Protein AF-0000000080076083 (afdb_homodimer)

Solvent-accessible surface area (backbone atoms only — not comparable to full-atom values): 33929 Å² total; per-residue (Å²): 134,82,73,73,75,68,67,77,72,79,78,58,63,73,40,68,58,87,77,35,34,32,61,42,79,73,47,74,60,86,69,31,33,32,24,36,26,34,51,97,88,46,73,30,29,36,36,41,33,38,68,72,46,86,72,65,40,65,60,47,35,50,52,54,42,48,56,38,56,75,68,65,51,63,40,59,61,50,79,75,45,72,49,75,58,91,68,25,36,37,40,28,27,58,53,67,42,62,28,49,44,60,57,18,60,73,35,98,65,25,26,37,56,58,32,36,29,48,54,51,43,52,48,55,50,50,31,49,51,51,41,44,72,74,31,33,43,52,58,56,59,44,44,73,33,27,23,28,32,32,66,92,72,76,22,67,89,40,54,30,57,53,78,41,63,59,39,42,70,51,33,48,99,84,66,46,71,56,81,71,53,89,65,28,76,71,62,31,33,72,94,39,43,33,66,47,36,68,66,26,32,50,80,34,62,39,40,52,51,48,15,45,51,51,38,44,35,22,35,34,50,31,48,52,83,53,69,86,51,58,36,50,64,49,38,38,50,44,61,58,52,38,71,78,43,52,68,70,57,39,37,82,75,39,57,44,70,47,52,49,50,47,51,52,53,47,71,69,50,52,65,83,43,76,71,64,58,66,60,51,49,51,38,49,53,48,44,42,63,70,68,72,47,64,59,66,77,43,56,47,37,90,94,33,90,43,22,77,76,70,108,132,80,73,74,73,69,67,77,70,79,79,58,62,73,39,69,60,87,77,34,34,32,61,42,80,71,48,74,60,86,69,30,32,31,24,36,26,34,50,98,88,46,72,28,28,36,37,40,31,39,69,70,46,87,72,65,38,64,60,46,35,50,53,54,41,50,57,37,56,75,67,66,51,65,39,60,62,51,78,75,44,70,50,75,58,92,69,24,34,38,40,29,26,58,55,66,42,61,29,48,42,58,55,17,59,72,33,97,63,27,27,37,56,58,32,36,29,48,54,51,41,52,48,54,48,50,31,50,50,51,40,44,74,74,31,32,43,52,62,57,59,44,45,72,33,28,23,28,33,32,66,92,71,74,22,66,88,38,54,32,58,55,79,40,62,60,39,40,70,52,33,48,97,84,66,46,71,55,81,72,54,91,63,28,77,71,62,29,34,73,93,39,43,33,65,45,36,69,66,26,31,50,81,34,63,39,41,51,50,48,16,45,52,50,39,45,35,22,34,32,51,32,48,53,81,52,69,85,52,60,36,51,62,51,37,39,48,45,61,59,53,39,71,78,43,51,66,71,56,40,38,81,74,38,58,43,69,47,52,50,50,48,50,53,54,47,72,69,51,52,66,84,44,76,74,64,58,68,59,50,50,51,36,50,52,49,41,40,63,69,68,74,46,64,59,66,76,42,57,48,36,89,94,33,88,43,23,77,75,71,109

Secondary structure (DSSP, 8-state):
------PPP---TT-EETTEEEEEEEEE-SS-EEEEEEETTEEEEEEEEETT-SS-HHHHHHHHHHHHHHTT-SS-PPEEEEEEETTEEEEEEE----BHHHHHHTSTTS---HHHHHHHHHHHHHHHHHHHHTTEE-S---GGGEEE--GGGT-TT-EEE---TT-EE-B-TTSPBPPPPS-----SBTTT--HHHHTT----HHHHHHHHHHHHHHHHHSS-TTTT--BHHHHHHHHHHGGG-GGGTS-TTS-HHHHHHHHHHHHH--TT----HHHHHHHHHHHHHHT-S-S-S-TTSTTSTTGGG--/------PPP---TT-EETTEEEEEEEEE-SS-EEEEEEETTEEEEEEEEETT-SS-HHHHHHHHHHHHHHTT-SS-PPEEEEEEETTEEEEEEE----BHHHHHTTSTTS---HHHHHHHHHHHHHHHHHHHHTTEE-S---GGGEEE--GGGT-TT-EEE---TT-EE-B-TTSPBPPPPS-----SBTTT--HHHHTT----HHHHHHHHHHHHHHHHHSS-TTTT--BHHHHHHHHHHGGG-GGGTS-TTS-HHHHHHHHHHHHH--TT----HHHHHHHHHHHHHHT-S-S-S-TTSTTSTTGGGG-

Organism: NCBI:txid1611254

Structure (mmCIF, N/CA/C/O backbone):
data_AF-0000000080076083-model_v1
#
loop_
_entity.id
_entity.type
_entity.pdbx_description
1 polymer 'non-specific serine/threonine protein kinase'
#
loop_
_atom_site.group_PDB
_atom_site.id
_atom_site.type_symbol
_atom_site.label_atom_id
_atom_site.label_alt_id
_atom_site.label_comp_id
_atom_site.label_asym_id
_atom_site.label_entity_id
_atom_site.label_seq_id
_atom_site.pdbx_PDB_ins_code
_atom_site.Cartn_x
_atom_site.Cartn_y
_atom_site.Cartn_z
_atom_site.occupancy
_atom_site.B_iso_or_equiv
_atom_site.auth_seq_id
_atom_site.auth_comp_id
_atom_site.auth_asym_id
_atom_site.auth_atom_id
_atom_site.pdbx_PDB_model_num
ATOM 1 N N . MET A 1 1 ? -33.406 6.836 -9.422 1 23.03 1 MET A N 1
ATOM 2 C CA . MET A 1 1 ? -33.469 5.898 -8.305 1 23.03 1 MET A CA 1
ATOM 3 C C . MET A 1 1 ? -32.219 4.992 -8.289 1 23.03 1 MET A C 1
ATOM 5 O O . MET A 1 1 ? -32.125 4.078 -9.102 1 23.03 1 MET A O 1
ATOM 9 N N . THR A 1 2 ? -30.953 5.527 -7.934 1 28.11 2 THR A N 1
ATOM 10 C CA . THR A 1 2 ? -29.625 4.938 -8.031 1 28.11 2 THR A CA 1
ATOM 11 C C . THR A 1 2 ? -29.531 3.66 -7.203 1 28.11 2 THR A C 1
ATOM 13 O O . THR A 1 2 ? -29.875 3.658 -6.02 1 28.11 2 THR A O 1
ATOM 16 N N . ALA A 1 3 ? -29.609 2.57 -7.828 1 35.62 3 ALA A N 1
ATOM 17 C CA . ALA A 1 3 ? -29.703 1.231 -7.25 1 35.62 3 ALA A CA 1
ATOM 18 C C . ALA A 1 3 ? -28.734 1.07 -6.082 1 35.62 3 ALA A C 1
ATOM 20 O O . ALA A 1 3 ? -27.641 1.646 -6.086 1 35.62 3 ALA A O 1
ATOM 21 N N . PRO A 1 4 ? -29.172 0.741 -4.941 1 40.72 4 PRO A N 1
ATOM 22 C CA . PRO A 1 4 ? -28.328 0.515 -3.758 1 40.72 4 PRO A CA 1
ATOM 23 C C . PRO A 1 4 ? -27.109 -0.35 -4.059 1 40.72 4 PRO A C 1
ATOM 25 O O . PRO A 1 4 ? -27.141 -1.178 -4.973 1 40.72 4 PRO A O 1
ATOM 28 N N . PRO A 1 5 ? -25.938 0.09 -3.824 1 45.97 5 PRO A N 1
ATOM 29 C CA . PRO A 1 5 ? -24.75 -0.718 -4.105 1 45.97 5 PRO A CA 1
ATOM 30 C C . PRO A 1 5 ? -24.906 -2.176 -3.676 1 45.97 5 PRO A C 1
ATOM 32 O O . PRO A 1 5 ? -25.641 -2.465 -2.729 1 45.97 5 PRO A O 1
ATOM 35 N N . PRO A 1 6 ? -24.594 -3.049 -4.539 1 52.31 6 PRO A N 1
ATOM 36 C CA . PRO A 1 6 ? -24.875 -4.465 -4.281 1 52.31 6 PRO A CA 1
ATOM 37 C C . PRO A 1 6 ? -24.312 -4.938 -2.939 1 52.31 6 PRO A C 1
ATOM 39 O O . PRO A 1 6 ? -23.219 -4.547 -2.551 1 52.31 6 PRO A O 1
ATOM 42 N N . GLU A 1 7 ? -25.125 -5.203 -2.004 1 58.19 7 GLU A N 1
ATOM 43 C CA . GLU A 1 7 ? -24.812 -5.797 -0.706 1 58.19 7 GLU A CA 1
ATOM 44 C C . GLU A 1 7 ? -23.922 -7.02 -0.857 1 58.19 7 GLU A C 1
ATOM 46 O O . GLU A 1 7 ? -24.141 -7.855 -1.737 1 58.19 7 GLU A O 1
ATOM 51 N N . LEU A 1 8 ? -22.703 -7.031 -0.15 1 70.44 8 LEU A N 1
ATOM 52 C CA . LEU A 1 8 ? -21.859 -8.219 -0.119 1 70.44 8 LEU A CA 1
ATOM 53 C C . LEU A 1 8 ? -22.656 -9.445 0.31 1 70.44 8 LEU A C 1
ATOM 55 O O . LEU A 1 8 ? -23.453 -9.375 1.246 1 70.44 8 LEU A O 1
ATOM 59 N N . VAL A 1 9 ? -22.594 -10.461 -0.462 1 81.38 9 VAL A N 1
ATOM 60 C CA . VAL A 1 9 ? -23.25 -11.727 -0.167 1 81.38 9 VAL A CA 1
ATOM 61 C C . VAL A 1 9 ? -22.719 -12.297 1.147 1 81.38 9 VAL A C 1
ATOM 63 O O . VAL A 1 9 ? -21.516 -12.43 1.332 1 81.38 9 VAL A O 1
ATOM 66 N N . GLN A 1 10 ? -23.516 -12.43 2.115 1 87.75 10 GLN A N 1
ATOM 67 C CA . GLN A 1 10 ? -23.141 -13.047 3.387 1 87.75 10 GLN A CA 1
ATOM 68 C C . GLN A 1 10 ? -23.891 -14.359 3.6 1 87.75 10 GLN A C 1
ATOM 70 O O . GLN A 1 10 ? -25.125 -14.391 3.533 1 87.75 10 GLN A O 1
ATOM 75 N N . LEU A 1 11 ? -23.141 -15.391 3.82 1 94.31 11 LEU A N 1
ATOM 76 C CA . LEU A 1 11 ? -23.719 -16.703 4.051 1 94.31 11 LEU A CA 1
ATOM 77 C C . LEU A 1 11 ? -23.453 -17.188 5.477 1 94.31 11 LEU A C 1
ATOM 79 O O . LEU A 1 11 ? -22.312 -17.438 5.84 1 94.31 11 LEU A O 1
ATOM 83 N N . PRO A 1 12 ? -24.438 -17.312 6.258 1 94.38 12 PRO A N 1
ATOM 84 C CA . PRO A 1 12 ? -24.219 -17.734 7.637 1 94.38 12 PRO A CA 1
ATOM 85 C C . PRO A 1 12 ? -23.797 -19.203 7.734 1 94.38 12 PRO A C 1
ATOM 87 O O . PRO A 1 12 ? -24.25 -20.031 6.938 1 94.38 12 PRO A O 1
ATOM 90 N N . PRO A 1 13 ? -23.016 -19.516 8.75 1 96.38 13 PRO A N 1
ATOM 91 C CA . PRO A 1 13 ? -22.703 -20.938 8.977 1 96.38 13 PRO A CA 1
ATOM 92 C C . PRO A 1 13 ? -23.953 -21.812 9.109 1 96.38 13 PRO A C 1
ATOM 94 O O . PRO A 1 13 ? -24.922 -21.391 9.742 1 96.38 13 PRO A O 1
ATOM 97 N N . GLY A 1 14 ? -23.906 -22.922 8.5 1 96.69 14 GLY A N 1
ATOM 98 C CA . GLY A 1 14 ? -25.031 -23.828 8.555 1 96.69 14 GLY A CA 1
ATOM 99 C C . GLY A 1 14 ? -25.953 -23.703 7.359 1 96.69 14 GLY A C 1
ATOM 100 O O . GLY A 1 14 ? -26.734 -24.625 7.07 1 96.69 14 GLY A O 1
ATOM 101 N N . SER A 1 15 ? -25.891 -22.562 6.703 1 96.62 15 SER A N 1
ATOM 102 C CA . SER A 1 15 ? -26.719 -22.391 5.512 1 96.62 15 SER A CA 1
ATOM 103 C C . SER A 1 15 ? -26.219 -23.25 4.359 1 96.62 15 SER A C 1
ATOM 105 O O . SER A 1 15 ? -25.109 -23.797 4.426 1 96.62 15 SER A O 1
ATOM 107 N N . MET A 1 16 ? -27.094 -23.359 3.344 1 96.81 16 MET A N 1
ATOM 108 C CA . MET A 1 16 ? -26.734 -24.203 2.213 1 96.81 16 MET A CA 1
ATOM 109 C C . MET A 1 16 ? -26.828 -23.438 0.9 1 96.81 16 MET A C 1
ATOM 111 O O . MET A 1 16 ? -27.734 -22.609 0.726 1 96.81 16 MET A O 1
ATOM 115 N N . VAL A 1 17 ? -25.969 -23.703 0.058 1 97.44 17 VAL A N 1
ATOM 116 C CA . VAL A 1 17 ? -26.031 -23.312 -1.348 1 97.44 17 VAL A CA 1
ATOM 117 C C . VAL A 1 17 ? -26.031 -24.547 -2.229 1 97.44 17 VAL A C 1
ATOM 119 O O . VAL A 1 17 ? -25 -25.203 -2.398 1 97.44 17 VAL A O 1
ATOM 122 N N . GLU A 1 18 ? -27.125 -24.812 -2.791 1 96.56 18 GLU A N 1
ATOM 123 C CA . GLU A 1 18 ? -27.328 -26.094 -3.451 1 96.56 18 GLU A CA 1
ATOM 124 C C . GLU A 1 18 ? -26.969 -27.25 -2.52 1 96.56 18 GLU A C 1
ATOM 126 O O . GLU A 1 18 ? -27.531 -27.359 -1.42 1 96.56 18 GLU A O 1
ATOM 131 N N . ARG A 1 19 ? -26.031 -27.969 -2.822 1 97 19 ARG A N 1
ATOM 132 C CA . ARG A 1 19 ? -25.688 -29.141 -2.01 1 97 19 ARG A CA 1
ATOM 133 C C . ARG A 1 19 ? -24.562 -28.812 -1.027 1 97 19 ARG A C 1
ATOM 135 O O . ARG A 1 19 ? -24.156 -29.672 -0.242 1 97 19 ARG A O 1
ATOM 142 N N . TRP A 1 20 ? -24.078 -27.641 -1.008 1 98.25 20 TRP A N 1
ATOM 143 C CA . TRP A 1 20 ? -22.906 -27.266 -0.218 1 98.25 20 TRP A CA 1
ATOM 144 C C . TRP A 1 20 ? -23.328 -26.609 1.098 1 98.25 20 TRP A C 1
ATOM 146 O O . TRP A 1 20 ? -24.016 -25.594 1.104 1 98.25 20 TRP A O 1
ATOM 156 N N . THR A 1 21 ? -22.875 -27.172 2.182 1 98.44 21 THR A N 1
ATOM 157 C CA . THR A 1 21 ? -23.109 -26.609 3.504 1 98.44 21 THR A CA 1
ATOM 158 C C . THR A 1 21 ? -22.016 -25.625 3.885 1 98.44 21 THR A C 1
ATOM 160 O O . THR A 1 21 ? -20.828 -25.969 3.883 1 98.44 21 THR A O 1
ATOM 163 N N . ILE A 1 22 ? -22.422 -24.422 4.219 1 98.31 22 ILE A N 1
ATOM 164 C CA . ILE A 1 22 ? -21.453 -23.391 4.59 1 98.31 22 ILE A CA 1
ATOM 165 C C . ILE A 1 22 ? -20.984 -23.625 6.02 1 98.31 22 ILE A C 1
ATOM 167 O O . ILE A 1 22 ? -21.797 -23.781 6.938 1 98.31 22 ILE A O 1
ATOM 171 N N . THR A 1 23 ? -19.688 -23.688 6.176 1 97.88 23 THR A N 1
ATOM 172 C CA . THR A 1 23 ? -19.109 -23.922 7.496 1 97.88 23 THR A CA 1
ATOM 173 C C . THR A 1 23 ? -18.656 -22.625 8.141 1 97.88 23 THR A C 1
ATOM 175 O O . THR A 1 23 ? -18.984 -22.344 9.289 1 97.88 23 THR A O 1
ATOM 178 N N . LYS A 1 24 ? -17.875 -21.828 7.438 1 96.75 24 LYS A N 1
ATOM 179 C CA . LYS A 1 24 ? -17.391 -20.547 7.938 1 96.75 24 LYS A CA 1
ATOM 180 C C . LYS A 1 24 ? -16.859 -19.688 6.801 1 96.75 24 LYS A C 1
ATOM 182 O O . LYS A 1 24 ? -16.516 -20.203 5.73 1 96.75 24 LYS A O 1
ATOM 187 N N . LYS A 1 25 ? -16.781 -18.453 7.121 1 93.56 25 LYS A N 1
ATOM 188 C CA . LYS A 1 25 ? -16.156 -17.531 6.184 1 93.56 25 LYS A CA 1
ATOM 189 C C . LYS A 1 25 ? -14.633 -17.594 6.27 1 93.56 25 LYS A C 1
ATOM 191 O O . LYS A 1 25 ? -14.07 -17.641 7.367 1 93.56 25 LYS A O 1
ATOM 196 N N . LEU A 1 26 ? -13.992 -17.703 5.113 1 91.38 26 LEU A N 1
ATOM 197 C CA . LEU A 1 26 ? -12.539 -17.766 5.055 1 91.38 26 LEU A CA 1
ATOM 198 C C . LEU A 1 26 ? -11.953 -16.375 4.789 1 91.38 26 LEU A C 1
ATOM 200 O O . LEU A 1 26 ? -10.844 -16.062 5.227 1 91.38 26 LEU A O 1
ATOM 204 N N . GLY A 1 27 ? -12.586 -15.617 4.043 1 84.31 27 GLY A N 1
ATOM 205 C CA . GLY A 1 27 ? -12.109 -14.281 3.715 1 84.31 27 GLY A CA 1
ATOM 206 C C . GLY A 1 27 ? -13.117 -13.469 2.934 1 84.31 27 GLY A C 1
ATOM 207 O O . GLY A 1 27 ? -14.117 -14 2.447 1 84.31 27 GLY A O 1
ATOM 208 N N . GLU A 1 28 ? -12.828 -12.148 3.004 1 78.56 28 GLU A N 1
ATOM 209 C CA . GLU A 1 28 ? -13.695 -11.219 2.285 1 78.56 28 GLU A CA 1
ATOM 210 C C . GLU A 1 28 ? -12.875 -10.156 1.557 1 78.56 28 GLU A C 1
ATOM 212 O O . GLU A 1 28 ? -11.844 -9.711 2.057 1 78.56 28 GLU A O 1
ATOM 217 N N . GLY A 1 29 ? -13.203 -9.938 0.339 1 68.19 29 GLY A N 1
ATOM 218 C CA . GLY A 1 29 ? -12.578 -8.859 -0.411 1 68.19 29 GLY A CA 1
ATOM 219 C C . GLY A 1 29 ? -13.586 -7.895 -1.012 1 68.19 29 GLY A C 1
ATOM 220 O O . GLY A 1 29 ? -14.75 -7.879 -0.617 1 68.19 29 GLY A O 1
ATOM 221 N N . GLY A 1 30 ? -13.188 -6.988 -1.895 1 62.41 30 GLY A N 1
ATOM 222 C CA . GLY A 1 30 ? -14.031 -5.961 -2.494 1 62.41 30 GLY A CA 1
ATOM 223 C C . GLY A 1 30 ? -15.164 -6.531 -3.33 1 62.41 30 GLY A C 1
ATOM 224 O O . GLY A 1 30 ? -16.203 -5.902 -3.479 1 62.41 30 GLY A O 1
ATOM 225 N N . CYS A 1 31 ? -14.914 -7.727 -3.83 1 63.59 31 CYS A N 1
ATOM 226 C CA . CYS A 1 31 ? -15.875 -8.188 -4.828 1 63.59 31 CYS A CA 1
ATOM 227 C C . CYS A 1 31 ? -16.672 -9.383 -4.316 1 63.59 31 CYS A C 1
ATOM 229 O O . CYS A 1 31 ? -17.578 -9.875 -4.996 1 63.59 31 CYS A O 1
ATOM 231 N N . GLY A 1 32 ? -16.297 -9.875 -3.178 1 77.38 32 GLY A N 1
ATOM 232 C CA . GLY A 1 32 ? -16.984 -11.07 -2.715 1 77.38 32 GLY A CA 1
ATOM 233 C C . GLY A 1 32 ? -16.344 -11.695 -1.489 1 77.38 32 GLY A C 1
ATOM 234 O O . GLY A 1 32 ? -15.711 -11 -0.692 1 77.38 32 GLY A O 1
ATOM 235 N N . ALA A 1 33 ? -16.844 -12.945 -1.237 1 88.19 33 ALA A N 1
ATOM 236 C CA . ALA A 1 33 ? -16.359 -13.656 -0.057 1 88.19 33 ALA A CA 1
ATOM 237 C C . ALA A 1 33 ? -16.062 -15.117 -0.382 1 88.19 33 ALA A C 1
ATOM 239 O O . ALA A 1 33 ? -16.516 -15.633 -1.404 1 88.19 33 ALA A O 1
ATOM 240 N N . VAL A 1 34 ? -15.234 -15.648 0.367 1 93.38 34 VAL A N 1
ATOM 241 C CA . VAL A 1 34 ? -14.891 -17.062 0.252 1 93.38 34 VAL A CA 1
ATOM 242 C C . VAL A 1 34 ? -15.273 -17.797 1.535 1 93.38 34 VAL A C 1
ATOM 244 O O . VAL A 1 34 ? -15.039 -17.297 2.637 1 93.38 34 VAL A O 1
ATOM 247 N N 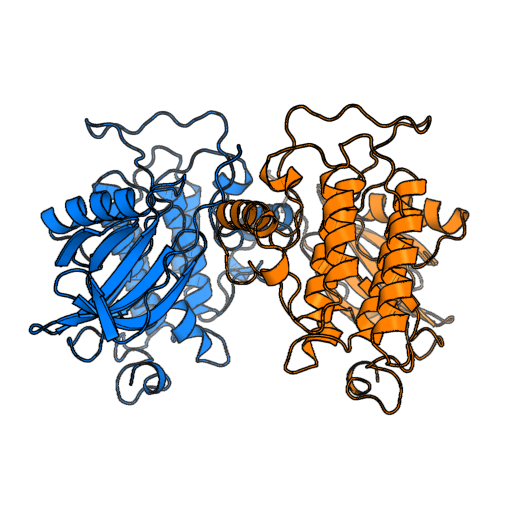. TYR A 1 35 ? -15.867 -18.984 1.369 1 96.75 35 TYR A N 1
ATOM 248 C CA . TYR A 1 35 ? -16.344 -19.781 2.502 1 96.75 35 TYR A CA 1
ATOM 249 C C . TYR A 1 35 ? -15.789 -21.203 2.447 1 96.75 35 TYR A C 1
ATOM 251 O O . TYR A 1 35 ? -15.594 -21.75 1.364 1 96.75 35 TYR A O 1
ATOM 259 N N . LEU A 1 36 ? -15.547 -21.656 3.615 1 97.75 36 LEU A N 1
ATOM 260 C CA . LEU A 1 36 ? -15.406 -23.109 3.736 1 97.75 36 LEU A CA 1
ATOM 261 C C . LEU A 1 36 ? -16.766 -23.797 3.602 1 97.75 36 LEU A C 1
ATOM 263 O O . LEU A 1 36 ? -17.734 -23.391 4.242 1 97.75 36 LEU A O 1
ATOM 267 N N . CYS A 1 37 ? -16.828 -24.781 2.773 1 98.19 37 CYS A N 1
ATOM 268 C CA . CYS A 1 37 ? -18.078 -25.547 2.617 1 98.19 37 CYS A CA 1
ATOM 269 C C . CYS A 1 37 ? -17.797 -27.031 2.525 1 98.19 37 CYS A C 1
ATOM 271 O O . CYS A 1 37 ? -16.656 -27.453 2.295 1 98.19 37 CYS A O 1
ATOM 273 N N . THR A 1 38 ? -18.828 -27.781 2.775 1 97.81 38 THR A N 1
ATOM 274 C CA . THR A 1 38 ? -18.688 -29.234 2.793 1 97.81 38 THR A CA 1
ATOM 275 C C . THR A 1 38 ? -19.891 -29.906 2.129 1 97.81 38 THR A C 1
ATOM 277 O O . THR A 1 38 ? -20.969 -29.312 2.049 1 97.81 38 THR A O 1
ATOM 280 N N . ASP A 1 39 ? -19.625 -31 1.585 1 95.75 39 ASP A N 1
ATOM 281 C CA . ASP A 1 39 ? -20.656 -31.953 1.233 1 95.75 39 ASP A CA 1
ATOM 282 C C . ASP A 1 39 ? -20.234 -33.375 1.584 1 95.75 39 ASP A C 1
ATOM 284 O O . ASP A 1 39 ? -19.344 -33.594 2.416 1 95.75 39 ASP A O 1
ATOM 288 N N . ALA A 1 40 ? -20.906 -34.438 1.049 1 94.25 40 ALA A N 1
ATOM 289 C CA . ALA A 1 40 ? -20.625 -35.812 1.403 1 94.25 40 ALA A CA 1
ATOM 290 C C . ALA A 1 40 ? -19.219 -36.219 0.959 1 94.25 40 ALA A C 1
ATOM 292 O O . ALA A 1 40 ? -18.641 -37.156 1.51 1 94.25 40 ALA A O 1
ATOM 293 N N . THR A 1 41 ? -18.641 -35.5 0.074 1 93.81 41 THR A N 1
ATOM 294 C CA . THR A 1 41 ? -17.391 -35.906 -0.537 1 93.81 41 THR A CA 1
ATOM 295 C C . THR A 1 41 ? -16.203 -35.281 0.18 1 93.81 41 THR A C 1
ATOM 297 O O . THR A 1 41 ? -15.07 -35.75 0.071 1 93.81 41 THR A O 1
ATOM 300 N N . GLY A 1 42 ? -16.391 -34.125 0.787 1 94.88 42 GLY A N 1
ATOM 301 C CA . GLY A 1 42 ? -15.258 -33.5 1.484 1 94.88 42 GLY A CA 1
ATOM 302 C C . GLY A 1 42 ? -15.422 -32.031 1.709 1 94.88 42 GLY A C 1
ATOM 303 O O . GLY A 1 42 ? -16.547 -31.531 1.839 1 94.88 42 GLY A O 1
ATOM 304 N N . LYS A 1 43 ? -14.258 -31.406 1.93 1 97 43 LYS A N 1
ATOM 305 C CA . LYS A 1 43 ? -14.203 -29.969 2.191 1 97 43 LYS A CA 1
ATOM 306 C C . LYS A 1 43 ? -13.727 -29.203 0.96 1 97 43 LYS A C 1
ATOM 308 O O . LYS A 1 43 ? -12.836 -29.656 0.244 1 97 43 LYS A O 1
ATOM 313 N N . TYR A 1 44 ? -14.352 -28.016 0.774 1 97.69 44 TYR A N 1
ATOM 314 C CA . TYR A 1 44 ? -14.055 -27.203 -0.396 1 97.69 44 TYR A CA 1
ATOM 315 C C . TYR A 1 44 ? -14.141 -25.719 -0.061 1 97.69 44 TYR A C 1
ATOM 317 O O . TYR A 1 44 ? -14.57 -25.344 1.033 1 97.69 44 TYR A O 1
ATOM 325 N N . ALA A 1 45 ? -13.609 -24.875 -0.939 1 97.31 45 ALA A N 1
ATOM 326 C CA . ALA A 1 45 ? -13.805 -23.438 -0.869 1 97.31 45 ALA A CA 1
ATOM 327 C C . ALA A 1 45 ? -14.945 -22.984 -1.783 1 97.31 45 ALA A C 1
ATOM 329 O O . ALA A 1 45 ? -15.023 -23.406 -2.939 1 97.31 45 ALA A O 1
ATOM 330 N N . LEU A 1 46 ? -15.812 -22.219 -1.233 1 97.31 46 LEU A N 1
ATOM 331 C CA . LEU A 1 46 ? -16.922 -21.641 -1.99 1 97.31 46 LEU A CA 1
ATOM 332 C C . LEU A 1 46 ? -16.781 -20.141 -2.105 1 97.31 46 LEU A C 1
ATOM 334 O O . LEU A 1 46 ? -16.828 -19.422 -1.1 1 97.31 46 LEU A O 1
ATOM 338 N N . LYS A 1 47 ? -16.531 -19.672 -3.344 1 94.25 47 LYS A N 1
ATOM 339 C CA . LYS A 1 47 ? -16.438 -18.25 -3.629 1 94.25 47 LYS A CA 1
ATOM 340 C C . LYS A 1 47 ? -17.75 -17.703 -4.176 1 94.25 47 LYS A C 1
ATOM 342 O O . LYS A 1 47 ? -18.406 -18.359 -5 1 94.25 47 LYS A O 1
ATOM 347 N N . VAL A 1 48 ? -18.141 -16.5 -3.643 1 93.88 48 VAL A N 1
ATOM 348 C CA . VAL A 1 48 ? -19.422 -15.922 -4.066 1 93.88 48 VAL A CA 1
ATOM 349 C C . VAL A 1 48 ? -19.188 -14.492 -4.566 1 93.88 48 VAL A C 1
ATOM 351 O O . VAL A 1 48 ? -18.266 -13.812 -4.121 1 93.88 48 VAL A O 1
ATOM 354 N N . GLU A 1 49 ? -20 -14.117 -5.473 1 89.38 49 GLU A N 1
ATOM 355 C CA . GLU A 1 49 ? -20.016 -12.766 -6.031 1 89.38 49 GLU A CA 1
ATOM 356 C C . GLU A 1 49 ? -21.422 -12.336 -6.402 1 89.38 49 GLU A C 1
ATOM 358 O O . GLU A 1 49 ? -22.125 -13.055 -7.113 1 89.38 49 GLU A O 1
ATOM 363 N N . GLY A 1 50 ? -21.797 -11.195 -5.953 1 88.12 50 GLY A N 1
ATOM 364 C CA . GLY A 1 50 ? -23.109 -10.688 -6.289 1 88.12 50 GLY A CA 1
ATOM 365 C C . GLY A 1 50 ? -23.312 -10.461 -7.777 1 88.12 50 GLY A C 1
ATOM 366 O O . GLY A 1 50 ? -22.375 -10.023 -8.469 1 88.12 50 GLY A O 1
ATOM 367 N N . ILE A 1 51 ? -24.516 -10.641 -8.227 1 85.94 51 ILE A N 1
ATOM 368 C CA . ILE A 1 51 ? -24.797 -10.531 -9.656 1 85.94 51 ILE A CA 1
ATOM 369 C C . ILE A 1 51 ? -24.797 -9.062 -10.07 1 85.94 51 ILE A C 1
ATOM 371 O O . ILE A 1 51 ? -24.688 -8.75 -11.258 1 85.94 51 ILE A O 1
ATOM 375 N N . SER A 1 52 ? -24.922 -8.172 -9.109 1 78.69 52 SER A N 1
ATOM 376 C CA . SER A 1 52 ? -25 -6.746 -9.406 1 78.69 52 SER A CA 1
ATOM 377 C C . SER A 1 52 ? -23.609 -6.121 -9.438 1 78.69 52 SER A C 1
ATOM 379 O O . SER A 1 52 ? -23.453 -4.938 -9.75 1 78.69 52 SER A O 1
ATOM 381 N N . GLU A 1 53 ? -22.625 -6.98 -9.133 1 76.94 53 GLU A N 1
ATOM 382 C CA . GLU A 1 53 ? -21.266 -6.449 -9.148 1 76.94 53 GLU A CA 1
ATOM 383 C C . GLU A 1 53 ? -20.859 -6.023 -10.555 1 76.94 53 GLU A C 1
ATOM 385 O O . GLU A 1 53 ? -21.188 -6.695 -11.531 1 76.94 53 GLU A O 1
ATOM 390 N N . GLN A 1 54 ? -20.234 -4.895 -10.648 1 69.94 54 GLN A N 1
ATOM 391 C CA . GLN A 1 54 ? -19.812 -4.336 -11.938 1 69.94 54 GLN A CA 1
ATOM 392 C C . GLN A 1 54 ? -18.75 -5.199 -12.594 1 69.94 54 GLN A C 1
ATOM 394 O O . GLN A 1 54 ? -18.812 -5.477 -13.789 1 69.94 54 GLN A O 1
ATOM 399 N N . MET A 1 55 ? -17.797 -5.543 -11.773 1 69.31 55 MET A N 1
ATOM 400 C CA . MET A 1 55 ? -16.734 -6.379 -12.32 1 69.31 55 MET A CA 1
ATOM 401 C C . MET A 1 55 ? -17.016 -7.855 -12.055 1 69.31 55 MET A C 1
ATOM 403 O O . MET A 1 55 ? -17.188 -8.266 -10.906 1 69.31 55 MET A O 1
ATOM 407 N N . GLN A 1 56 ? -17.266 -8.641 -13.055 1 75.69 56 GLN A N 1
ATOM 408 C CA . GLN A 1 56 ? -17.547 -10.07 -12.914 1 75.69 56 GLN A CA 1
ATOM 409 C C . GLN A 1 56 ? -16.25 -10.875 -12.844 1 75.69 56 GLN A C 1
ATOM 411 O O . GLN A 1 56 ? -15.953 -11.664 -13.75 1 75.69 56 GLN A O 1
ATOM 416 N N . VAL A 1 57 ? -15.625 -10.797 -11.703 1 82.31 57 VAL A N 1
ATOM 417 C CA . VAL A 1 57 ? -14.297 -11.367 -11.5 1 82.31 57 VAL A CA 1
ATOM 418 C C . VAL A 1 57 ? -14.391 -12.891 -11.438 1 82.31 57 VAL A C 1
ATOM 420 O O . VAL A 1 57 ? -13.484 -13.594 -11.898 1 82.31 57 VAL A O 1
ATOM 423 N N . LEU A 1 58 ? -15.531 -13.406 -11.016 1 88.44 58 LEU A N 1
ATOM 424 C CA . LEU A 1 58 ? -15.695 -14.852 -10.875 1 88.44 58 LEU A CA 1
ATOM 425 C C . LEU A 1 58 ? -15.789 -15.523 -12.234 1 88.44 58 LEU A C 1
ATOM 427 O O . LEU A 1 58 ? -15.305 -16.641 -12.414 1 88.44 58 LEU A O 1
ATOM 431 N N . LYS A 1 59 ? -16.391 -14.844 -13.141 1 88.06 59 LYS A N 1
ATOM 432 C CA . LYS A 1 59 ? -16.469 -15.375 -14.492 1 88.06 59 LYS A CA 1
ATOM 433 C C . LYS A 1 59 ? -15.086 -15.57 -15.102 1 88.06 59 LYS A C 1
ATOM 435 O O . LYS A 1 59 ? -14.82 -16.594 -15.742 1 88.06 59 LYS A O 1
ATOM 440 N N . MET A 1 60 ? -14.219 -14.641 -14.875 1 87.88 60 MET A N 1
ATOM 441 C CA . MET A 1 60 ? -12.844 -14.734 -15.352 1 87.88 60 MET A CA 1
ATOM 442 C C . MET A 1 60 ? -12.117 -15.906 -14.703 1 87.88 60 MET A C 1
ATOM 444 O O . MET A 1 60 ? -11.406 -16.656 -15.383 1 87.88 60 MET A O 1
ATOM 448 N N . GLU A 1 61 ? -12.328 -16.016 -13.469 1 89.88 61 GLU A N 1
ATOM 449 C CA . GLU A 1 61 ? -11.688 -17.094 -12.719 1 89.88 61 GLU A CA 1
ATOM 450 C C . GLU A 1 61 ? -12.117 -18.453 -13.25 1 89.88 61 GLU A C 1
ATOM 452 O O . GLU A 1 61 ? -11.289 -19.344 -13.422 1 89.88 61 GLU A O 1
ATOM 457 N N . VAL A 1 62 ? -13.398 -18.578 -13.547 1 92.25 62 VAL A N 1
ATOM 458 C CA . VAL A 1 62 ? -13.93 -19.844 -14.07 1 92.25 62 VAL A CA 1
ATOM 459 C C . VAL A 1 62 ? -13.359 -20.109 -15.453 1 92.25 62 VAL A C 1
ATOM 461 O O . VAL A 1 62 ? -12.977 -21.25 -15.766 1 92.25 62 VAL A O 1
ATOM 464 N N . LEU A 1 63 ? -13.289 -19.125 -16.234 1 92.5 63 LEU A N 1
ATOM 465 C CA . LEU A 1 63 ? -12.781 -19.266 -17.594 1 92.5 63 LEU A CA 1
ATOM 466 C C . LEU A 1 63 ? -11.32 -19.688 -17.578 1 92.5 63 LEU A C 1
ATOM 468 O O . LEU A 1 63 ? -10.945 -20.656 -18.25 1 92.5 63 LEU A O 1
ATOM 472 N N . VAL A 1 64 ? -10.516 -19.047 -16.812 1 94.88 64 VAL A N 1
ATOM 473 C CA . VAL A 1 64 ? -9.078 -19.312 -16.766 1 94.88 64 VAL A CA 1
ATOM 474 C C . VAL A 1 64 ? -8.828 -20.703 -16.172 1 94.88 64 VAL A C 1
ATOM 476 O O . VAL A 1 64 ? -8.109 -21.5 -16.766 1 94.88 64 VAL A O 1
ATOM 479 N N . LEU A 1 65 ? -9.469 -21.016 -15.086 1 95.12 65 LEU A N 1
ATOM 480 C CA . LEU A 1 65 ? -9.273 -22.312 -14.43 1 95.12 65 LEU A CA 1
ATOM 481 C C . LEU A 1 65 ? -9.781 -23.438 -15.305 1 95.12 65 LEU A C 1
ATOM 483 O O . LEU A 1 65 ? -9.203 -24.531 -15.312 1 95.12 65 LEU A O 1
ATOM 487 N N . GLY A 1 66 ? -10.852 -23.141 -15.992 1 94.56 66 GLY A N 1
ATOM 488 C CA . GLY A 1 66 ? -11.359 -24.141 -16.906 1 94.56 66 GLY A CA 1
ATOM 489 C C . GLY A 1 66 ? -10.367 -24.531 -17.984 1 94.56 66 GLY A C 1
ATOM 490 O O . GLY A 1 66 ? -10.148 -25.703 -18.25 1 94.56 66 GLY A O 1
ATOM 491 N N . GLU A 1 67 ? -9.797 -23.578 -18.578 1 94.56 67 GLU A N 1
ATOM 492 C CA . GLU A 1 67 ? -8.812 -23.828 -19.641 1 94.56 67 GLU A CA 1
ATOM 493 C C . GLU A 1 67 ? -7.582 -24.531 -19.094 1 94.56 67 GLU A C 1
ATOM 495 O O . GLU A 1 67 ? -7.043 -25.438 -19.734 1 94.56 67 GLU A O 1
ATOM 500 N N . LEU A 1 68 ? -7.152 -24.141 -17.953 1 96.06 68 LEU A N 1
ATOM 501 C CA . LEU A 1 68 ? -5.973 -24.734 -17.312 1 96.06 68 LEU A CA 1
ATOM 502 C C . LEU A 1 68 ? -6.23 -26.172 -16.922 1 96.06 68 LEU A C 1
ATOM 504 O O . LEU A 1 68 ? -5.359 -27.031 -17.078 1 96.06 68 LEU A O 1
ATOM 508 N N . THR A 1 69 ? -7.402 -26.422 -16.438 1 91.88 69 THR A N 1
ATOM 509 C CA . THR A 1 69 ? -7.777 -27.781 -16.047 1 91.88 69 THR A CA 1
ATOM 510 C C . THR A 1 69 ? -7.793 -28.703 -17.25 1 91.88 69 THR A C 1
ATOM 512 O O . THR A 1 69 ? -7.301 -29.828 -17.172 1 91.88 69 THR A O 1
ATOM 515 N N . LYS A 1 70 ? -8.32 -28.281 -18.281 1 92.88 70 LYS A N 1
ATOM 516 C CA . LYS A 1 70 ? -8.375 -29.062 -19.516 1 92.88 70 LYS A CA 1
ATOM 517 C C . LYS A 1 70 ? -6.977 -29.469 -19.969 1 92.88 70 LYS A C 1
ATOM 519 O O . LYS A 1 70 ? -6.789 -30.547 -20.547 1 92.88 70 LYS A O 1
ATOM 524 N N . ARG A 1 71 ? -6.066 -28.719 -19.688 1 93.44 71 ARG A N 1
ATOM 525 C CA . ARG A 1 71 ? -4.707 -28.938 -20.172 1 93.44 71 ARG A CA 1
ATOM 526 C C . ARG A 1 71 ? -3.875 -29.688 -19.125 1 93.44 71 ARG A C 1
ATOM 528 O O . ARG A 1 71 ? -2.709 -30 -19.359 1 93.44 71 ARG A O 1
ATOM 535 N N . GLY A 1 72 ? -4.438 -29.906 -17.984 1 91.69 72 GLY A N 1
ATOM 536 C CA . GLY A 1 72 ? -3.688 -30.562 -16.922 1 91.69 72 GLY A CA 1
ATOM 537 C C . GLY A 1 72 ? -2.553 -29.719 -16.391 1 91.69 72 GLY A C 1
ATOM 538 O O . GLY A 1 72 ? -1.459 -30.219 -16.125 1 91.69 72 GLY A O 1
ATOM 539 N N . SER A 1 73 ? -2.775 -28.484 -16.234 1 90.38 73 SER A N 1
ATOM 540 C CA . SER A 1 73 ? -1.747 -27.531 -15.844 1 90.38 73 SER A CA 1
ATOM 541 C C . SER A 1 73 ? -1.363 -27.688 -14.375 1 90.38 73 SER A C 1
ATOM 543 O O . SER A 1 73 ? -2.133 -28.25 -13.586 1 90.38 73 SER A O 1
ATOM 545 N N . ARG A 1 74 ? -0.197 -27.234 -14.086 1 88.38 74 ARG A N 1
ATOM 546 C CA . ARG A 1 74 ? 0.409 -27.391 -12.766 1 88.38 74 ARG A CA 1
ATOM 547 C C . ARG A 1 74 ? -0.047 -26.281 -11.82 1 88.38 74 ARG A C 1
ATOM 549 O O . ARG A 1 74 ? -0.178 -25.125 -12.227 1 88.38 74 ARG A O 1
ATOM 556 N N . HIS A 1 75 ? -0.37 -26.562 -10.594 1 97.56 75 HIS A N 1
ATOM 557 C CA . HIS A 1 75 ? -0.4 -25.609 -9.5 1 97.56 75 HIS A CA 1
ATOM 558 C C . HIS A 1 75 ? -1.715 -24.828 -9.477 1 97.56 75 HIS A C 1
ATOM 560 O O . HIS A 1 75 ? -1.738 -23.641 -9.141 1 97.56 75 HIS A O 1
ATOM 566 N N . PHE A 1 76 ? -2.82 -25.406 -9.992 1 97.62 76 PHE A N 1
ATOM 567 C CA . PHE A 1 76 ? -4.105 -24.719 -10.047 1 97.62 76 PHE A CA 1
ATOM 568 C C . PHE A 1 76 ? -5.18 -25.516 -9.32 1 97.62 76 PHE A C 1
ATOM 570 O O . PHE A 1 76 ? -5.113 -26.75 -9.266 1 97.62 76 PHE A O 1
ATOM 577 N N . CYS A 1 77 ? -6.129 -24.75 -8.828 1 95.56 77 CYS A N 1
ATOM 578 C CA . CYS A 1 77 ? -7.277 -25.391 -8.188 1 95.56 77 CYS A CA 1
ATOM 579 C C . CYS A 1 77 ? -8.203 -26.016 -9.227 1 95.56 77 CYS A C 1
ATOM 581 O O . CYS A 1 77 ? -8.266 -25.547 -10.367 1 95.56 77 CYS A O 1
ATOM 583 N N . LYS A 1 78 ? -8.812 -26.953 -8.781 1 94.44 78 LYS A N 1
ATOM 584 C CA . LYS A 1 78 ? -9.844 -27.578 -9.609 1 94.44 78 LYS A CA 1
ATOM 585 C C . LYS A 1 78 ? -11.234 -27.078 -9.242 1 94.44 78 LYS A C 1
ATOM 587 O O . LYS A 1 78 ? -11.562 -26.938 -8.055 1 94.44 78 LYS A O 1
ATOM 592 N N . ILE A 1 79 ? -12.008 -26.766 -10.258 1 95.69 79 ILE A N 1
ATOM 593 C CA . ILE A 1 79 ? -13.398 -26.391 -10.031 1 95.69 79 ILE A CA 1
ATOM 594 C C . ILE A 1 79 ? -14.25 -27.625 -9.797 1 95.69 79 ILE A C 1
ATOM 596 O O . ILE A 1 79 ? -14.234 -28.562 -10.594 1 95.69 79 ILE A O 1
ATOM 600 N N . GLU A 1 80 ? -14.961 -27.594 -8.711 1 95.88 80 GLU A N 1
ATOM 601 C CA . GLU A 1 80 ? -15.82 -28.719 -8.352 1 95.88 80 GLU A CA 1
ATOM 602 C C . GLU A 1 80 ? -17.266 -28.469 -8.781 1 95.88 80 GLU A C 1
ATOM 604 O O . GLU A 1 80 ? -17.984 -29.391 -9.133 1 95.88 80 GLU A O 1
ATOM 609 N N . ASP A 1 81 ? -17.672 -27.234 -8.617 1 96.62 81 ASP A N 1
ATOM 610 C CA . ASP A 1 81 ? -19.047 -26.844 -8.914 1 96.62 81 ASP A CA 1
ATOM 611 C C . ASP A 1 81 ? -19.156 -25.344 -9.188 1 96.62 81 ASP A C 1
ATOM 613 O O . ASP A 1 81 ? -18.25 -24.594 -8.828 1 96.62 81 ASP A O 1
ATOM 617 N N . LYS A 1 82 ? -20.156 -24.969 -9.953 1 96.62 82 LYS A N 1
ATOM 618 C CA . LYS A 1 82 ? -20.422 -23.547 -10.195 1 96.62 82 LYS A CA 1
ATOM 619 C C . LYS A 1 82 ? -21.875 -23.312 -10.562 1 96.62 82 LYS A C 1
ATOM 621 O O . LYS A 1 82 ? -22.562 -24.219 -11.047 1 96.62 82 LYS A O 1
ATOM 626 N N . GLY A 1 83 ? -22.328 -22.078 -10.312 1 94.94 83 GLY A N 1
ATOM 627 C CA . GLY A 1 83 ? -23.703 -21.766 -10.672 1 94.94 83 GLY A CA 1
ATOM 628 C C . GLY A 1 83 ? -24.172 -20.438 -10.117 1 94.94 83 GLY A C 1
ATOM 629 O O . GLY A 1 83 ? -23.375 -19.656 -9.594 1 94.94 83 GLY A O 1
ATOM 630 N N . ARG A 1 84 ? -25.391 -20.188 -10.391 1 94.38 84 ARG A N 1
ATOM 631 C CA . ARG A 1 84 ? -26.094 -19.047 -9.836 1 94.38 84 ARG A CA 1
ATOM 632 C C . ARG A 1 84 ? -27.078 -19.484 -8.742 1 94.38 84 ARG A C 1
ATOM 634 O O . ARG A 1 84 ? -27.75 -20.5 -8.883 1 94.38 84 ARG A O 1
ATOM 641 N N . TYR A 1 85 ? -27.031 -18.766 -7.703 1 94.56 85 TYR A N 1
ATOM 642 C CA . TYR A 1 85 ? -27.906 -19.031 -6.574 1 94.56 85 TYR A CA 1
ATOM 643 C C . TYR A 1 85 ? -28.562 -17.75 -6.074 1 94.56 85 TYR A C 1
ATOM 645 O O . TYR A 1 85 ? -27.969 -17.016 -5.273 1 94.56 85 TYR A O 1
ATOM 653 N N . GLY A 1 86 ? -29.812 -17.531 -6.559 1 92.06 86 GLY A N 1
ATOM 654 C CA . GLY A 1 86 ? -30.484 -16.297 -6.195 1 92.06 86 GLY A CA 1
ATOM 655 C C . GLY A 1 86 ? -29.812 -15.055 -6.766 1 92.06 86 GLY A C 1
ATOM 656 O O . GLY A 1 86 ? -29.688 -14.922 -7.984 1 92.06 86 GLY A O 1
ATOM 657 N N . SER A 1 87 ? -29.234 -14.297 -5.816 1 90.81 87 SER A N 1
ATOM 658 C CA . SER A 1 87 ? -28.703 -13 -6.223 1 90.81 87 SER A CA 1
ATOM 659 C C . SER A 1 87 ? -27.188 -13.039 -6.352 1 90.81 87 SER A C 1
ATOM 661 O O . SER A 1 87 ? -26.531 -12 -6.395 1 90.81 87 SER A O 1
ATOM 663 N N . PHE A 1 88 ? -26.641 -14.234 -6.32 1 93.44 88 PHE A N 1
ATOM 664 C CA . PHE A 1 88 ? -25.172 -14.273 -6.422 1 93.44 88 PHE A CA 1
ATOM 665 C C . PHE A 1 88 ? -24.734 -15.484 -7.238 1 93.44 88 PHE A C 1
ATOM 667 O O . PHE A 1 88 ? -25.469 -16.453 -7.387 1 93.44 88 PHE A O 1
ATOM 674 N N . ASN A 1 89 ? -23.562 -15.391 -7.809 1 93.75 89 ASN A N 1
ATOM 675 C CA . ASN A 1 89 ? -22.844 -16.5 -8.438 1 93.75 89 ASN A CA 1
ATOM 676 C C . ASN A 1 89 ? -21.891 -17.172 -7.453 1 93.75 89 ASN A C 1
ATOM 678 O O . ASN A 1 89 ? -21.422 -16.531 -6.508 1 93.75 89 ASN A O 1
ATOM 682 N N . TYR A 1 90 ? -21.734 -18.469 -7.676 1 95.5 90 TYR A N 1
ATOM 683 C CA . TYR A 1 90 ? -20.797 -19.156 -6.805 1 95.5 90 TYR A CA 1
ATOM 684 C C . TYR A 1 90 ? -19.922 -20.125 -7.602 1 95.5 90 TYR A C 1
ATOM 686 O O . TYR A 1 90 ? -20.312 -20.578 -8.68 1 95.5 90 TYR A O 1
ATOM 694 N N . VAL A 1 91 ? -18.75 -20.344 -7.148 1 95.69 91 VAL A N 1
ATOM 695 C CA . VAL A 1 91 ? -17.812 -21.344 -7.637 1 95.69 91 VAL A CA 1
ATOM 696 C C . VAL A 1 91 ? -17.266 -22.156 -6.465 1 95.69 91 VAL A C 1
ATOM 698 O O . VAL A 1 91 ? -16.844 -21.594 -5.457 1 95.69 91 VAL A O 1
ATOM 701 N N . VAL A 1 92 ? -17.391 -23.438 -6.543 1 97 92 VAL A N 1
ATOM 702 C CA . VAL A 1 92 ? -16.781 -24.344 -5.566 1 97 92 VAL A CA 1
ATOM 703 C C . VAL A 1 92 ? -15.492 -24.938 -6.125 1 97 92 VAL A C 1
ATOM 705 O O . VAL A 1 92 ? -15.469 -25.469 -7.238 1 97 92 VAL A O 1
ATOM 708 N N . MET A 1 93 ? -14.43 -24.875 -5.355 1 96.25 93 MET A N 1
ATOM 709 C CA . MET A 1 93 ? -13.133 -25.312 -5.859 1 96.25 93 MET A CA 1
ATOM 710 C C . MET A 1 93 ? -12.289 -25.906 -4.742 1 96.25 93 MET A C 1
ATOM 712 O O . MET A 1 93 ? -12.734 -25.984 -3.594 1 96.25 93 MET A O 1
ATOM 716 N N . THR A 1 94 ? -11.117 -26.344 -5.098 1 95 94 THR A N 1
ATOM 717 C CA . THR A 1 94 ? -10.156 -26.938 -4.176 1 95 94 THR A CA 1
ATOM 718 C C . THR A 1 94 ? -9.93 -26.016 -2.973 1 95 94 THR A C 1
ATOM 720 O O . THR A 1 94 ? -9.711 -24.812 -3.129 1 95 94 THR A O 1
ATOM 723 N N . LEU A 1 95 ? -10.039 -26.594 -1.772 1 96.75 95 LEU A N 1
ATOM 724 C CA . LEU A 1 95 ? -9.617 -25.891 -0.566 1 96.75 95 LEU A CA 1
ATOM 725 C C . LEU A 1 95 ? -8.102 -25.969 -0.393 1 96.75 95 LEU A C 1
ATOM 727 O O . LEU A 1 95 ? -7.535 -27.062 -0.351 1 96.75 95 LEU A O 1
ATOM 731 N N . VAL A 1 96 ? -7.484 -24.844 -0.316 1 96.81 96 VAL A N 1
ATOM 732 C CA . VAL A 1 96 ? -6.027 -24.812 -0.234 1 96.81 96 VAL A CA 1
ATOM 733 C C . VAL A 1 96 ? -5.598 -24.453 1.188 1 96.81 96 VAL A C 1
ATOM 735 O O . VAL A 1 96 ? -6.441 -24.219 2.059 1 96.81 96 VAL A O 1
ATOM 738 N N . GLY A 1 97 ? -4.305 -24.562 1.402 1 96.62 97 GLY A N 1
ATOM 739 C CA . GLY A 1 97 ? -3.752 -24.25 2.713 1 96.62 97 GLY A CA 1
ATOM 740 C C . GLY A 1 97 ? -3.322 -22.812 2.859 1 96.62 97 GLY A C 1
ATOM 741 O O . GLY A 1 97 ? -3.941 -21.906 2.287 1 96.62 97 GLY A O 1
ATOM 742 N N . LYS A 1 98 ? -2.32 -22.547 3.727 1 97.31 98 LYS A N 1
ATOM 743 C CA . LYS A 1 98 ? -1.837 -21.219 4.047 1 97.31 98 LYS A CA 1
ATOM 744 C C . LYS A 1 98 ? -1.125 -20.578 2.854 1 97.31 98 LYS A C 1
ATOM 746 O O . LYS A 1 98 ? -0.501 -21.281 2.055 1 97.31 98 LYS A O 1
ATOM 751 N N . SER A 1 99 ? -1.24 -19.312 2.773 1 97.44 99 SER A N 1
ATOM 752 C CA . SER A 1 99 ? -0.52 -18.594 1.733 1 97.44 99 SER A CA 1
ATOM 753 C C . SER A 1 99 ? 0.966 -18.484 2.059 1 97.44 99 SER A C 1
ATOM 755 O O . SER A 1 99 ? 1.36 -18.578 3.223 1 97.44 99 SER A O 1
ATOM 757 N N . LEU A 1 100 ? 1.733 -18.281 1.005 1 98.69 100 LEU A N 1
ATOM 758 C CA . LEU A 1 100 ? 3.16 -18.062 1.218 1 98.69 100 LEU A CA 1
ATOM 759 C C . LEU A 1 100 ? 3.4 -16.781 2.014 1 98.69 100 LEU A C 1
ATOM 761 O O . LEU A 1 100 ? 4.379 -16.688 2.76 1 98.69 100 LEU A O 1
ATOM 765 N N . GLN A 1 101 ? 2.492 -15.82 1.885 1 97.81 101 GLN A N 1
ATOM 766 C CA . GLN A 1 101 ? 2.564 -14.602 2.686 1 97.81 101 GLN A CA 1
ATOM 767 C C . GLN A 1 101 ? 2.426 -14.914 4.172 1 97.81 101 GLN A C 1
ATOM 769 O O . GLN A 1 101 ? 3.223 -14.445 4.988 1 97.81 101 GLN A O 1
ATOM 774 N N . ASP A 1 102 ? 1.471 -15.695 4.504 1 96.94 102 ASP A N 1
ATOM 775 C CA . ASP A 1 102 ? 1.24 -16.047 5.902 1 96.94 102 ASP A CA 1
ATOM 776 C C . ASP A 1 102 ? 2.393 -16.875 6.457 1 96.94 102 ASP A C 1
ATOM 778 O O . ASP A 1 102 ? 2.842 -16.656 7.582 1 96.94 102 ASP A O 1
ATOM 782 N N . LEU A 1 103 ? 2.855 -17.797 5.688 1 98.38 103 LEU A N 1
ATOM 783 C CA . LEU A 1 103 ? 3.908 -18.703 6.141 1 98.38 103 LEU A CA 1
ATOM 784 C C . LEU A 1 103 ? 5.199 -17.938 6.414 1 98.38 103 LEU A C 1
ATOM 786 O O . LEU A 1 103 ? 5.828 -18.109 7.457 1 98.38 103 LEU A O 1
ATOM 790 N N . ARG A 1 104 ? 5.574 -17.078 5.52 1 98 104 ARG A N 1
ATOM 791 C CA . ARG A 1 104 ? 6.824 -16.344 5.734 1 98 104 ARG A CA 1
ATOM 792 C C . ARG A 1 104 ? 6.73 -15.453 6.965 1 98 104 ARG A C 1
ATOM 794 O O . ARG A 1 104 ? 7.734 -15.211 7.641 1 98 104 ARG A O 1
ATOM 801 N N . LYS A 1 105 ? 5.559 -14.953 7.277 1 96.5 105 LYS A N 1
ATOM 802 C CA . LYS A 1 105 ? 5.355 -14.07 8.43 1 96.5 105 LYS A CA 1
ATOM 803 C C . LYS A 1 105 ? 5.457 -14.852 9.734 1 96.5 105 LYS A C 1
ATOM 805 O O . LYS A 1 105 ? 5.539 -14.25 10.812 1 96.5 105 LYS A O 1
ATOM 810 N N . GLY A 1 106 ? 5.461 -16.125 9.625 1 96.12 106 GLY A N 1
ATOM 811 C CA . GLY A 1 106 ? 5.59 -16.953 10.812 1 96.12 106 GLY A CA 1
ATOM 812 C C . GLY A 1 106 ? 7 -17 11.359 1 96.12 106 GLY A C 1
ATOM 813 O O . GLY A 1 106 ? 7.234 -17.547 12.445 1 96.12 106 GLY A O 1
ATOM 814 N N . THR A 1 107 ? 7.945 -16.469 10.672 1 95.12 107 THR A N 1
ATOM 815 C CA . THR A 1 107 ? 9.328 -16.391 11.133 1 95.12 107 THR A CA 1
ATOM 816 C C . THR A 1 107 ? 9.688 -14.961 11.523 1 95.12 107 THR A C 1
ATOM 818 O O . THR A 1 107 ? 9.133 -14.008 10.977 1 95.12 107 THR A O 1
ATOM 821 N N . PRO A 1 108 ? 10.594 -14.75 12.43 1 93.94 108 PRO A N 1
ATOM 822 C CA . PRO A 1 108 ? 10.984 -13.398 12.836 1 93.94 108 PRO A CA 1
ATOM 823 C C . PRO A 1 108 ? 11.5 -12.555 11.68 1 93.94 108 PRO A C 1
ATOM 825 O O . PRO A 1 108 ? 11.258 -11.352 11.633 1 93.94 108 PRO A O 1
ATOM 828 N N . GLN A 1 109 ? 12.125 -13.195 10.734 1 94.56 109 GLN A N 1
ATOM 829 C CA . GLN A 1 109 ? 12.688 -12.492 9.586 1 94.56 109 GLN A CA 1
ATOM 830 C C . GLN A 1 109 ? 11.633 -12.273 8.5 1 94.56 109 GLN A C 1
ATOM 832 O O . GLN A 1 109 ? 11.883 -11.555 7.527 1 94.56 109 GLN A O 1
ATOM 837 N N . GLN A 1 110 ? 10.508 -12.969 8.68 1 97.06 110 GLN A N 1
ATOM 838 C CA . GLN A 1 110 ? 9.438 -12.922 7.688 1 97.06 110 GLN A CA 1
ATOM 839 C C . GLN A 1 110 ? 9.914 -13.445 6.336 1 97.06 110 GLN A C 1
ATOM 841 O O . GLN A 1 110 ? 9.672 -12.82 5.301 1 97.06 110 GLN A O 1
ATOM 846 N N . SER A 1 111 ? 10.688 -14.477 6.422 1 98.12 111 SER A N 1
ATOM 847 C CA . SER A 1 111 ? 11.203 -15.156 5.238 1 98.12 111 SER A CA 1
ATOM 848 C C . SER A 1 111 ? 11.172 -16.672 5.41 1 98.12 111 SER A C 1
ATOM 850 O O . SER A 1 111 ? 10.977 -17.172 6.52 1 98.12 111 SER A O 1
ATOM 852 N N . LEU A 1 112 ? 11.32 -17.375 4.355 1 98.44 112 LEU A N 1
ATOM 853 C CA . LEU A 1 112 ? 11.484 -18.828 4.359 1 98.44 112 LEU A CA 1
ATOM 854 C C . LEU A 1 112 ? 12.961 -19.203 4.273 1 98.44 112 LEU A C 1
ATOM 856 O O . LEU A 1 112 ? 13.805 -18.359 3.943 1 98.44 112 LEU A O 1
ATOM 860 N N . SER A 1 113 ? 13.234 -20.438 4.691 1 98 113 SER A N 1
ATOM 861 C CA . SER A 1 113 ? 14.602 -20.906 4.445 1 98 113 SER A CA 1
ATOM 862 C C . SER A 1 113 ? 14.938 -20.859 2.959 1 98 113 SER A C 1
ATOM 864 O O . SER A 1 113 ? 14.047 -20.953 2.109 1 98 113 SER A O 1
ATOM 866 N N . VAL A 1 114 ? 16.172 -20.719 2.662 1 98 114 VAL A N 1
ATOM 867 C CA . VAL A 1 114 ? 16.609 -20.438 1.297 1 98 114 VAL A CA 1
ATOM 868 C C . VAL A 1 114 ? 16.156 -21.562 0.366 1 98 114 VAL A C 1
ATOM 870 O O . VAL A 1 114 ? 15.555 -21.297 -0.682 1 98 114 VAL A O 1
ATOM 873 N N . ALA A 1 115 ? 16.391 -22.781 0.72 1 98.44 115 ALA A N 1
ATOM 874 C CA . ALA A 1 115 ? 16.031 -23.906 -0.133 1 98.44 115 ALA A CA 1
ATOM 875 C C . ALA A 1 115 ? 14.523 -23.984 -0.34 1 98.44 115 ALA A C 1
ATOM 877 O O . ALA A 1 115 ? 14.055 -24.188 -1.461 1 98.44 115 ALA A O 1
ATOM 878 N N . CYS A 1 116 ? 13.805 -23.781 0.733 1 98.62 116 CYS A N 1
ATOM 879 C CA . CYS A 1 116 ? 12.352 -23.766 0.677 1 98.62 116 CYS A CA 1
ATOM 880 C C . CYS A 1 116 ? 11.844 -22.656 -0.235 1 98.62 116 CYS A C 1
ATOM 882 O O . CYS A 1 116 ? 10.969 -22.891 -1.077 1 98.62 116 CYS A O 1
ATOM 884 N N . SER A 1 117 ? 12.383 -21.469 -0.058 1 98.69 117 SER A N 1
ATOM 885 C CA . SER A 1 117 ? 11.977 -20.312 -0.856 1 98.69 117 SER A CA 1
ATOM 886 C C . SER A 1 117 ? 12.242 -20.547 -2.34 1 98.69 117 SER A C 1
ATOM 888 O O . SER A 1 117 ? 11.398 -20.234 -3.184 1 98.69 117 SER A O 1
ATOM 890 N N . LEU A 1 118 ? 13.359 -21.094 -2.672 1 98.81 118 LEU A N 1
ATOM 891 C CA . LEU A 1 118 ? 13.734 -21.344 -4.059 1 98.81 118 LEU A CA 1
ATOM 892 C C . LEU A 1 118 ? 12.836 -22.391 -4.688 1 98.81 118 LEU A C 1
ATOM 894 O O . LEU A 1 118 ? 12.398 -22.25 -5.828 1 98.81 118 LEU A O 1
ATOM 898 N N . SER A 1 119 ? 12.609 -23.391 -3.924 1 98.81 119 SER A N 1
ATOM 899 C CA . SER A 1 119 ? 11.734 -24.469 -4.402 1 98.81 119 SER A CA 1
ATOM 900 C C . SER A 1 119 ? 10.328 -23.938 -4.68 1 98.81 119 SER A C 1
ATOM 902 O O . SER A 1 119 ? 9.75 -24.234 -5.727 1 98.81 119 SER A O 1
ATOM 904 N N . CYS A 1 120 ? 9.789 -23.172 -3.775 1 98.81 120 CYS A N 1
ATOM 905 C CA . CYS A 1 120 ? 8.492 -22.531 -3.977 1 98.81 120 CYS A CA 1
ATOM 906 C C . CYS A 1 120 ? 8.516 -21.609 -5.188 1 98.81 120 CYS A C 1
ATOM 908 O O . CYS A 1 120 ? 7.559 -21.562 -5.961 1 98.81 120 CYS A O 1
ATOM 910 N N . GLY A 1 121 ? 9.625 -20.891 -5.316 1 98.81 121 GLY A N 1
ATOM 911 C CA . GLY A 1 121 ? 9.773 -19.984 -6.445 1 98.81 121 GLY A CA 1
ATOM 912 C C . GLY A 1 121 ? 9.703 -20.703 -7.785 1 98.81 121 GLY A C 1
ATOM 913 O O . GLY A 1 121 ? 9.109 -20.172 -8.734 1 98.81 121 GLY A O 1
ATOM 914 N N . ILE A 1 122 ? 10.266 -21.844 -7.836 1 98.88 122 ILE A N 1
ATOM 915 C CA . ILE A 1 122 ? 10.242 -22.641 -9.062 1 98.88 122 ILE A CA 1
ATOM 916 C C . ILE A 1 122 ? 8.805 -23.016 -9.406 1 98.88 122 ILE A C 1
ATOM 918 O O . ILE A 1 122 ? 8.352 -22.812 -10.539 1 98.88 122 ILE A O 1
ATOM 922 N N . GLN A 1 123 ? 8.07 -23.453 -8.477 1 98.88 123 GLN A N 1
ATOM 923 C CA . GLN A 1 123 ? 6.68 -23.828 -8.719 1 98.88 123 GLN A CA 1
ATOM 924 C C . GLN A 1 123 ? 5.836 -22.625 -9.086 1 98.88 123 GLN A C 1
ATOM 926 O O . GLN A 1 123 ? 4.957 -22.703 -9.953 1 98.88 123 GLN A O 1
ATOM 931 N N . ALA A 1 124 ? 6.109 -21.516 -8.422 1 98.94 124 ALA A N 1
ATOM 932 C CA . ALA A 1 124 ? 5.375 -20.297 -8.727 1 98.94 124 ALA A CA 1
ATOM 933 C C . ALA A 1 124 ? 5.598 -19.875 -10.172 1 98.94 124 ALA A C 1
ATOM 935 O O . ALA A 1 124 ? 4.664 -19.422 -10.844 1 98.94 124 ALA A O 1
ATOM 936 N N . LEU A 1 125 ? 6.809 -20.031 -10.609 1 98.94 125 LEU A N 1
ATOM 937 C CA . LEU A 1 125 ? 7.109 -19.672 -11.992 1 98.94 125 LEU A CA 1
ATOM 938 C C . LEU A 1 125 ? 6.473 -20.656 -12.961 1 98.94 125 LEU A C 1
ATOM 940 O O . LEU A 1 125 ? 6.012 -20.281 -14.039 1 98.94 125 LEU A O 1
ATOM 944 N N . GLU A 1 126 ? 6.445 -21.906 -12.602 1 98.88 126 GLU A N 1
ATOM 945 C CA . GLU A 1 126 ? 5.762 -22.922 -13.414 1 98.88 126 GLU A CA 1
ATOM 946 C C . GLU A 1 126 ? 4.289 -22.562 -13.609 1 98.88 126 GLU A C 1
ATOM 948 O O . GLU A 1 126 ? 3.742 -22.734 -14.695 1 98.88 126 GLU A O 1
ATOM 953 N N . ALA A 1 127 ? 3.686 -22.109 -12.57 1 98.75 127 ALA A N 1
ATOM 954 C CA . ALA A 1 127 ? 2.285 -21.703 -12.641 1 98.75 127 ALA A CA 1
ATOM 955 C C . ALA A 1 127 ? 2.096 -20.562 -13.641 1 98.75 127 ALA A C 1
ATOM 957 O O . ALA A 1 127 ? 1.163 -20.578 -14.445 1 98.75 127 ALA A O 1
ATOM 958 N N . LEU A 1 128 ? 2.986 -19.594 -13.586 1 98.75 128 LEU A N 1
ATOM 959 C CA . LEU A 1 128 ? 2.906 -18.469 -14.508 1 98.75 128 LEU A CA 1
ATOM 960 C C . LEU A 1 128 ? 3.115 -18.938 -15.945 1 98.75 128 LEU A C 1
ATOM 962 O O . LEU A 1 128 ? 2.418 -18.484 -16.859 1 98.75 128 LEU A O 1
ATOM 966 N N . GLU A 1 129 ? 4.105 -19.812 -16.094 1 98.75 129 GLU A N 1
ATOM 967 C CA . GLU A 1 129 ? 4.355 -20.359 -17.422 1 98.75 129 GLU A CA 1
ATOM 968 C C . GLU A 1 129 ? 3.102 -21.016 -18 1 98.75 129 GLU A C 1
ATOM 970 O O . GLU A 1 129 ? 2.738 -20.766 -19.156 1 98.75 129 GLU A O 1
ATOM 975 N N . ASP A 1 130 ? 2.451 -21.812 -17.219 1 98.5 130 ASP A N 1
ATOM 976 C CA . ASP A 1 130 ? 1.234 -22.469 -17.672 1 98.5 130 ASP A CA 1
ATOM 977 C C . ASP A 1 130 ? 0.145 -21.453 -18 1 98.5 130 ASP A C 1
ATOM 979 O O . ASP A 1 130 ? -0.564 -21.609 -19 1 98.5 130 ASP A O 1
ATOM 983 N N . LEU A 1 131 ? 0.007 -20.469 -17.203 1 98.44 131 LEU A N 1
ATOM 984 C CA . LEU A 1 131 ? -0.984 -19.422 -17.438 1 98.44 131 LEU A CA 1
ATOM 985 C C . LEU A 1 131 ? -0.686 -18.672 -18.734 1 98.44 131 LEU A C 1
ATOM 987 O O . LEU A 1 131 ? -1.587 -18.438 -19.531 1 98.44 131 LEU A O 1
ATOM 991 N N . HIS A 1 132 ? 0.576 -18.328 -18.922 1 98.38 132 HIS A N 1
ATOM 992 C CA . HIS A 1 132 ? 0.992 -17.609 -20.125 1 98.38 132 HIS A CA 1
ATOM 993 C C . HIS A 1 132 ? 0.752 -18.453 -21.375 1 98.38 132 HIS A C 1
ATOM 995 O O . HIS A 1 132 ? 0.39 -17.922 -22.438 1 98.38 132 HIS A O 1
ATOM 1001 N N . ASN A 1 133 ? 0.909 -19.688 -21.219 1 97.06 133 ASN A N 1
ATOM 1002 C CA . ASN A 1 133 ? 0.783 -20.594 -22.359 1 97.06 133 ASN A CA 1
ATOM 1003 C C . ASN A 1 133 ? -0.649 -20.641 -22.875 1 97.06 133 ASN A C 1
ATOM 1005 O O . ASN A 1 133 ? -0.88 -20.984 -24.047 1 97.06 133 ASN A O 1
ATOM 1009 N N . ILE A 1 134 ? -1.591 -20.281 -22.047 1 96.31 134 ILE A N 1
ATOM 1010 C CA . ILE A 1 134 ? -2.967 -20.266 -22.531 1 96.31 134 ILE A CA 1
ATOM 1011 C C . ILE A 1 134 ? -3.379 -18.844 -22.891 1 96.31 134 ILE A C 1
ATOM 1013 O O . ILE A 1 134 ? -4.562 -18.562 -23.109 1 96.31 134 ILE A O 1
ATOM 1017 N N . GLY A 1 135 ? -2.449 -17.938 -22.75 1 97.25 135 GLY A N 1
ATOM 1018 C CA . GLY A 1 135 ? -2.668 -16.609 -23.297 1 97.25 135 GLY A CA 1
ATOM 1019 C C . GLY A 1 135 ? -3.121 -15.602 -22.266 1 97.25 135 GLY A C 1
ATOM 1020 O O . GLY A 1 135 ? -3.666 -14.547 -22.594 1 97.25 135 GLY A O 1
ATOM 1021 N N . TYR A 1 136 ? -2.869 -15.906 -20.969 1 97.81 136 TYR A N 1
ATOM 1022 C CA . TYR A 1 136 ? -3.318 -14.984 -19.922 1 97.81 136 TYR A CA 1
ATOM 1023 C C . TYR A 1 136 ? -2.146 -14.508 -19.078 1 97.81 136 TYR A C 1
ATOM 1025 O O . TYR A 1 136 ? -1.203 -15.258 -18.828 1 97.81 136 TYR A O 1
ATOM 1033 N N . LEU A 1 137 ? -2.244 -13.258 -18.688 1 98.19 137 LEU A N 1
ATOM 1034 C CA . LEU A 1 137 ? -1.416 -12.695 -17.625 1 98.19 137 LEU A CA 1
ATOM 1035 C C . LEU A 1 137 ? -2.139 -12.766 -16.281 1 98.19 137 LEU A C 1
ATOM 1037 O O . LEU A 1 137 ? -3.363 -12.641 -16.234 1 98.19 137 LEU A O 1
ATOM 1041 N N . HIS A 1 138 ? -1.427 -12.898 -15.203 1 97.56 138 HIS A N 1
ATOM 1042 C CA . HIS A 1 138 ? -2.025 -12.867 -13.875 1 97.56 138 HIS A CA 1
ATOM 1043 C C . HIS A 1 138 ? -2.271 -11.438 -13.414 1 97.56 138 HIS A C 1
ATOM 1045 O O . HIS A 1 138 ? -3.375 -11.102 -12.984 1 97.56 138 HIS A O 1
ATOM 1051 N N . ARG A 1 139 ? -1.183 -10.562 -13.422 1 96.88 139 ARG A N 1
ATOM 1052 C CA . ARG A 1 139 ? -1.18 -9.117 -13.203 1 96.88 139 ARG A CA 1
ATOM 1053 C C . ARG A 1 139 ? -1.319 -8.789 -11.727 1 96.88 139 ARG A C 1
ATOM 1055 O O . ARG A 1 139 ? -1.427 -7.617 -11.352 1 96.88 139 ARG A O 1
ATOM 1062 N N . ASP A 1 140 ? -1.277 -9.758 -10.859 1 95.62 140 ASP A N 1
ATOM 1063 C CA . ASP A 1 140 ? -1.258 -9.531 -9.422 1 95.62 140 ASP A CA 1
ATOM 1064 C C . ASP A 1 140 ? -0.446 -10.609 -8.711 1 95.62 140 ASP A C 1
ATOM 1066 O O . ASP A 1 140 ? -0.917 -11.211 -7.738 1 95.62 140 ASP A O 1
ATOM 1070 N N . VAL A 1 141 ? 0.688 -10.875 -9.172 1 98.12 141 VAL A N 1
ATOM 1071 C CA . VAL A 1 141 ? 1.632 -11.82 -8.586 1 98.12 141 VAL A CA 1
ATOM 1072 C C . VAL A 1 141 ? 2.141 -11.281 -7.254 1 98.12 141 VAL A C 1
ATOM 1074 O O . VAL A 1 141 ? 2.605 -10.141 -7.172 1 98.12 141 VAL A O 1
ATOM 1077 N N . LYS A 1 142 ? 1.943 -12.094 -6.219 1 97.94 142 LYS A N 1
ATOM 1078 C CA . LYS A 1 142 ? 2.41 -11.773 -4.871 1 97.94 142 LYS A CA 1
ATOM 1079 C C . LYS A 1 142 ? 2.303 -12.992 -3.951 1 97.94 142 LYS A C 1
ATOM 1081 O O . LYS A 1 142 ? 1.547 -13.922 -4.23 1 97.94 142 LYS A O 1
ATOM 1086 N N . PRO A 1 143 ? 3.061 -12.984 -2.867 1 98.25 143 PRO A N 1
ATOM 1087 C CA . PRO A 1 143 ? 3.051 -14.148 -1.98 1 98.25 143 PRO A CA 1
ATOM 1088 C C . PRO A 1 143 ? 1.65 -14.5 -1.482 1 98.25 143 PRO A C 1
ATOM 1090 O O . PRO A 1 143 ? 1.344 -15.672 -1.265 1 98.25 143 PRO A O 1
ATOM 1093 N N . GLY A 1 144 ? 0.798 -13.508 -1.44 1 96.69 144 GLY A N 1
ATOM 1094 C CA . GLY A 1 144 ? -0.545 -13.727 -0.928 1 96.69 144 GLY A CA 1
ATOM 1095 C C . GLY A 1 144 ? -1.443 -14.469 -1.902 1 96.69 144 GLY A C 1
ATOM 1096 O O . GLY A 1 144 ? -2.508 -14.961 -1.522 1 96.69 144 GLY A O 1
ATOM 1097 N N . ASN A 1 145 ? -1.012 -14.555 -3.092 1 96.12 145 ASN A N 1
ATOM 1098 C CA . ASN A 1 145 ? -1.809 -15.227 -4.113 1 96.12 145 ASN A CA 1
ATOM 1099 C C . ASN A 1 145 ? -1.235 -16.594 -4.457 1 96.12 145 ASN A C 1
ATOM 1101 O O . ASN A 1 145 ? -1.62 -17.203 -5.461 1 96.12 145 ASN A O 1
ATOM 1105 N N . TYR A 1 146 ? -0.281 -17.047 -3.672 1 98.62 146 TYR A N 1
ATOM 1106 C CA . TYR A 1 146 ? 0.233 -18.406 -3.734 1 98.62 146 TYR A CA 1
ATOM 1107 C C . TYR A 1 146 ? 0.028 -19.125 -2.406 1 98.62 146 TYR A C 1
ATOM 1109 O O . TYR A 1 146 ? 0.275 -18.562 -1.34 1 98.62 146 TYR A O 1
ATOM 1117 N N . THR A 1 147 ? -0.408 -20.297 -2.49 1 98.25 147 THR A N 1
ATOM 1118 C CA . THR A 1 147 ? -0.686 -21.078 -1.292 1 98.25 147 THR A CA 1
ATOM 1119 C C . THR A 1 147 ? -0.103 -22.484 -1.415 1 98.25 147 THR A C 1
ATOM 1121 O O . THR A 1 147 ? 0.144 -22.969 -2.523 1 98.25 147 THR A O 1
ATOM 1124 N N . ILE A 1 148 ? 0.078 -23.062 -0.264 1 98.44 148 ILE A N 1
ATOM 1125 C CA . ILE A 1 148 ? 0.428 -24.484 -0.269 1 98.44 148 ILE A CA 1
ATOM 1126 C C . ILE A 1 148 ? -0.842 -25.328 -0.253 1 98.44 148 ILE A C 1
ATOM 1128 O O . ILE A 1 148 ? -1.931 -24.812 0.026 1 98.44 148 ILE A O 1
ATOM 1132 N N . GLY A 1 149 ? -0.638 -26.594 -0.615 1 97.44 149 GLY A N 1
ATOM 1133 C CA . GLY A 1 149 ? -1.73 -27.547 -0.448 1 97.44 149 GLY A CA 1
ATOM 1134 C C . GLY A 1 149 ? -1.931 -27.969 0.992 1 97.44 149 GLY A C 1
ATOM 1135 O O . GLY A 1 149 ? -1.28 -27.453 1.898 1 97.44 149 GLY A O 1
ATOM 1136 N N . ARG A 1 150 ? -2.814 -28.875 1.167 1 95.75 150 ARG A N 1
ATOM 1137 C CA . ARG A 1 150 ? -3.193 -29.281 2.514 1 95.75 150 ARG A CA 1
ATOM 1138 C C . ARG A 1 150 ? -2.541 -30.609 2.885 1 95.75 150 ARG A C 1
ATOM 1140 O O . ARG A 1 150 ? -2.342 -31.469 2.025 1 95.75 150 ARG A O 1
ATOM 1147 N N . ALA A 1 151 ? -2.297 -30.688 4.152 1 93.69 151 ALA A N 1
ATOM 1148 C CA . ALA A 1 151 ? -1.712 -31.906 4.684 1 93.69 151 ALA A CA 1
ATOM 1149 C C . ALA A 1 151 ? -2.631 -33.094 4.441 1 93.69 151 ALA A C 1
ATOM 1151 O O . ALA A 1 151 ? -2.164 -34.188 4.102 1 93.69 151 ALA A O 1
ATOM 1152 N N . GLU A 1 152 ? -3.934 -32.875 4.562 1 90.81 152 GLU A N 1
ATOM 1153 C CA . GLU A 1 152 ? -4.93 -33.938 4.422 1 90.81 152 GLU A CA 1
ATOM 1154 C C . GLU A 1 152 ? -4.906 -34.531 3.021 1 90.81 152 GLU A C 1
ATOM 1156 O O . GLU A 1 152 ? -5.312 -35.656 2.822 1 90.81 152 GLU A O 1
ATOM 1161 N N . LEU A 1 153 ? -4.438 -33.781 2.098 1 90.81 153 LEU A N 1
ATOM 1162 C CA . LEU A 1 153 ? -4.402 -34.25 0.713 1 90.81 153 LEU A CA 1
ATOM 1163 C C . LEU A 1 153 ? -2.98 -34.594 0.299 1 90.81 153 LEU A C 1
ATOM 1165 O O . LEU A 1 153 ? -2.701 -34.781 -0.889 1 90.81 153 LEU A O 1
ATOM 1169 N N . ASN A 1 154 ? -2.1 -34.656 1.217 1 93.69 154 ASN A N 1
ATOM 1170 C CA . ASN A 1 154 ? -0.69 -34.938 0.975 1 93.69 154 ASN A CA 1
ATOM 1171 C C . ASN A 1 154 ? -0.09 -34 -0.047 1 93.69 154 ASN A C 1
ATOM 1173 O O . ASN A 1 154 ? 0.571 -34.406 -0.995 1 93.69 154 ASN A O 1
ATOM 1177 N N . GLU A 1 155 ? -0.411 -32.688 0.143 1 96.56 155 GLU A N 1
ATOM 1178 C CA . GLU A 1 155 ? 0.002 -31.688 -0.837 1 96.56 155 GLU A CA 1
ATOM 1179 C C . GLU A 1 155 ? 0.811 -30.578 -0.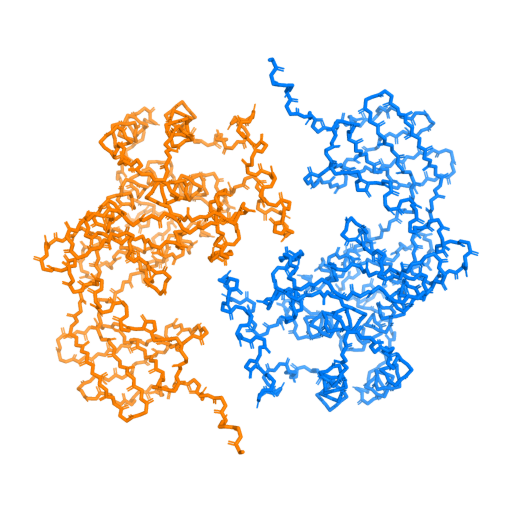181 1 96.56 155 GLU A C 1
ATOM 1181 O O . GLU A 1 155 ? 0.757 -29.422 -0.616 1 96.56 155 GLU A O 1
ATOM 1186 N N . LEU A 1 156 ? 1.541 -30.906 0.843 1 97.19 156 LEU A N 1
ATOM 1187 C CA . LEU A 1 156 ? 2.289 -29.891 1.568 1 97.19 156 LEU A CA 1
ATOM 1188 C C . LEU A 1 156 ? 3.434 -29.344 0.718 1 97.19 156 LEU A C 1
ATOM 1190 O O . LEU A 1 156 ? 3.988 -28.281 1.02 1 97.19 156 LEU A O 1
ATOM 1194 N N . ARG A 1 157 ? 3.805 -30.062 -0.321 1 97.94 157 ARG A N 1
ATOM 1195 C CA . ARG A 1 157 ? 4.922 -29.625 -1.152 1 97.94 157 ARG A CA 1
ATOM 1196 C C . ARG A 1 157 ? 4.43 -29.047 -2.473 1 97.94 157 ARG A C 1
ATOM 1198 O O . ARG A 1 157 ? 5.23 -28.75 -3.359 1 97.94 157 ARG A O 1
ATOM 1205 N N . LYS A 1 158 ? 3.137 -28.922 -2.561 1 98.06 158 LYS A N 1
ATOM 1206 C CA . LYS A 1 158 ? 2.537 -28.344 -3.754 1 98.06 158 LYS A CA 1
ATOM 1207 C C . LYS A 1 158 ? 2.168 -26.875 -3.52 1 98.06 158 LYS A C 1
ATOM 1209 O O . LYS A 1 158 ? 1.588 -26.531 -2.486 1 98.06 158 LYS A O 1
ATOM 1214 N N . VAL A 1 159 ? 2.48 -25.984 -4.465 1 98.69 159 VAL A N 1
ATOM 1215 C CA . VAL A 1 159 ? 2.109 -24.578 -4.43 1 98.69 159 VAL A CA 1
ATOM 1216 C C . VAL A 1 159 ? 1.006 -24.312 -5.445 1 98.69 159 VAL A C 1
ATOM 1218 O O . VAL A 1 159 ? 1.071 -24.781 -6.582 1 98.69 159 VAL A O 1
ATOM 1221 N N . TYR A 1 160 ? -0.02 -23.641 -5.008 1 98.25 160 TYR A N 1
ATOM 1222 C CA . TYR A 1 160 ? -1.131 -23.219 -5.855 1 98.25 160 TYR A CA 1
ATOM 1223 C C . TYR A 1 160 ? -1.083 -21.719 -6.109 1 98.25 160 TYR A C 1
ATOM 1225 O O . TYR A 1 160 ? -0.713 -20.938 -5.227 1 98.25 160 TYR A O 1
ATOM 1233 N N . ILE A 1 161 ? -1.418 -21.312 -7.27 1 98.25 161 ILE A N 1
ATOM 1234 C CA . ILE A 1 161 ? -1.656 -19.891 -7.555 1 98.25 161 ILE A CA 1
ATOM 1235 C C . ILE A 1 161 ? -3.158 -19.625 -7.562 1 98.25 161 ILE A C 1
ATOM 1237 O O . ILE A 1 161 ? -3.941 -20.422 -8.078 1 98.25 161 ILE A O 1
ATOM 1241 N N . LEU A 1 162 ? -3.518 -18.484 -6.902 1 93.62 162 LEU A N 1
ATOM 1242 C CA . LEU A 1 162 ? -4.922 -18.125 -6.723 1 93.62 162 LEU A CA 1
ATOM 1243 C C . LEU A 1 162 ? -5.215 -16.75 -7.312 1 93.62 162 LEU A C 1
ATOM 1245 O O . LEU A 1 162 ? -4.301 -16.062 -7.758 1 93.62 162 LEU A O 1
ATOM 1249 N N . ASP A 1 163 ? -6.438 -16.359 -7.375 1 89.25 163 ASP A N 1
ATOM 1250 C CA . ASP A 1 163 ? -6.969 -15.023 -7.617 1 89.25 163 ASP A CA 1
ATOM 1251 C C . ASP A 1 163 ? -6.664 -14.555 -9.039 1 89.25 163 ASP A C 1
ATOM 1253 O O . ASP A 1 163 ? -5.723 -13.797 -9.258 1 89.25 163 ASP A O 1
ATOM 1257 N N . PHE A 1 164 ? -7.48 -14.836 -9.898 1 92.75 164 PHE A N 1
ATOM 1258 C CA . PHE A 1 164 ? -7.336 -14.43 -11.297 1 92.75 164 PHE A CA 1
ATOM 1259 C C . PHE A 1 164 ? -8.234 -13.242 -11.609 1 92.75 164 PHE A C 1
ATOM 1261 O O . PHE A 1 164 ? -8.648 -13.055 -12.758 1 92.75 164 PHE A O 1
ATOM 1268 N N . GLY A 1 165 ? -8.586 -12.547 -10.633 1 85.56 165 GLY A N 1
ATOM 1269 C CA . GLY A 1 165 ? -9.469 -11.398 -10.797 1 85.56 165 GLY A CA 1
ATOM 1270 C C . GLY A 1 165 ? -8.875 -10.32 -11.688 1 85.56 165 GLY A C 1
ATOM 1271 O O . GLY A 1 165 ? -9.617 -9.586 -12.344 1 85.56 165 GLY A O 1
ATOM 1272 N N . MET A 1 166 ? -7.566 -10.242 -11.805 1 89.38 166 MET A N 1
ATOM 1273 C CA . MET A 1 166 ? -6.895 -9.227 -12.602 1 89.38 166 MET A CA 1
ATOM 1274 C C . MET A 1 166 ? -6.32 -9.828 -13.883 1 89.38 166 MET A C 1
ATOM 1276 O O . MET A 1 166 ? -5.605 -9.148 -14.625 1 89.38 166 MET A O 1
ATOM 1280 N N . ALA A 1 167 ? -6.586 -11.094 -14.016 1 94.44 167 ALA A N 1
ATOM 1281 C CA . ALA A 1 167 ? -6.031 -11.758 -15.195 1 94.44 167 ALA A CA 1
ATOM 1282 C C . ALA A 1 167 ? -6.551 -11.117 -16.469 1 94.44 167 ALA A C 1
ATOM 1284 O O . ALA A 1 167 ? -7.68 -10.625 -16.516 1 94.44 167 ALA A O 1
ATOM 1285 N N . ARG A 1 168 ? -5.73 -11.18 -17.438 1 94.5 168 ARG A N 1
ATOM 1286 C CA . ARG A 1 168 ? -6.086 -10.594 -18.734 1 94.5 168 ARG A CA 1
ATOM 1287 C C . ARG A 1 168 ? -5.492 -11.406 -19.875 1 94.5 168 ARG A C 1
ATOM 1289 O O . ARG A 1 168 ? -4.332 -11.812 -19.828 1 94.5 168 ARG A O 1
ATOM 1296 N N . LYS A 1 169 ? -6.32 -11.578 -20.844 1 96.06 169 LYS A N 1
ATOM 1297 C CA . LYS A 1 169 ? -5.832 -12.234 -22.047 1 96.06 169 LYS A CA 1
ATOM 1298 C C . LYS A 1 169 ? -4.953 -11.297 -22.875 1 96.06 169 LYS A C 1
ATOM 1300 O O . LYS A 1 169 ? -5.379 -10.195 -23.234 1 96.06 169 LYS A O 1
ATOM 1305 N N . PHE A 1 170 ? -3.73 -11.703 -23.172 1 97.69 170 PHE A N 1
ATOM 1306 C CA . PHE A 1 170 ? -2.818 -10.828 -23.906 1 97.69 170 PHE A CA 1
ATOM 1307 C C . PHE A 1 170 ? -2.693 -11.281 -25.359 1 97.69 170 PHE A C 1
ATOM 1309 O O . PHE A 1 170 ? -2.006 -10.633 -26.156 1 97.69 170 PHE A O 1
ATOM 1316 N N . THR A 1 171 ? -3.387 -12.391 -25.719 1 97.44 171 THR A N 1
ATOM 1317 C CA . THR A 1 171 ? -3.443 -12.875 -27.094 1 97.44 171 THR A CA 1
ATOM 1318 C C . THR A 1 171 ? -4.863 -12.789 -27.641 1 97.44 171 THR A C 1
ATOM 1320 O O . THR A 1 171 ? -5.824 -12.688 -26.875 1 97.44 171 THR A O 1
ATOM 1323 N N . ASP A 1 172 ? -4.945 -12.828 -28.938 1 95.62 172 ASP A N 1
ATOM 1324 C CA . ASP A 1 172 ? -6.266 -12.977 -29.547 1 95.62 172 ASP A CA 1
ATOM 1325 C C . ASP A 1 172 ? -6.664 -14.445 -29.641 1 95.62 172 ASP A C 1
ATOM 1327 O O . ASP A 1 172 ? -6 -15.312 -29.078 1 95.62 172 ASP A O 1
ATOM 1331 N N . ASN A 1 173 ? -7.766 -14.695 -30.328 1 90.94 173 ASN A N 1
ATOM 1332 C CA . ASN A 1 173 ? -8.312 -16.047 -30.375 1 90.94 173 ASN A CA 1
ATOM 1333 C C . ASN A 1 173 ? -7.43 -16.984 -31.203 1 90.94 173 ASN A C 1
ATOM 1335 O O . ASN A 1 173 ? -7.543 -18.203 -31.094 1 90.94 173 ASN A O 1
ATOM 1339 N N . ASN A 1 174 ? -6.512 -16.391 -31.953 1 93.62 174 ASN A N 1
ATOM 1340 C CA . ASN A 1 174 ? -5.598 -17.188 -32.781 1 93.62 174 ASN A CA 1
ATOM 1341 C C . ASN A 1 174 ? -4.234 -17.328 -32.094 1 93.62 174 ASN A C 1
ATOM 1343 O O . ASN A 1 174 ? -3.295 -17.859 -32.688 1 93.62 174 ASN A O 1
ATOM 1347 N N . GLY A 1 175 ? -4.125 -16.781 -30.922 1 93.69 175 GLY A N 1
ATOM 1348 C CA . GLY A 1 175 ? -2.883 -16.922 -30.172 1 93.69 175 GLY A CA 1
ATOM 1349 C C . GLY A 1 175 ? -1.878 -15.828 -30.484 1 93.69 175 GLY A C 1
ATOM 1350 O O . GLY A 1 175 ? -0.726 -15.898 -30.062 1 93.69 175 GLY A O 1
ATOM 1351 N N . ILE A 1 176 ? -2.314 -14.891 -31.234 1 96.5 176 ILE A N 1
ATOM 1352 C CA . ILE A 1 176 ? -1.43 -13.797 -31.609 1 96.5 176 ILE A CA 1
ATOM 1353 C C . ILE A 1 176 ? -1.443 -12.727 -30.516 1 96.5 176 ILE A C 1
ATOM 1355 O O . ILE A 1 176 ? -2.51 -12.32 -30.047 1 96.5 176 ILE A O 1
ATOM 1359 N N . ILE A 1 177 ? -0.305 -12.258 -30.156 1 97.81 177 ILE A N 1
ATOM 1360 C CA . ILE A 1 177 ? -0.179 -11.258 -29.094 1 97.81 177 ILE A CA 1
ATOM 1361 C C . ILE A 1 177 ? -0.825 -9.953 -29.547 1 97.81 177 ILE A C 1
ATOM 1363 O O . ILE A 1 177 ? -0.573 -9.477 -30.656 1 97.81 177 ILE A O 1
ATOM 1367 N N . ARG A 1 178 ? -1.579 -9.422 -28.703 1 97.38 178 ARG A N 1
ATOM 1368 C CA . ARG A 1 178 ? -2.271 -8.172 -29 1 97.38 178 ARG A CA 1
ATOM 1369 C C . ARG A 1 178 ? -1.301 -6.996 -29.016 1 97.38 178 ARG A C 1
ATOM 1371 O O . ARG A 1 178 ? -0.329 -6.98 -28.25 1 97.38 178 ARG A O 1
ATOM 1378 N N . LYS A 1 179 ? -1.609 -6.027 -29.844 1 96.56 179 LYS A N 1
ATOM 1379 C CA . LYS A 1 179 ? -0.838 -4.785 -29.812 1 96.56 179 LYS A CA 1
ATOM 1380 C C . LYS A 1 179 ? -1.021 -4.047 -28.5 1 96.56 179 LYS A C 1
ATOM 1382 O O . LYS A 1 179 ? -2.146 -3.9 -28.016 1 96.56 179 LYS A O 1
ATOM 1387 N N . PRO A 1 180 ? 0.105 -3.662 -27.922 1 96.31 180 PRO A N 1
ATOM 1388 C CA . PRO A 1 180 ? -0.039 -2.936 -26.656 1 96.31 180 PRO A CA 1
ATOM 1389 C C . PRO A 1 180 ? -0.764 -1.603 -26.828 1 96.31 180 PRO A C 1
ATOM 1391 O O . PRO A 1 180 ? -0.561 -0.904 -27.828 1 96.31 180 PRO A O 1
ATOM 1394 N N . ARG A 1 181 ? -1.596 -1.253 -25.844 1 93.12 181 ARG A N 1
ATOM 1395 C CA . ARG A 1 181 ? -2.209 0.071 -25.797 1 93.12 181 ARG A CA 1
ATOM 1396 C C . ARG A 1 181 ? -1.159 1.153 -25.578 1 93.12 181 ARG A C 1
ATOM 1398 O O . ARG A 1 181 ? -0.124 0.901 -24.953 1 93.12 181 ARG A O 1
ATOM 1405 N N . ALA A 1 182 ? -1.417 2.311 -26.031 1 92.06 182 ALA A N 1
ATOM 1406 C CA . ALA A 1 182 ? -0.489 3.428 -25.891 1 92.06 182 ALA A CA 1
ATOM 1407 C C . ALA A 1 182 ? -0.313 3.805 -24.422 1 92.06 182 ALA A C 1
ATOM 1409 O O . ALA A 1 182 ? 0.784 4.172 -24 1 92.06 182 ALA A O 1
ATOM 1410 N N . ALA A 1 183 ? -1.345 3.709 -23.672 1 91.25 183 ALA A N 1
ATOM 1411 C CA . ALA A 1 183 ? -1.327 3.971 -22.234 1 91.25 183 ALA A CA 1
ATOM 1412 C C . ALA A 1 183 ? -2.242 3.002 -21.5 1 91.25 183 ALA A C 1
ATOM 1414 O O . ALA A 1 183 ? -3.336 2.686 -21.969 1 91.25 183 ALA A O 1
ATOM 1415 N N . ALA A 1 184 ? -1.719 2.439 -20.453 1 91.62 184 ALA A N 1
ATOM 1416 C CA . ALA A 1 184 ? -2.486 1.533 -19.594 1 91.62 184 ALA A CA 1
ATOM 1417 C C . ALA A 1 184 ? -2.508 2.025 -18.156 1 91.62 184 ALA A C 1
ATOM 1419 O O . ALA A 1 184 ? -1.497 2.512 -17.641 1 91.62 184 ALA A O 1
ATOM 1420 N N . GLY A 1 185 ? -3.6 1.946 -17.578 1 87.81 185 GLY A N 1
ATOM 1421 C CA . GLY A 1 185 ? -3.73 2.357 -16.188 1 87.81 185 GLY A CA 1
ATOM 1422 C C . GLY A 1 185 ? -3.018 1.431 -15.219 1 87.81 185 GLY A C 1
ATOM 1423 O O . GLY A 1 185 ? -2.787 0.26 -15.523 1 87.81 185 GLY A O 1
ATOM 1424 N N . PHE A 1 186 ? -2.682 1.978 -14.109 1 90.69 186 PHE A N 1
ATOM 1425 C CA . PHE A 1 186 ? -2.035 1.185 -13.07 1 90.69 186 PHE A CA 1
ATOM 1426 C C . PHE A 1 186 ? -2.973 0.097 -12.562 1 90.69 186 PHE A C 1
ATOM 1428 O O . PHE A 1 186 ? -4.16 0.346 -12.344 1 90.69 186 PHE A O 1
ATOM 1435 N N . ARG A 1 187 ? -2.416 -1.114 -12.32 1 88.69 187 ARG A N 1
ATOM 1436 C CA . ARG A 1 187 ? -3.156 -2.258 -11.797 1 88.69 187 ARG A CA 1
ATOM 1437 C C . ARG A 1 187 ? -2.316 -3.039 -10.789 1 88.69 187 ARG A C 1
ATOM 1439 O O . ARG A 1 187 ? -1.087 -3.057 -10.875 1 88.69 187 ARG A O 1
ATOM 1446 N N . GLY A 1 188 ? -3.102 -3.588 -9.789 1 91.12 188 GLY A N 1
ATOM 1447 C CA . GLY A 1 188 ? -2.426 -4.504 -8.891 1 91.12 188 GLY A CA 1
ATOM 1448 C C . GLY A 1 188 ? -1.988 -3.852 -7.59 1 91.12 188 GLY A C 1
ATOM 1449 O O . GLY A 1 188 ? -2.494 -2.789 -7.223 1 91.12 188 GLY A O 1
ATOM 1450 N N . THR A 1 189 ? -1.097 -4.531 -6.887 1 94.69 189 THR A N 1
ATOM 1451 C CA . THR A 1 189 ? -0.531 -4.094 -5.617 1 94.69 189 THR A CA 1
ATOM 1452 C C . THR A 1 189 ? 0.766 -3.32 -5.84 1 94.69 189 THR A C 1
ATOM 1454 O O . THR A 1 189 ? 1.725 -3.854 -6.402 1 94.69 189 THR A O 1
ATOM 1457 N N . VAL A 1 190 ? 0.831 -2.18 -5.332 1 95.5 190 VAL A N 1
ATOM 1458 C CA . VAL A 1 190 ? 1.904 -1.236 -5.625 1 95.5 190 VAL A CA 1
ATOM 1459 C C . VAL A 1 190 ? 3.252 -1.864 -5.281 1 95.5 190 VAL A C 1
ATOM 1461 O O . VAL A 1 190 ? 4.207 -1.764 -6.055 1 95.5 190 VAL A O 1
ATOM 1464 N N . ARG A 1 191 ? 3.34 -2.543 -4.211 1 95.62 191 ARG A N 1
ATOM 1465 C CA . ARG A 1 191 ? 4.586 -3.139 -3.744 1 95.62 191 ARG A CA 1
ATOM 1466 C C . ARG A 1 191 ? 5.152 -4.109 -4.777 1 95.62 191 ARG A C 1
ATOM 1468 O O . ARG A 1 191 ? 6.371 -4.219 -4.93 1 95.62 191 ARG A O 1
ATOM 1475 N N . TYR A 1 192 ? 4.289 -4.676 -5.566 1 97.81 192 TYR A N 1
ATOM 1476 C CA . TYR A 1 192 ? 4.75 -5.758 -6.426 1 97.81 192 TYR A CA 1
ATOM 1477 C C . TYR A 1 192 ? 4.629 -5.379 -7.898 1 97.81 192 TYR A C 1
ATOM 1479 O O . TYR A 1 192 ? 5.227 -6.023 -8.766 1 97.81 192 TYR A O 1
ATOM 1487 N N . ALA A 1 193 ? 3.863 -4.348 -8.141 1 97.38 193 ALA A N 1
ATOM 1488 C CA . ALA A 1 193 ? 3.6 -4.004 -9.531 1 97.38 193 ALA A CA 1
ATOM 1489 C C . ALA A 1 193 ? 4.902 -3.838 -10.312 1 97.38 193 ALA A C 1
ATOM 1491 O O . ALA A 1 193 ? 5.875 -3.289 -9.789 1 97.38 193 ALA A O 1
ATOM 1492 N N . PRO A 1 194 ? 4.914 -4.297 -11.547 1 98.19 194 PRO A N 1
ATOM 1493 C CA . PRO A 1 194 ? 6.133 -4.16 -12.352 1 98.19 194 PRO A CA 1
ATOM 1494 C C . PRO A 1 194 ? 6.406 -2.715 -12.758 1 98.19 194 PRO A C 1
ATOM 1496 O O . PRO A 1 194 ? 5.523 -1.859 -12.656 1 98.19 194 PRO A O 1
ATOM 1499 N N . ILE A 1 195 ? 7.586 -2.469 -13.188 1 97.81 195 ILE A N 1
ATOM 1500 C CA . ILE A 1 195 ? 8.016 -1.137 -13.602 1 97.81 195 ILE A CA 1
ATOM 1501 C C . ILE A 1 195 ? 7.102 -0.625 -14.711 1 97.81 195 ILE A C 1
ATOM 1503 O O . ILE A 1 195 ? 6.75 0.556 -14.742 1 97.81 195 ILE A O 1
ATOM 1507 N N . ALA A 1 196 ? 6.672 -1.479 -15.633 1 97.44 196 ALA A N 1
ATOM 1508 C CA . ALA A 1 196 ? 5.793 -1.087 -16.734 1 97.44 196 ALA A CA 1
ATOM 1509 C C . ALA A 1 196 ? 4.508 -0.46 -16.203 1 97.44 196 ALA A C 1
ATOM 1511 O O . ALA A 1 196 ? 3.98 0.486 -16.797 1 97.44 196 ALA A O 1
ATOM 1512 N N . CYS A 1 197 ? 4.023 -0.984 -15.133 1 95.56 197 CYS A N 1
ATOM 1513 C CA . CYS A 1 197 ? 2.812 -0.445 -14.523 1 95.56 197 CYS A CA 1
ATOM 1514 C C . CYS A 1 197 ? 3.025 0.991 -14.062 1 95.56 197 CYS A C 1
ATOM 1516 O O . CYS A 1 197 ? 2.152 1.841 -14.234 1 95.56 197 CYS A O 1
ATOM 1518 N N . HIS A 1 198 ? 4.148 1.271 -13.492 1 94.56 198 HIS A N 1
ATOM 1519 C CA . HIS A 1 198 ? 4.48 2.6 -12.992 1 94.56 198 HIS A CA 1
ATOM 1520 C C . HIS A 1 198 ? 4.688 3.584 -14.141 1 94.56 198 HIS A C 1
ATOM 1522 O O . HIS A 1 198 ? 4.629 4.797 -13.938 1 94.56 198 HIS A O 1
ATOM 1528 N N . LYS A 1 199 ? 4.895 3.061 -15.312 1 94.69 199 LYS A N 1
ATOM 1529 C CA . LYS A 1 199 ? 5.117 3.881 -16.5 1 94.69 199 LYS A CA 1
ATOM 1530 C C . LYS A 1 199 ? 3.861 3.941 -17.375 1 94.69 199 LYS A C 1
ATOM 1532 O O . LYS A 1 199 ? 3.906 4.422 -18.5 1 94.69 199 LYS A O 1
ATOM 1537 N N . ASN A 1 200 ? 2.82 3.35 -16.891 1 93.12 200 ASN A N 1
ATOM 1538 C CA . ASN A 1 200 ? 1.547 3.318 -17.609 1 93.12 200 ASN A CA 1
ATOM 1539 C C . ASN A 1 200 ? 1.672 2.605 -18.953 1 93.12 200 ASN A C 1
ATOM 1541 O O . ASN A 1 200 ? 1.147 3.078 -19.953 1 93.12 200 ASN A O 1
ATOM 1545 N N . GLN A 1 201 ? 2.391 1.588 -18.922 1 96.62 201 GLN A N 1
ATOM 1546 C CA . GLN A 1 201 ? 2.568 0.766 -20.109 1 96.62 201 GLN A CA 1
ATOM 1547 C C . GLN A 1 201 ? 1.759 -0.524 -20.016 1 96.62 201 GLN A C 1
ATOM 1549 O O . GLN A 1 201 ? 1.451 -0.991 -18.922 1 96.62 201 GLN A O 1
ATOM 1554 N N . GLU A 1 202 ? 1.475 -1.008 -21.219 1 97.25 202 GLU A N 1
ATOM 1555 C CA . GLU A 1 202 ? 0.787 -2.293 -21.281 1 97.25 202 GLU A CA 1
ATOM 1556 C C . GLU A 1 202 ? 1.673 -3.418 -20.75 1 97.25 202 GLU A C 1
ATOM 1558 O O . GLU A 1 202 ? 2.873 -3.451 -21.031 1 97.25 202 GLU A O 1
ATOM 1563 N N . LEU A 1 203 ? 1.073 -4.316 -20.016 1 97.88 203 LEU A N 1
ATOM 1564 C CA . LEU A 1 203 ? 1.825 -5.41 -19.406 1 97.88 203 LEU A CA 1
ATOM 1565 C C . LEU A 1 203 ? 1.911 -6.598 -20.359 1 97.88 203 LEU A C 1
ATOM 1567 O O . LEU A 1 203 ? 0.945 -6.906 -21.062 1 97.88 203 LEU A O 1
ATOM 1571 N N . GLY A 1 204 ? 3.006 -7.188 -20.422 1 98.19 204 GLY A N 1
ATOM 1572 C CA . GLY A 1 204 ? 3.23 -8.461 -21.094 1 98.19 204 GLY A CA 1
ATOM 1573 C C . GLY A 1 204 ? 3.697 -9.555 -20.156 1 98.19 204 GLY A C 1
ATOM 1574 O O . GLY A 1 204 ? 3.691 -9.375 -18.922 1 98.19 204 GLY A O 1
ATOM 1575 N N . ARG A 1 205 ? 4.074 -10.688 -20.719 1 98.69 205 ARG A N 1
ATOM 1576 C CA . ARG A 1 205 ? 4.48 -11.844 -19.938 1 98.69 205 ARG A CA 1
ATOM 1577 C C . ARG A 1 205 ? 5.684 -11.523 -19.062 1 98.69 205 ARG A C 1
ATOM 1579 O O . ARG A 1 205 ? 5.766 -11.977 -17.922 1 98.69 205 ARG A O 1
ATOM 1586 N N . LYS A 1 206 ? 6.594 -10.758 -19.594 1 98.69 206 LYS A N 1
ATOM 1587 C CA . LYS A 1 206 ? 7.812 -10.43 -18.859 1 98.69 206 LYS A CA 1
ATOM 1588 C C . LYS A 1 206 ? 7.484 -9.719 -17.547 1 98.69 206 LYS A C 1
ATOM 1590 O O . LYS A 1 206 ? 8.227 -9.844 -16.578 1 98.69 206 LYS A O 1
ATOM 1595 N N . ASP A 1 207 ? 6.383 -8.992 -17.5 1 98.69 207 ASP A N 1
ATOM 1596 C CA . ASP A 1 207 ? 6.023 -8.203 -16.328 1 98.69 207 ASP A CA 1
ATOM 1597 C C . ASP A 1 207 ? 5.566 -9.109 -15.188 1 98.69 207 ASP A C 1
ATOM 1599 O O . ASP A 1 207 ? 5.875 -8.844 -14.023 1 98.69 207 ASP A O 1
ATOM 1603 N N . ASP A 1 208 ? 4.863 -10.188 -15.484 1 98.81 208 ASP A N 1
ATOM 1604 C CA . ASP A 1 208 ? 4.566 -11.203 -14.477 1 98.81 208 ASP A CA 1
ATOM 1605 C C . ASP A 1 208 ? 5.852 -11.805 -13.922 1 98.81 208 ASP A C 1
ATOM 1607 O O . ASP A 1 208 ? 5.961 -12.047 -12.719 1 98.81 208 ASP A O 1
ATOM 1611 N N . VAL A 1 209 ? 6.812 -12 -14.789 1 98.94 209 VAL A N 1
ATOM 1612 C CA . VAL A 1 209 ? 8.062 -12.625 -14.367 1 98.94 209 VAL A CA 1
ATOM 1613 C C . VAL A 1 209 ? 8.875 -11.648 -13.523 1 98.94 209 VAL A C 1
ATOM 1615 O O . VAL A 1 209 ? 9.523 -12.055 -12.555 1 98.94 209 VAL A O 1
ATOM 1618 N N . GLU A 1 210 ? 8.828 -10.414 -13.875 1 98.88 210 GLU A N 1
ATOM 1619 C CA . GLU A 1 210 ? 9.477 -9.391 -13.055 1 98.88 210 GLU A CA 1
ATOM 1620 C C . GLU A 1 210 ? 8.938 -9.422 -11.625 1 98.88 210 GLU A C 1
ATOM 1622 O O . GLU A 1 210 ? 9.719 -9.398 -10.664 1 98.88 210 GLU A O 1
ATOM 1627 N N . VAL A 1 211 ? 7.648 -9.453 -11.508 1 98.81 211 VAL A N 1
ATOM 1628 C CA . VAL A 1 211 ? 7.012 -9.414 -10.195 1 98.81 211 VAL A CA 1
ATOM 1629 C C . VAL A 1 211 ? 7.305 -10.711 -9.445 1 98.81 211 VAL A C 1
ATOM 1631 O O . VAL A 1 211 ? 7.469 -10.711 -8.227 1 98.81 211 VAL A O 1
ATOM 1634 N N . TRP A 1 212 ? 7.344 -11.789 -10.211 1 98.88 212 TRP A N 1
ATOM 1635 C CA . TRP A 1 212 ? 7.762 -13.055 -9.625 1 98.88 212 TRP A CA 1
ATOM 1636 C C . TRP A 1 212 ? 9.133 -12.922 -8.977 1 98.88 212 TRP A C 1
ATOM 1638 O O . TRP A 1 212 ? 9.367 -13.445 -7.883 1 98.88 212 TRP A O 1
ATOM 1648 N N . LEU A 1 213 ? 10.039 -12.25 -9.602 1 98.88 213 LEU A N 1
ATOM 1649 C CA . LEU A 1 213 ? 11.367 -12.031 -9.039 1 98.88 213 LEU A CA 1
ATOM 1650 C C . LEU A 1 213 ? 11.289 -11.242 -7.742 1 98.88 213 LEU A C 1
ATOM 1652 O O . LEU A 1 213 ? 11.977 -11.562 -6.77 1 98.88 213 LEU A O 1
ATOM 1656 N N . TYR A 1 214 ? 10.422 -10.203 -7.703 1 98.69 214 TYR A N 1
ATOM 1657 C CA . TYR A 1 214 ? 10.227 -9.445 -6.465 1 98.69 214 TYR A CA 1
ATOM 1658 C C . TYR A 1 214 ? 9.727 -10.359 -5.352 1 98.69 214 TYR A C 1
ATOM 1660 O O . TYR A 1 214 ? 10.195 -10.273 -4.215 1 98.69 214 TYR A O 1
ATOM 1668 N N . MET A 1 215 ? 8.789 -11.156 -5.707 1 98.75 215 MET A N 1
ATOM 1669 C CA . MET A 1 215 ? 8.234 -12.102 -4.742 1 98.75 215 MET A CA 1
ATOM 1670 C C . MET A 1 215 ? 9.312 -13.055 -4.23 1 98.75 215 MET A C 1
ATOM 1672 O O . MET A 1 215 ? 9.375 -13.336 -3.031 1 98.75 215 MET A O 1
ATOM 1676 N N . GLN A 1 216 ? 10.148 -13.516 -5.145 1 98.81 216 GLN A N 1
ATOM 1677 C CA . GLN A 1 216 ? 11.227 -14.414 -4.762 1 98.81 216 GLN A CA 1
ATOM 1678 C C . GLN A 1 216 ? 12.156 -13.758 -3.746 1 98.81 216 GLN A C 1
ATOM 1680 O O . GLN A 1 216 ? 12.562 -14.391 -2.77 1 98.81 216 GLN A O 1
ATOM 1685 N N . VAL A 1 217 ? 12.453 -12.555 -3.938 1 98.69 217 VAL A N 1
ATOM 1686 C CA . VAL A 1 217 ? 13.297 -11.797 -3.02 1 98.69 217 VAL A CA 1
ATOM 1687 C C . VAL A 1 217 ? 12.617 -11.688 -1.656 1 98.69 217 VAL A C 1
ATOM 1689 O O . VAL A 1 217 ? 13.242 -11.938 -0.623 1 98.69 217 VAL A O 1
ATOM 1692 N N . GLU A 1 218 ? 11.391 -11.367 -1.674 1 98.44 218 GLU A N 1
ATOM 1693 C CA . GLU A 1 218 ? 10.672 -11.203 -0.413 1 98.44 218 GLU A CA 1
ATOM 1694 C C . GLU A 1 218 ? 10.578 -12.523 0.345 1 98.44 218 GLU A C 1
ATOM 1696 O O . GLU A 1 218 ? 10.688 -12.555 1.572 1 98.44 218 GLU A O 1
ATOM 1701 N N . LEU A 1 219 ? 10.391 -13.586 -0.364 1 98.62 219 LEU A N 1
ATOM 1702 C CA . LEU A 1 219 ? 10.312 -14.898 0.269 1 98.62 219 LEU A CA 1
ATOM 1703 C C . LEU A 1 219 ? 11.656 -15.297 0.873 1 98.62 219 LEU A C 1
ATOM 1705 O O . LEU A 1 219 ? 11.703 -16.016 1.874 1 98.62 219 LEU A O 1
ATOM 1709 N N . THR A 1 220 ? 12.734 -14.797 0.305 1 98.06 220 THR A N 1
ATOM 1710 C CA . THR A 1 220 ? 14.07 -15.234 0.69 1 98.06 220 THR A CA 1
ATOM 1711 C C . THR A 1 220 ? 14.672 -14.289 1.723 1 98.06 220 THR A C 1
ATOM 1713 O O . THR A 1 220 ? 15.297 -14.727 2.688 1 98.06 220 THR A O 1
ATOM 1716 N N . VAL A 1 221 ? 14.453 -13.008 1.525 1 97.31 221 VAL A N 1
ATOM 1717 C CA . VAL A 1 221 ? 15.102 -11.977 2.33 1 97.31 221 VAL A CA 1
ATOM 1718 C C . VAL A 1 221 ? 14.141 -11.492 3.418 1 97.31 221 VAL A C 1
ATOM 1720 O O . VAL A 1 221 ? 14.578 -11.016 4.469 1 97.31 221 VAL A O 1
ATOM 1723 N N . GLY A 1 222 ? 12.906 -11.57 3.104 1 97.62 222 GLY A N 1
ATOM 1724 C CA . GLY A 1 222 ? 11.906 -11.102 4.047 1 97.62 222 GLY A CA 1
ATOM 1725 C C . GLY A 1 222 ? 11.328 -9.75 3.684 1 97.62 222 GLY A C 1
ATOM 1726 O O . GLY A 1 222 ? 10.312 -9.336 4.242 1 97.62 222 GLY A O 1
ATOM 1727 N N . ARG A 1 223 ? 11.953 -9.125 2.715 1 96 223 ARG A N 1
ATOM 1728 C CA . ARG A 1 223 ? 11.484 -7.809 2.293 1 96 223 ARG A CA 1
ATOM 1729 C C . ARG A 1 223 ? 12.023 -7.449 0.915 1 96 223 ARG A C 1
ATOM 1731 O O . ARG A 1 223 ? 13.07 -7.957 0.501 1 96 223 ARG A O 1
ATOM 1738 N N . VAL A 1 224 ? 11.336 -6.559 0.294 1 96.5 224 VAL A N 1
ATOM 1739 C CA . VAL A 1 224 ? 11.875 -5.883 -0.88 1 96.5 224 VAL A CA 1
ATOM 1740 C C . VAL A 1 224 ? 12.477 -4.539 -0.472 1 96.5 224 VAL A C 1
ATOM 1742 O O . VAL A 1 224 ? 12.133 -3.988 0.574 1 96.5 224 VAL A O 1
ATOM 1745 N N . PRO A 1 225 ? 13.344 -3.979 -1.27 1 93.75 225 PRO A N 1
ATOM 1746 C CA . PRO A 1 225 ? 14.055 -2.756 -0.882 1 93.75 225 PRO A CA 1
ATOM 1747 C C . PRO A 1 225 ? 13.109 -1.575 -0.661 1 93.75 225 PRO A C 1
ATOM 1749 O O . PRO A 1 225 ? 13.422 -0.666 0.111 1 93.75 225 PRO A O 1
ATOM 1752 N N . TRP A 1 226 ? 11.953 -1.571 -1.278 1 94.12 226 TRP A N 1
ATOM 1753 C CA . TRP A 1 226 ? 11.062 -0.42 -1.229 1 94.12 226 TRP A CA 1
ATOM 1754 C C . TRP A 1 226 ? 9.891 -0.68 -0.289 1 94.12 226 TRP A C 1
ATOM 1756 O O . TRP A 1 226 ? 8.859 -0.002 -0.364 1 94.12 226 TRP A O 1
ATOM 1766 N N . LYS A 1 227 ? 9.984 -1.599 0.531 1 92.5 227 LYS A N 1
ATOM 1767 C CA . LYS A 1 227 ? 8.906 -2.033 1.418 1 92.5 227 LYS A CA 1
ATOM 1768 C C . LYS A 1 227 ? 8.367 -0.868 2.242 1 92.5 227 LYS A C 1
ATOM 1770 O O . LYS A 1 227 ? 7.164 -0.784 2.496 1 92.5 227 LYS A O 1
ATOM 1775 N N . GLU A 1 228 ? 9.258 0.08 2.604 1 85.38 228 GLU A N 1
ATOM 1776 C CA . GLU A 1 228 ? 8.859 1.148 3.516 1 85.38 228 GLU A CA 1
ATOM 1777 C C . GLU A 1 228 ? 8.383 2.381 2.752 1 85.38 228 GLU A C 1
ATOM 1779 O O . GLU A 1 228 ? 7.977 3.373 3.357 1 85.38 228 GLU A O 1
ATOM 1784 N N . ILE A 1 229 ? 8.516 2.314 1.477 1 87.88 229 ILE A N 1
ATOM 1785 C CA . ILE A 1 229 ? 8.062 3.426 0.649 1 87.88 229 ILE A CA 1
ATOM 1786 C C . ILE A 1 229 ? 6.57 3.289 0.376 1 87.88 229 ILE A C 1
ATOM 1788 O O . ILE A 1 229 ? 6.117 2.268 -0.149 1 87.88 229 ILE A O 1
ATOM 1792 N N . THR A 1 230 ? 5.801 4.277 0.665 1 83.94 230 THR A N 1
ATOM 1793 C CA . THR A 1 230 ? 4.352 4.156 0.55 1 83.94 230 THR A CA 1
ATOM 1794 C C . THR A 1 230 ? 3.84 4.922 -0.667 1 83.94 230 THR A C 1
ATOM 1796 O O . THR A 1 230 ? 2.801 4.578 -1.231 1 83.94 230 THR A O 1
ATOM 1799 N N . ASP A 1 231 ? 4.594 5.992 -1.092 1 88.25 231 ASP A N 1
ATOM 1800 C CA . ASP A 1 231 ? 4.207 6.738 -2.283 1 88.25 231 ASP A CA 1
ATOM 1801 C C . ASP A 1 231 ? 4.402 5.898 -3.545 1 88.25 231 ASP A C 1
ATOM 1803 O O . ASP A 1 231 ? 5.484 5.359 -3.775 1 88.25 231 ASP A O 1
ATOM 1807 N N . MET A 1 232 ? 3.398 5.793 -4.324 1 91.31 232 MET A N 1
ATOM 1808 C CA . MET A 1 232 ? 3.396 4.938 -5.508 1 91.31 232 MET A CA 1
ATOM 1809 C C . MET A 1 232 ? 4.508 5.336 -6.473 1 91.31 232 MET A C 1
ATOM 1811 O O . MET A 1 232 ? 5.203 4.477 -7.016 1 91.31 232 MET A O 1
ATOM 1815 N N . ASN A 1 233 ? 4.641 6.641 -6.77 1 88.12 233 ASN A N 1
ATOM 1816 C CA . ASN A 1 233 ? 5.656 7.098 -7.711 1 88.12 233 ASN A CA 1
ATOM 1817 C C . ASN A 1 233 ? 7.066 6.82 -7.191 1 88.12 233 ASN A C 1
ATOM 1819 O O . ASN A 1 233 ? 7.945 6.422 -7.957 1 88.12 233 ASN A O 1
ATOM 1823 N N . ALA A 1 234 ? 7.238 7.02 -5.902 1 89.06 234 ALA A N 1
ATOM 1824 C CA . ALA A 1 234 ? 8.539 6.754 -5.293 1 89.06 234 ALA A CA 1
ATOM 1825 C C . ALA A 1 234 ? 8.883 5.266 -5.355 1 89.06 234 ALA A C 1
ATOM 1827 O O . ALA A 1 234 ? 10.047 4.898 -5.5 1 89.06 234 ALA A O 1
ATOM 1828 N N . VAL A 1 235 ? 7.871 4.418 -5.293 1 93.56 235 VAL A N 1
ATOM 1829 C CA . VAL A 1 235 ? 8.086 2.98 -5.422 1 93.56 235 VAL A CA 1
ATOM 1830 C C . VAL A 1 235 ? 8.617 2.66 -6.816 1 93.56 235 VAL A C 1
ATOM 1832 O O . VAL A 1 235 ? 9.578 1.903 -6.961 1 93.56 235 VAL A O 1
ATOM 1835 N N . GLY A 1 236 ? 7.965 3.277 -7.82 1 93.94 236 GLY A N 1
ATOM 1836 C CA . GLY A 1 236 ? 8.438 3.084 -9.188 1 93.94 236 GLY A CA 1
ATOM 1837 C C . GLY A 1 236 ? 9.875 3.525 -9.383 1 93.94 236 GLY A C 1
ATOM 1838 O O . GLY A 1 236 ? 10.664 2.82 -10.016 1 93.94 236 GLY A O 1
ATOM 1839 N N . GLN A 1 237 ? 10.203 4.613 -8.781 1 90.81 237 GLN A N 1
ATOM 1840 C CA . GLN A 1 237 ? 11.562 5.137 -8.883 1 90.81 237 GLN A CA 1
ATOM 1841 C C . GLN A 1 237 ? 12.562 4.227 -8.18 1 90.81 237 GLN A C 1
ATOM 1843 O O . GLN A 1 237 ? 13.664 3.994 -8.688 1 90.81 237 GLN A O 1
ATOM 1848 N N . ALA A 1 238 ? 12.148 3.752 -7.062 1 91.88 238 ALA A N 1
ATOM 1849 C CA . ALA A 1 238 ? 13.023 2.857 -6.309 1 91.88 238 ALA A CA 1
ATOM 1850 C C . ALA A 1 238 ? 13.305 1.579 -7.09 1 91.88 238 ALA A C 1
ATOM 1852 O O . ALA A 1 238 ? 14.438 1.087 -7.098 1 91.88 238 ALA A O 1
ATOM 1853 N N . LYS A 1 239 ? 12.305 1.101 -7.758 1 96.19 239 LYS A N 1
ATOM 1854 C CA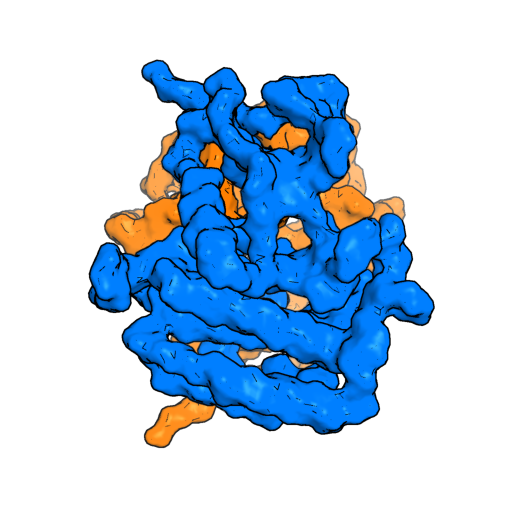 . LYS A 1 239 ? 12.461 -0.113 -8.555 1 96.19 239 LYS A CA 1
ATOM 1855 C C . LYS A 1 239 ? 13.43 0.11 -9.703 1 96.19 239 LYS A C 1
ATOM 1857 O O . LYS A 1 239 ? 14.234 -0.771 -10.031 1 96.19 239 LYS A O 1
ATOM 1862 N N . GLN A 1 240 ? 13.344 1.248 -10.266 1 94.25 240 GLN A N 1
ATOM 1863 C CA . GLN A 1 240 ? 14.258 1.572 -11.352 1 94.25 240 GLN A CA 1
ATOM 1864 C C . GLN A 1 240 ? 15.672 1.795 -10.828 1 94.25 240 GLN A C 1
ATOM 1866 O O . GLN A 1 240 ? 16.641 1.299 -11.414 1 94.25 240 GLN A O 1
ATOM 1871 N N . ALA A 1 241 ? 15.789 2.42 -9.727 1 89.81 241 ALA A N 1
ATOM 1872 C CA . ALA A 1 241 ? 17.094 2.775 -9.172 1 89.81 241 ALA A CA 1
ATOM 1873 C C . ALA A 1 241 ? 17.844 1.534 -8.711 1 89.81 241 ALA A C 1
ATOM 1875 O O . ALA A 1 241 ? 19.078 1.479 -8.812 1 89.81 241 ALA A O 1
ATOM 1876 N N . ILE A 1 242 ? 17.141 0.583 -8.25 1 94.31 242 ILE A N 1
ATOM 1877 C CA . ILE A 1 242 ? 17.766 -0.601 -7.672 1 94.31 242 ILE A CA 1
ATOM 1878 C C . ILE A 1 242 ? 18.516 -1.377 -8.758 1 94.31 242 ILE A C 1
ATOM 1880 O O . ILE A 1 242 ? 19.375 -2.197 -8.453 1 94.31 242 ILE A O 1
ATOM 1884 N N . ARG A 1 243 ? 18.172 -1.188 -10.047 1 95.19 243 ARG A N 1
ATOM 1885 C CA . ARG A 1 243 ? 18.859 -1.84 -11.164 1 95.19 243 ARG A CA 1
ATOM 1886 C C . ARG A 1 243 ? 20.312 -1.412 -11.242 1 95.19 243 ARG A C 1
ATOM 1888 O O . ARG A 1 243 ? 21.156 -2.141 -11.773 1 95.19 243 ARG A O 1
ATOM 1895 N N . ASN A 1 244 ? 20.625 -0.311 -10.625 1 90.56 244 ASN A N 1
ATOM 1896 C CA . ASN A 1 244 ? 21.984 0.18 -10.602 1 90.56 244 ASN A CA 1
ATOM 1897 C C . ASN A 1 244 ? 22.781 -0.395 -9.422 1 90.56 244 ASN A C 1
ATOM 1899 O O . ASN A 1 244 ? 24 -0.333 -9.406 1 90.56 244 ASN A O 1
ATOM 1903 N N . THR A 1 245 ? 22.078 -0.876 -8.477 1 91.44 245 THR A N 1
ATOM 1904 C CA . THR A 1 245 ? 22.688 -1.477 -7.289 1 91.44 245 THR A CA 1
ATOM 1905 C C . THR A 1 245 ? 21.984 -2.783 -6.93 1 91.44 245 THR A C 1
ATOM 1907 O O . THR A 1 245 ? 21.484 -2.936 -5.812 1 91.44 245 THR A O 1
ATOM 1910 N N . PRO A 1 246 ? 22.016 -3.734 -7.797 1 93.62 246 PRO A N 1
ATOM 1911 C CA . PRO A 1 246 ? 21.25 -4.969 -7.586 1 93.62 246 PRO A CA 1
ATOM 1912 C C . PRO A 1 246 ? 21.656 -5.695 -6.305 1 93.62 246 PRO A C 1
ATOM 1914 O O . PRO A 1 246 ? 20.844 -6.426 -5.727 1 93.62 246 PRO A O 1
ATOM 1917 N N . GLU A 1 247 ? 22.844 -5.453 -5.781 1 92.06 247 GLU A N 1
ATOM 1918 C CA . GLU A 1 247 ? 23.312 -6.086 -4.551 1 92.06 247 GLU A CA 1
ATOM 1919 C C . GLU A 1 247 ? 22.453 -5.684 -3.361 1 92.06 247 GLU A C 1
ATOM 1921 O O . GLU A 1 247 ? 22.359 -6.422 -2.377 1 92.06 247 GLU A O 1
ATOM 1926 N N . LYS A 1 248 ? 21.781 -4.551 -3.488 1 92.06 248 LYS A N 1
ATOM 1927 C CA . LYS A 1 248 ? 20.922 -4.086 -2.414 1 92.06 248 LYS A CA 1
ATOM 1928 C C . LYS A 1 248 ? 19.562 -4.805 -2.445 1 92.06 248 LYS A C 1
ATOM 1930 O O . LYS A 1 248 ? 18.828 -4.781 -1.464 1 92.06 248 LYS A O 1
ATOM 1935 N N . MET A 1 249 ? 19.281 -5.398 -3.514 1 96.06 249 MET A N 1
ATOM 1936 C CA . MET A 1 249 ? 18.031 -6.16 -3.645 1 96.06 249 MET A CA 1
ATOM 1937 C C . MET A 1 249 ? 18.234 -7.613 -3.227 1 96.06 249 MET A C 1
ATOM 1939 O O . MET A 1 249 ? 17.391 -8.195 -2.566 1 96.06 249 MET A O 1
ATOM 1943 N N . PHE A 1 250 ? 19.328 -8.07 -3.67 1 97.25 250 PHE A N 1
ATOM 1944 C CA . PHE A 1 250 ? 19.594 -9.484 -3.434 1 97.25 250 PHE A CA 1
ATOM 1945 C C . PHE A 1 250 ? 20.516 -9.664 -2.23 1 97.25 250 PHE A C 1
ATOM 1947 O O . PHE A 1 250 ? 21.625 -10.188 -2.365 1 97.25 250 PHE A O 1
ATOM 1954 N N . LEU A 1 251 ? 20.016 -9.344 -1.074 1 95.75 251 LEU A N 1
ATOM 1955 C CA . LEU A 1 251 ? 20.766 -9.461 0.168 1 95.75 251 LEU A CA 1
ATOM 1956 C C . LEU A 1 251 ? 20.875 -10.922 0.601 1 95.75 251 LEU A C 1
ATOM 1958 O O . LEU A 1 251 ? 20.016 -11.734 0.276 1 95.75 251 LEU A O 1
ATOM 1962 N N . PRO A 1 252 ? 21.969 -11.195 1.365 1 93.12 252 PRO A N 1
ATOM 1963 C CA . PRO A 1 252 ? 22 -12.547 1.926 1 93.12 252 PRO A CA 1
ATOM 1964 C C . PRO A 1 252 ? 20.734 -12.875 2.727 1 93.12 252 PRO A C 1
ATOM 1966 O O . PRO A 1 252 ? 20.188 -12.008 3.414 1 93.12 252 PRO A O 1
ATOM 1969 N N . PRO A 1 253 ? 20.266 -14.117 2.484 1 93.75 253 PRO A N 1
ATOM 1970 C CA . PRO A 1 253 ? 20.891 -15.305 1.893 1 93.75 253 PRO A CA 1
ATOM 1971 C C . PRO A 1 253 ? 20.484 -15.523 0.438 1 93.75 253 PRO A C 1
ATOM 1973 O O . PRO A 1 253 ? 20.578 -16.641 -0.072 1 93.75 253 PRO A O 1
ATOM 1976 N N . CYS A 1 254 ? 20.016 -14.516 -0.221 1 94.25 254 CYS A N 1
ATOM 1977 C CA . CYS A 1 254 ? 19.594 -14.641 -1.616 1 94.25 254 CYS A CA 1
ATOM 1978 C C . CYS A 1 254 ? 20.766 -15.109 -2.484 1 94.25 254 CYS A C 1
ATOM 1980 O O . CYS A 1 254 ? 21.891 -14.672 -2.303 1 94.25 254 CYS A O 1
ATOM 1982 N N . PRO A 1 255 ? 20.516 -16.047 -3.322 1 96.44 255 PRO A N 1
ATOM 1983 C CA . PRO A 1 255 ? 21.531 -16.375 -4.328 1 96.44 255 PRO A CA 1
ATOM 1984 C C . PRO A 1 255 ? 21.75 -15.234 -5.332 1 96.44 255 PRO A C 1
ATOM 1986 O O . PRO A 1 255 ? 21.156 -15.25 -6.414 1 96.44 255 PRO A O 1
ATOM 1989 N N . VAL A 1 256 ? 22.641 -14.422 -5.082 1 96.12 256 VAL A N 1
ATOM 1990 C CA . VAL A 1 256 ? 22.797 -13.125 -5.73 1 96.12 256 VAL A CA 1
ATOM 1991 C C . VAL A 1 256 ? 23.172 -13.32 -7.199 1 96.12 256 VAL A C 1
ATOM 1993 O O . VAL A 1 256 ? 22.625 -12.648 -8.078 1 96.12 256 VAL A O 1
ATOM 1996 N N . ASN A 1 257 ? 24 -14.211 -7.516 1 96.25 257 ASN A N 1
ATOM 1997 C CA . ASN A 1 257 ? 24.484 -14.375 -8.883 1 96.25 257 ASN A CA 1
ATOM 1998 C C . ASN A 1 257 ? 23.359 -14.836 -9.812 1 96.25 257 ASN A C 1
ATOM 2000 O O . ASN A 1 257 ? 23.141 -14.242 -10.867 1 96.25 257 ASN A O 1
ATOM 2004 N N . GLU A 1 258 ? 22.641 -15.852 -9.422 1 98.19 258 GLU A N 1
ATOM 2005 C CA . GLU A 1 258 ? 21.562 -16.406 -10.242 1 98.19 258 GLU A CA 1
ATOM 2006 C C . GLU A 1 258 ? 20.422 -15.406 -10.391 1 98.19 258 GLU A C 1
ATOM 2008 O O . GLU A 1 258 ? 19.891 -15.211 -11.484 1 98.19 258 GLU A O 1
ATOM 2013 N N . LEU A 1 259 ? 20.078 -14.734 -9.305 1 98.25 259 LEU A N 1
ATOM 2014 C CA . LEU A 1 259 ? 18.938 -13.836 -9.344 1 98.25 259 LEU A CA 1
ATOM 2015 C C . LEU A 1 259 ? 19.266 -12.562 -10.102 1 98.25 259 LEU A C 1
ATOM 2017 O O . LEU A 1 259 ? 18.406 -11.984 -10.773 1 98.25 259 LEU A O 1
ATOM 2021 N N . LYS A 1 260 ? 20.469 -12.125 -10 1 98.06 260 LYS A N 1
ATOM 2022 C CA . LYS A 1 260 ? 20.922 -10.992 -10.812 1 98.06 260 LYS A CA 1
ATOM 2023 C C . LYS A 1 260 ? 20.828 -11.312 -12.297 1 98.06 260 LYS A C 1
ATOM 2025 O O . LYS A 1 260 ? 20.438 -10.453 -13.102 1 98.06 260 LYS A O 1
ATOM 2030 N N . GLU A 1 261 ? 21.234 -12.484 -12.625 1 98.31 261 GLU A N 1
ATOM 2031 C CA . GLU A 1 261 ? 21.156 -12.906 -14.016 1 98.31 261 GLU A CA 1
ATOM 2032 C C . GLU A 1 261 ? 19.719 -12.945 -14.508 1 98.31 261 GLU A C 1
ATOM 2034 O O . GLU A 1 261 ? 19.422 -12.516 -15.617 1 98.31 261 GLU A O 1
ATOM 2039 N N . ILE A 1 262 ? 18.859 -13.43 -13.711 1 98.75 262 ILE A N 1
ATOM 2040 C CA . ILE A 1 262 ? 17.453 -13.469 -14.07 1 98.75 262 ILE A CA 1
ATOM 2041 C C . ILE A 1 262 ? 16.922 -12.039 -14.242 1 98.75 262 ILE A C 1
ATOM 2043 O O . ILE A 1 262 ? 16.203 -11.75 -15.195 1 98.75 262 ILE A O 1
ATOM 2047 N N . MET A 1 263 ? 17.297 -11.164 -13.32 1 98.69 263 MET A N 1
ATOM 2048 C CA . MET A 1 263 ? 16.875 -9.773 -13.422 1 98.69 263 MET A CA 1
ATOM 2049 C C . MET A 1 263 ? 17.328 -9.156 -14.734 1 98.69 263 MET A C 1
ATOM 2051 O O . MET A 1 263 ? 16.562 -8.469 -15.406 1 98.69 263 MET A O 1
ATOM 2055 N N . ARG A 1 264 ? 18.531 -9.398 -15.094 1 98.12 264 ARG A N 1
ATOM 2056 C CA . ARG A 1 264 ? 19.062 -8.883 -16.344 1 98.12 264 ARG A CA 1
ATOM 2057 C C . ARG A 1 264 ? 18.281 -9.414 -17.547 1 98.12 264 ARG A C 1
ATOM 2059 O O . ARG A 1 264 ? 18 -8.672 -18.484 1 98.12 264 ARG A O 1
ATOM 2066 N N . MET A 1 265 ? 18 -10.656 -17.531 1 98.5 265 MET A N 1
ATOM 2067 C CA . MET A 1 265 ? 17.219 -11.266 -18.609 1 98.5 265 MET A CA 1
ATOM 2068 C C . MET A 1 265 ? 15.844 -10.617 -18.734 1 98.5 265 MET A C 1
ATOM 2070 O O . MET A 1 265 ? 15.43 -10.219 -19.812 1 98.5 265 MET A O 1
ATOM 2074 N N . VAL A 1 266 ? 15.219 -10.477 -17.625 1 98.56 266 VAL A N 1
ATOM 2075 C CA . VAL A 1 266 ? 13.875 -9.906 -17.594 1 98.56 266 VAL A CA 1
ATOM 2076 C C . VAL A 1 266 ? 13.898 -8.484 -18.156 1 98.56 266 VAL A C 1
ATOM 2078 O O . VAL A 1 266 ? 13.039 -8.109 -18.953 1 98.56 266 VAL A O 1
ATOM 2081 N N . ASP A 1 267 ? 14.906 -7.738 -17.734 1 98.12 267 ASP A N 1
ATOM 2082 C CA . ASP A 1 267 ? 14.992 -6.336 -18.125 1 98.12 267 ASP A CA 1
ATOM 2083 C C . ASP A 1 267 ? 15.328 -6.203 -19.609 1 98.12 267 ASP A C 1
ATOM 2085 O O . ASP A 1 267 ? 15.133 -5.137 -20.203 1 98.12 267 ASP A O 1
ATOM 2089 N N . SER A 1 268 ? 15.82 -7.266 -20.203 1 98.25 268 SER A N 1
ATOM 2090 C CA . SER A 1 268 ? 16.156 -7.242 -21.625 1 98.25 268 SER A CA 1
ATOM 2091 C C . SER A 1 268 ? 14.938 -7.59 -22.484 1 98.25 268 SER A C 1
ATOM 2093 O O . SER A 1 268 ? 14.938 -7.363 -23.688 1 98.25 268 SER A O 1
ATOM 2095 N N . TRP A 1 269 ? 13.898 -8.117 -21.938 1 98.38 269 TRP A N 1
ATOM 2096 C CA . TRP A 1 269 ? 12.711 -8.523 -22.672 1 98.38 269 TRP A CA 1
ATOM 2097 C C . TRP A 1 269 ? 11.797 -7.328 -22.938 1 98.38 269 TRP A C 1
ATOM 2099 O O . TRP A 1 269 ? 11.758 -6.383 -22.141 1 98.38 269 TRP A O 1
ATOM 2109 N N . ASP A 1 270 ? 11.125 -7.359 -24.031 1 97.31 270 ASP A N 1
ATOM 2110 C CA . ASP A 1 270 ? 10.117 -6.344 -24.328 1 97.31 270 ASP A CA 1
ATOM 2111 C C . ASP A 1 270 ? 8.711 -6.926 -24.234 1 97.31 270 ASP A C 1
ATOM 2113 O O . ASP A 1 270 ? 8.523 -8.055 -23.781 1 97.31 270 ASP A O 1
ATOM 2117 N N . TYR A 1 271 ? 7.723 -6.211 -24.672 1 97.56 271 TYR A N 1
ATOM 2118 C CA . TYR A 1 271 ? 6.312 -6.566 -24.562 1 97.56 271 TYR A CA 1
ATOM 2119 C C . TYR A 1 271 ? 6.023 -7.863 -25.297 1 97.56 271 TYR A C 1
ATOM 2121 O O . TYR A 1 271 ? 5.238 -8.695 -24.844 1 97.56 271 TYR A O 1
ATOM 2129 N N . PHE A 1 272 ? 6.66 -8.109 -26.344 1 97.62 272 PHE A N 1
ATOM 2130 C CA . PHE A 1 272 ? 6.344 -9.219 -27.234 1 97.62 272 PHE A CA 1
ATOM 2131 C C . PHE A 1 272 ? 7.191 -10.445 -26.891 1 97.62 272 PHE A C 1
ATOM 2133 O O . PHE A 1 272 ? 6.973 -11.523 -27.438 1 97.62 272 PHE A O 1
ATOM 2140 N N . ALA A 1 273 ? 8.109 -10.289 -26 1 97.5 273 ALA A N 1
ATOM 2141 C CA . ALA A 1 273 ? 9.078 -11.344 -25.719 1 97.5 273 ALA A CA 1
ATOM 2142 C C . ALA A 1 273 ? 8.398 -12.586 -25.156 1 97.5 273 ALA A C 1
ATOM 2144 O O . ALA A 1 273 ? 7.434 -12.484 -24.391 1 97.5 273 ALA A O 1
ATOM 2145 N N . ASP A 1 274 ? 8.859 -13.719 -25.578 1 97.5 274 ASP A N 1
ATOM 2146 C CA . ASP A 1 274 ? 8.586 -14.984 -24.906 1 97.5 274 ASP A CA 1
ATOM 2147 C C . ASP A 1 274 ? 9.609 -15.25 -23.797 1 97.5 274 ASP A C 1
ATOM 2149 O O . ASP A 1 274 ? 10.773 -15.539 -24.078 1 97.5 274 ASP A O 1
ATOM 2153 N N . PRO A 1 275 ? 9.164 -15.156 -22.562 1 98.5 275 PRO A N 1
ATOM 2154 C CA . PRO A 1 275 ? 10.133 -15.344 -21.484 1 98.5 275 PRO A CA 1
ATOM 2155 C C . PRO A 1 275 ? 10.883 -16.672 -21.578 1 98.5 275 PRO A C 1
ATOM 2157 O O . PRO A 1 275 ? 10.297 -17.688 -21.922 1 98.5 275 PRO A O 1
ATOM 2160 N N . ASN A 1 276 ? 12.164 -16.641 -21.359 1 98.56 276 ASN A N 1
ATOM 2161 C CA . ASN A 1 276 ? 12.969 -17.859 -21.312 1 98.56 276 ASN A CA 1
ATOM 2162 C C . ASN A 1 276 ? 12.828 -18.578 -19.969 1 98.56 276 ASN A C 1
ATOM 2164 O O . ASN A 1 276 ? 13.758 -18.609 -19.172 1 98.56 276 ASN A O 1
ATOM 2168 N N . TYR A 1 277 ? 11.672 -19.219 -19.797 1 98.75 277 TYR A N 1
ATOM 2169 C CA . TYR A 1 277 ? 11.375 -19.906 -18.547 1 98.75 277 TYR A CA 1
ATOM 2170 C C . TYR A 1 277 ? 12.414 -20.984 -18.25 1 98.75 277 TYR A C 1
ATOM 2172 O O . TYR A 1 277 ? 12.836 -21.141 -17.094 1 98.75 277 TYR A O 1
ATOM 2180 N N . SER A 1 278 ? 12.836 -21.641 -19.281 1 98.75 278 SER A N 1
ATOM 2181 C CA . SER A 1 278 ? 13.789 -22.734 -19.125 1 98.75 278 SER A CA 1
ATOM 2182 C C . SER A 1 278 ? 15.094 -22.25 -18.5 1 98.75 278 SER A C 1
ATOM 2184 O O . SER A 1 278 ? 15.656 -22.922 -17.641 1 98.75 278 SER A O 1
ATOM 2186 N N . GLU A 1 279 ? 15.547 -21.109 -18.984 1 98.81 279 GLU A N 1
ATOM 2187 C CA . GLU A 1 279 ? 16.766 -20.562 -18.422 1 98.81 279 GLU A CA 1
ATOM 2188 C C . GLU A 1 279 ? 16.547 -20.109 -16.969 1 98.81 279 GLU A C 1
ATOM 2190 O O . GLU A 1 279 ? 17.438 -20.25 -16.141 1 98.81 279 GLU A O 1
ATOM 2195 N N . CYS A 1 280 ? 15.422 -19.547 -16.656 1 98.88 280 CYS A N 1
ATOM 2196 C CA . CYS A 1 280 ? 15.094 -19.188 -15.273 1 98.88 280 CYS A CA 1
ATOM 2197 C C . CYS A 1 280 ? 15.117 -20.422 -14.375 1 98.88 280 CYS A C 1
ATOM 2199 O O . CYS A 1 280 ? 15.68 -20.391 -13.281 1 98.88 280 CYS A O 1
ATOM 2201 N N . TYR A 1 281 ? 14.539 -21.547 -14.875 1 98.88 281 TYR A N 1
ATOM 2202 C CA . TYR A 1 281 ? 14.531 -22.797 -14.117 1 98.88 281 TYR A CA 1
ATOM 2203 C C . TYR A 1 281 ? 15.953 -23.281 -13.867 1 98.88 281 TYR A C 1
ATOM 2205 O O . TYR A 1 281 ? 16.281 -23.719 -12.758 1 98.88 281 TYR A O 1
ATOM 2213 N N . ARG A 1 282 ? 16.703 -23.234 -14.898 1 98.81 282 ARG A N 1
ATOM 2214 C CA . ARG A 1 282 ? 18.094 -23.672 -14.766 1 98.81 282 ARG A CA 1
ATOM 2215 C C . ARG A 1 282 ? 18.828 -22.906 -13.68 1 98.81 282 ARG A C 1
ATOM 2217 O O . ARG A 1 282 ? 19.484 -23.484 -12.82 1 98.81 282 ARG A O 1
ATOM 2224 N N . LEU A 1 283 ? 18.688 -21.609 -13.695 1 98.81 283 LEU A N 1
ATOM 2225 C CA . LEU A 1 283 ? 19.359 -20.75 -12.727 1 98.81 283 LEU A CA 1
ATOM 2226 C C . LEU A 1 283 ? 18.812 -21 -11.32 1 98.81 283 LEU A C 1
ATOM 2228 O O . LEU A 1 283 ? 19.594 -21.031 -10.359 1 98.81 283 LEU A O 1
ATOM 2232 N N . MET A 1 284 ? 17.531 -21.203 -11.188 1 98.81 284 MET A N 1
ATOM 2233 C CA . MET A 1 284 ? 16.938 -21.469 -9.883 1 98.81 284 MET A CA 1
ATOM 2234 C C . MET A 1 284 ? 17.391 -22.812 -9.344 1 98.81 284 MET A C 1
ATOM 2236 O O . MET A 1 284 ? 17.688 -22.953 -8.148 1 98.81 284 MET A O 1
ATOM 2240 N N . LYS A 1 285 ? 17.453 -23.797 -10.164 1 98.5 285 LYS A N 1
ATOM 2241 C CA . LYS A 1 285 ? 17.938 -25.109 -9.75 1 98.5 285 LYS A CA 1
ATOM 2242 C C . LYS A 1 285 ? 19.422 -25.062 -9.383 1 98.5 285 LYS A C 1
ATOM 2244 O O . LYS A 1 285 ? 19.859 -25.75 -8.469 1 98.5 285 LYS A O 1
ATOM 2249 N N . GLN A 1 286 ? 20.141 -24.281 -10.133 1 98.5 286 GLN A N 1
ATOM 2250 C CA . GLN A 1 286 ? 21.547 -24.062 -9.781 1 98.5 286 GLN A CA 1
ATOM 2251 C C . GLN A 1 286 ? 21.672 -23.422 -8.406 1 98.5 286 GLN A C 1
ATOM 2253 O O . GLN A 1 286 ? 22.531 -23.812 -7.609 1 98.5 286 GLN A O 1
ATOM 2258 N N . ALA A 1 287 ? 20.859 -22.422 -8.148 1 98.44 287 ALA A N 1
ATOM 2259 C CA . ALA A 1 287 ? 20.844 -21.781 -6.84 1 98.44 287 ALA A CA 1
ATOM 2260 C C . ALA A 1 287 ? 20.516 -22.766 -5.73 1 98.44 287 ALA A C 1
ATOM 2262 O O . ALA A 1 287 ? 21.109 -22.734 -4.656 1 98.44 287 ALA A O 1
ATOM 2263 N N . LEU A 1 288 ? 19.562 -23.625 -5.98 1 97.75 288 LEU A N 1
ATOM 2264 C CA . LEU A 1 288 ? 19.188 -24.656 -5.02 1 97.75 288 LEU A CA 1
ATOM 2265 C C . LEU A 1 288 ? 20.359 -25.594 -4.727 1 97.75 288 LEU A C 1
ATOM 2267 O O . LEU A 1 288 ? 20.609 -25.922 -3.566 1 97.75 288 LEU A O 1
ATOM 2271 N N . SER A 1 289 ? 21.047 -25.938 -5.727 1 97.12 289 SER A N 1
ATOM 2272 C CA . SER A 1 289 ? 22.203 -26.812 -5.574 1 97.12 289 SER A CA 1
ATOM 2273 C C . SER A 1 289 ? 23.328 -26.109 -4.812 1 97.12 289 SER A C 1
ATOM 2275 O O . SER A 1 289 ? 23.953 -26.703 -3.93 1 97.12 289 SER A O 1
ATOM 2277 N N . ASN A 1 290 ? 23.516 -24.859 -5.074 1 96.38 290 ASN A N 1
ATOM 2278 C CA . ASN A 1 290 ? 24.625 -24.094 -4.539 1 96.38 290 ASN A CA 1
ATOM 2279 C C . ASN A 1 290 ? 24.406 -23.703 -3.08 1 96.38 290 ASN A C 1
ATOM 2281 O O . ASN A 1 290 ? 25.344 -23.422 -2.352 1 96.38 290 ASN A O 1
ATOM 2285 N N . CYS A 1 291 ? 23.125 -23.641 -2.668 1 94.25 291 CYS A N 1
ATOM 2286 C CA . CYS A 1 291 ? 22.859 -23.141 -1.326 1 94.25 291 CYS A CA 1
ATOM 2287 C C . CYS A 1 291 ? 23.25 -24.156 -0.268 1 94.25 291 CYS A C 1
ATOM 2289 O O . CYS A 1 291 ? 23.359 -23.828 0.914 1 94.25 291 CYS A O 1
ATOM 2291 N N . GLY A 1 292 ? 23.469 -25.438 -0.66 1 92.19 292 GLY A N 1
ATOM 2292 C CA . GLY A 1 292 ? 24.031 -26.453 0.219 1 92.19 292 GLY A CA 1
ATOM 2293 C C . GLY A 1 292 ? 23.031 -27.016 1.195 1 92.19 292 GLY A C 1
ATOM 2294 O O . GLY A 1 292 ? 23.406 -27.719 2.146 1 92.19 292 GLY A O 1
ATOM 2295 N N . LYS A 1 293 ? 21.859 -26.672 1.093 1 94.56 293 LYS A N 1
ATOM 2296 C CA . LYS A 1 293 ? 20.797 -27.188 1.945 1 94.56 293 LYS A CA 1
ATOM 2297 C C . LYS A 1 293 ? 19.844 -28.062 1.147 1 94.56 293 LYS A C 1
ATOM 2299 O O . LYS A 1 293 ? 19.641 -27.844 -0.047 1 94.56 293 LYS A O 1
ATOM 2304 N N . PRO A 1 294 ? 19.328 -29.047 1.843 1 95.94 294 PRO A N 1
ATOM 2305 C CA . PRO A 1 294 ? 18.359 -29.891 1.141 1 95.94 294 PRO A CA 1
ATOM 2306 C C . PRO A 1 294 ? 17.062 -29.141 0.8 1 95.94 294 PRO A C 1
ATOM 2308 O O . PRO A 1 294 ? 16.609 -28.297 1.581 1 95.94 294 PRO A O 1
ATOM 2311 N N . GLU A 1 295 ? 16.531 -29.516 -0.264 1 97.19 295 GLU A N 1
ATOM 2312 C CA . GLU A 1 295 ? 15.273 -28.922 -0.718 1 97.19 295 GLU A CA 1
ATOM 2313 C C . GLU A 1 295 ? 14.141 -29.203 0.271 1 97.19 295 GLU A C 1
ATOM 2315 O O . GLU A 1 295 ? 13.289 -28.344 0.5 1 97.19 295 GLU A O 1
ATOM 2320 N N . PHE A 1 296 ? 14.148 -30.422 0.796 1 97.12 296 PHE A N 1
ATOM 2321 C CA . PHE A 1 296 ? 13.148 -30.859 1.763 1 97.12 296 PHE A CA 1
ATOM 2322 C C . PHE A 1 296 ? 13.797 -31.266 3.076 1 97.12 296 PHE A C 1
ATOM 2324 O O . PHE A 1 296 ? 14.961 -31.688 3.094 1 97.12 296 PHE A O 1
ATOM 2331 N N . PRO A 1 297 ? 13.008 -31.219 4.137 1 98 297 PRO A N 1
ATOM 2332 C CA . PRO A 1 297 ? 11.602 -30.828 4.27 1 98 297 PRO A CA 1
ATOM 2333 C C . PRO A 1 297 ? 11.398 -29.312 4.113 1 98 297 PRO A C 1
ATOM 2335 O O . PRO A 1 297 ? 12.312 -28.531 4.387 1 98 297 PRO A O 1
ATOM 2338 N N . TYR A 1 298 ? 10.219 -28.969 3.645 1 98.56 298 TYR A N 1
ATOM 2339 C CA . TYR A 1 298 ? 9.836 -27.562 3.672 1 98.56 298 TYR A CA 1
ATOM 2340 C C . TYR A 1 298 ? 9.695 -27.062 5.102 1 98.56 298 TYR A C 1
ATOM 2342 O O . TYR A 1 298 ? 9.539 -27.859 6.031 1 98.56 298 TYR A O 1
ATOM 2350 N N . ASP A 1 299 ? 9.695 -25.75 5.254 1 98.5 299 ASP A N 1
ATOM 2351 C CA . ASP A 1 299 ? 9.719 -25.109 6.562 1 98.5 299 ASP A CA 1
ATOM 2352 C C . ASP A 1 299 ? 8.469 -25.453 7.371 1 98.5 299 ASP A C 1
ATOM 2354 O O . ASP A 1 299 ? 8.445 -25.297 8.594 1 98.5 299 ASP A O 1
ATOM 2358 N N . TRP A 1 300 ? 7.395 -25.906 6.754 1 98.5 300 TRP A N 1
ATOM 2359 C CA . TRP A 1 300 ? 6.121 -26.141 7.426 1 98.5 300 TRP A CA 1
ATOM 2360 C C . TRP A 1 300 ? 5.84 -27.625 7.555 1 98.5 300 TRP A C 1
ATOM 2362 O O . TRP A 1 300 ? 4.793 -28.031 8.062 1 98.5 300 TRP A O 1
ATOM 2372 N N . GLU A 1 301 ? 6.645 -28.5 7.07 1 97.75 301 GLU A N 1
ATOM 2373 C CA . GLU A 1 301 ? 6.449 -29.938 7.188 1 97.75 301 GLU A CA 1
ATOM 2374 C C . GLU A 1 301 ? 6.676 -30.406 8.617 1 97.75 301 GLU A C 1
ATOM 2376 O O . GLU A 1 301 ? 7.234 -29.672 9.438 1 97.75 301 GLU A O 1
ATOM 2381 N N . PRO A 1 302 ? 6.188 -31.594 8.969 1 95.69 302 PRO A N 1
ATOM 2382 C CA . PRO A 1 302 ? 6.371 -32.094 10.328 1 95.69 302 PRO A CA 1
ATOM 2383 C C . PRO A 1 302 ? 7.828 -32.031 10.789 1 95.69 302 PRO A C 1
ATOM 2385 O O . PRO A 1 302 ? 8.734 -32.406 10.047 1 95.69 302 PRO A O 1
ATOM 2388 N N . GLY A 1 303 ? 8.023 -31.531 11.984 1 95.19 303 GLY A N 1
ATOM 2389 C CA . GLY A 1 303 ? 9.359 -31.422 12.547 1 95.19 303 GLY A CA 1
ATOM 2390 C C . GLY A 1 303 ? 10.031 -30.109 12.234 1 95.19 303 GLY A C 1
ATOM 2391 O O . GLY A 1 303 ? 11.117 -29.812 12.758 1 95.19 303 GLY A O 1
ATOM 2392 N N . MET A 1 304 ? 9.453 -29.266 11.406 1 96.81 304 MET A N 1
ATOM 2393 C CA . MET A 1 304 ? 10.023 -27.984 11.016 1 96.81 304 MET A CA 1
ATOM 2394 C C . MET A 1 304 ? 9.383 -26.844 11.781 1 96.81 304 MET A C 1
ATOM 2396 O O . MET A 1 304 ? 8.305 -27 12.352 1 96.81 304 MET A O 1
ATOM 2400 N N . PRO A 1 305 ? 9.906 -25.688 11.805 1 95.38 305 PRO A N 1
ATOM 2401 C CA . PRO A 1 305 ? 9.516 -24.594 12.695 1 95.38 305 PRO A CA 1
ATOM 2402 C C . PRO A 1 305 ? 8.125 -24.047 12.383 1 95.38 305 PRO A C 1
ATOM 2404 O O . PRO A 1 305 ? 7.441 -23.531 13.273 1 95.38 305 PRO A O 1
ATOM 2407 N N . LEU A 1 306 ? 7.695 -24.156 11.148 1 97.38 306 LEU A N 1
ATOM 2408 C CA . LEU A 1 306 ? 6.422 -23.547 10.773 1 97.38 306 LEU A CA 1
ATOM 2409 C C . LEU A 1 306 ? 5.309 -24.578 10.742 1 97.38 306 LEU A C 1
ATOM 2411 O O . LEU A 1 306 ? 4.199 -24.297 10.289 1 97.38 306 LEU A O 1
ATOM 2415 N N . ASN A 1 307 ? 5.59 -25.75 11.18 1 96.44 307 ASN A N 1
ATOM 2416 C CA . ASN A 1 307 ? 4.602 -26.828 11.125 1 96.44 307 ASN A CA 1
ATOM 2417 C C . ASN A 1 307 ? 3.344 -26.469 11.914 1 96.44 307 ASN A C 1
ATOM 2419 O O . ASN A 1 307 ? 2.242 -26.875 11.555 1 96.44 307 ASN A O 1
ATOM 2423 N N . TYR A 1 308 ? 3.43 -25.672 12.898 1 94.38 308 TYR A N 1
ATOM 2424 C CA . TYR A 1 308 ? 2.301 -25.281 13.742 1 94.38 308 TYR A CA 1
ATOM 2425 C C . TYR A 1 308 ? 1.272 -24.484 12.945 1 94.38 308 TYR A C 1
ATOM 2427 O O . TYR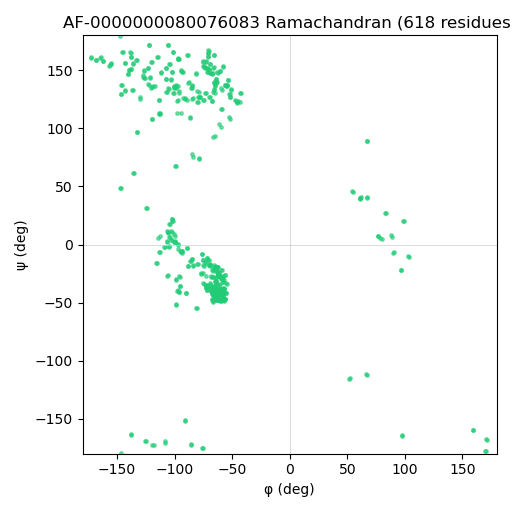 A 1 308 ? 0.106 -24.406 13.336 1 94.38 308 TYR A O 1
ATOM 2435 N N . MET A 1 309 ? 1.638 -23.953 11.859 1 94.62 309 MET A N 1
ATOM 2436 C CA . MET A 1 309 ? 0.759 -23.094 11.07 1 94.62 309 MET A CA 1
ATOM 2437 C C . MET A 1 309 ? -0.138 -23.922 10.156 1 94.62 309 MET A C 1
ATOM 2439 O O . MET A 1 309 ? -1.105 -23.406 9.594 1 94.62 309 MET A O 1
ATOM 2443 N N . VAL A 1 310 ? 0.202 -25.109 9.938 1 92.5 310 VAL A N 1
ATOM 2444 C CA . VAL A 1 310 ? -0.521 -25.875 8.93 1 92.5 310 VAL A CA 1
ATOM 2445 C C . VAL A 1 310 ? -1.278 -27.016 9.594 1 92.5 310 VAL A C 1
ATOM 2447 O O . VAL A 1 310 ? -1.803 -27.906 8.914 1 92.5 310 VAL A O 1
ATOM 2450 N N . LYS A 1 311 ? -1.292 -27.094 10.969 1 80.12 311 LYS A N 1
ATOM 2451 C CA . LYS A 1 311 ? -2.053 -28.094 11.703 1 80.12 311 LYS A CA 1
ATOM 2452 C C . LYS A 1 311 ? -3.521 -27.703 11.812 1 80.12 311 LYS A C 1
ATOM 2454 O O . LYS A 1 311 ? -3.852 -26.516 11.82 1 80.12 311 LYS A O 1
ATOM 2459 N N . MET B 1 1 ? 27.219 7.102 -21.969 1 22.89 1 MET B N 1
ATOM 2460 C CA . MET B 1 1 ? 27.797 6.926 -20.656 1 22.89 1 MET B CA 1
ATOM 2461 C C . MET B 1 1 ? 26.812 7.336 -19.562 1 22.89 1 MET B C 1
ATOM 2463 O O . MET B 1 1 ? 26.594 8.523 -19.328 1 22.89 1 MET B O 1
ATOM 2467 N N . THR B 1 2 ? 25.656 6.566 -19.312 1 27.81 2 THR B N 1
ATOM 2468 C CA . THR B 1 2 ? 24.484 6.848 -18.5 1 27.81 2 THR B CA 1
ATOM 2469 C C . THR B 1 2 ? 24.875 7.039 -17.047 1 27.81 2 THR B C 1
ATOM 2471 O O . THR B 1 2 ? 25.562 6.199 -16.469 1 27.81 2 THR B O 1
ATOM 2474 N N . ALA B 1 3 ? 24.906 8.219 -16.609 1 35.47 3 ALA B N 1
ATOM 2475 C CA . ALA B 1 3 ? 25.406 8.672 -15.312 1 35.47 3 ALA B CA 1
ATOM 2476 C C . ALA B 1 3 ? 24.906 7.762 -14.195 1 35.47 3 ALA B C 1
ATOM 2478 O O . ALA B 1 3 ? 23.781 7.246 -14.266 1 35.47 3 ALA B O 1
ATOM 2479 N N . PRO B 1 4 ? 25.719 7.188 -13.43 1 40.41 4 PRO B N 1
ATOM 2480 C CA . PRO B 1 4 ? 25.359 6.332 -12.297 1 40.41 4 PRO B CA 1
ATOM 2481 C C . PRO B 1 4 ? 24.25 6.938 -11.43 1 40.41 4 PRO B C 1
ATOM 2483 O O . PRO B 1 4 ? 24.125 8.156 -11.359 1 40.41 4 PRO B O 1
ATOM 2486 N N . PRO B 1 5 ? 23.172 6.305 -11.25 1 45.69 5 PRO B N 1
ATOM 2487 C CA . PRO B 1 5 ? 22.094 6.867 -10.422 1 45.69 5 PRO B CA 1
ATOM 2488 C C . PRO B 1 5 ? 22.625 7.523 -9.141 1 45.69 5 PRO B C 1
ATOM 2490 O O . PRO B 1 5 ? 23.656 7.117 -8.617 1 45.69 5 PRO B O 1
ATOM 2493 N N . PRO B 1 6 ? 22.203 8.695 -8.898 1 52.06 6 PRO B N 1
ATOM 2494 C CA . PRO B 1 6 ? 22.766 9.477 -7.797 1 52.06 6 PRO B CA 1
ATOM 2495 C C . PRO B 1 6 ? 22.75 8.711 -6.473 1 52.06 6 PRO B C 1
ATOM 2497 O O . PRO B 1 6 ? 21.781 8.016 -6.164 1 52.06 6 PRO B O 1
ATOM 2500 N N . GLU B 1 7 ? 23.859 8.297 -6.008 1 58.16 7 GLU B N 1
ATOM 2501 C CA . GLU B 1 7 ? 24.094 7.68 -4.703 1 58.16 7 GLU B CA 1
ATOM 2502 C C . GLU B 1 7 ? 23.406 8.469 -3.594 1 58.16 7 GLU B C 1
ATOM 2504 O O . GLU B 1 7 ? 23.453 9.703 -3.58 1 58.16 7 GLU B O 1
ATOM 2509 N N . LEU B 1 8 ? 22.5 7.77 -2.773 1 70.38 8 LEU B N 1
ATOM 2510 C CA . LEU B 1 8 ? 21.906 8.406 -1.602 1 70.38 8 LEU B CA 1
ATOM 2511 C C . LEU B 1 8 ? 22.984 9.016 -0.714 1 70.38 8 LEU B C 1
ATOM 2513 O O . LEU B 1 8 ? 24.031 8.398 -0.49 1 70.38 8 LEU B O 1
ATOM 2517 N N . VAL B 1 9 ? 22.844 10.258 -0.398 1 81.56 9 VAL B N 1
ATOM 2518 C CA . VAL B 1 9 ? 23.75 10.969 0.491 1 81.56 9 VAL B CA 1
ATOM 2519 C C . VAL B 1 9 ? 23.781 10.281 1.856 1 81.56 9 VAL B C 1
ATOM 2521 O O . VAL B 1 9 ? 22.734 10.062 2.467 1 81.56 9 VAL B O 1
ATOM 2524 N N . GLN B 1 10 ? 24.859 9.773 2.266 1 87.81 10 GLN B N 1
ATOM 2525 C CA . GLN B 1 10 ? 25.031 9.18 3.588 1 87.81 10 GLN B CA 1
ATOM 2526 C C . GLN B 1 10 ? 26.016 10 4.43 1 87.81 10 GLN B C 1
ATOM 2528 O O . GLN B 1 10 ? 27.141 10.258 4.004 1 87.81 10 GLN B O 1
ATOM 2533 N N . LEU B 1 11 ? 25.547 10.398 5.57 1 94.31 11 LEU B N 1
ATOM 2534 C CA . LEU B 1 11 ? 26.359 11.188 6.488 1 94.31 11 LEU B CA 1
ATOM 2535 C C . LEU B 1 11 ? 26.672 10.398 7.758 1 94.31 11 LEU B C 1
ATOM 2537 O O . LEU B 1 11 ? 25.766 10.125 8.547 1 94.31 11 LEU B O 1
ATOM 2541 N N . PRO B 1 12 ? 27.859 10.055 7.984 1 94.31 12 PRO B N 1
ATOM 2542 C CA . PRO B 1 12 ? 28.172 9.289 9.188 1 94.31 12 PRO B CA 1
ATOM 2543 C C . PRO B 1 12 ? 28.047 10.109 10.469 1 94.31 12 PRO B C 1
ATOM 2545 O O . PRO B 1 12 ? 28.328 11.312 10.461 1 94.31 12 PRO B O 1
ATOM 2548 N N . PRO B 1 13 ? 27.734 9.438 11.547 1 96.38 13 PRO B N 1
ATOM 2549 C CA . PRO B 1 13 ? 27.734 10.148 12.828 1 96.38 13 PRO B CA 1
ATOM 2550 C C . PRO B 1 13 ? 29.062 10.812 13.141 1 96.38 13 PRO B C 1
ATOM 2552 O O . PRO B 1 13 ? 30.125 10.234 12.883 1 96.38 13 PRO B O 1
ATOM 2555 N N . GLY B 1 14 ? 28.984 11.984 13.617 1 96.69 14 GLY B N 1
ATOM 2556 C CA . GLY B 1 14 ? 30.203 12.719 13.945 1 96.69 14 GLY B CA 1
ATOM 2557 C C . GLY B 1 14 ? 30.641 13.672 12.852 1 96.69 14 GLY B C 1
ATOM 2558 O O . GLY B 1 14 ? 31.406 14.602 13.102 1 96.69 14 GLY B O 1
ATOM 2559 N N . SER B 1 15 ? 30.172 13.391 11.641 1 96.62 15 SER B N 1
ATOM 2560 C CA . SER B 1 15 ? 30.516 14.289 10.547 1 96.62 15 SER B CA 1
ATOM 2561 C C . SER B 1 15 ? 29.797 15.625 10.68 1 96.62 15 SER B C 1
ATOM 2563 O O . SER B 1 15 ? 28.875 15.766 11.484 1 96.62 15 SER B O 1
ATOM 2565 N N . MET B 1 16 ? 30.281 16.578 9.867 1 96.81 16 MET B N 1
ATOM 2566 C CA . MET B 1 16 ? 29.703 17.922 9.953 1 96.81 16 MET B CA 1
ATOM 2567 C C . MET B 1 16 ? 29.25 18.406 8.586 1 96.81 16 MET B C 1
ATOM 2569 O O . MET B 1 16 ? 29.906 18.141 7.574 1 96.81 16 MET B O 1
ATOM 2573 N N . VAL B 1 17 ? 28.203 19.078 8.578 1 97.38 17 VAL B N 1
ATOM 2574 C CA . VAL B 1 17 ? 27.719 19.859 7.449 1 97.38 17 VAL B CA 1
ATOM 2575 C C . VAL B 1 17 ? 27.625 21.328 7.855 1 97.38 17 VAL B C 1
ATOM 2577 O O . VAL B 1 17 ? 26.719 21.719 8.586 1 97.38 17 VAL B O 1
ATOM 2580 N N . GLU B 1 18 ? 28.5 22.078 7.348 1 96.62 18 GLU B N 1
ATOM 2581 C CA . GLU B 1 18 ? 28.672 23.438 7.852 1 96.62 18 GLU B CA 1
ATOM 2582 C C . GLU B 1 18 ? 28.844 23.453 9.367 1 96.62 18 GLU B C 1
ATOM 2584 O O . GLU B 1 18 ? 29.719 22.781 9.906 1 96.62 18 GLU B O 1
ATOM 2589 N N . ARG B 1 19 ? 27.969 24 10.039 1 97 19 ARG B N 1
ATOM 2590 C CA . ARG B 1 19 ? 28.109 24.109 11.484 1 97 19 ARG B CA 1
ATOM 2591 C C . ARG B 1 19 ? 27.344 22.984 12.188 1 97 19 ARG B C 1
ATOM 2593 O O . ARG B 1 19 ? 27.359 22.906 13.422 1 97 19 ARG B O 1
ATOM 2600 N N . TRP B 1 20 ? 26.703 22.125 11.5 1 98.25 20 TRP B N 1
ATOM 2601 C CA . TRP B 1 20 ? 25.828 21.125 12.078 1 98.25 20 TRP B CA 1
ATOM 2602 C C . TRP B 1 20 ? 26.562 19.781 12.227 1 98.25 20 TRP B C 1
ATOM 2604 O O . TRP B 1 20 ? 27.062 19.234 11.242 1 98.25 20 TRP B O 1
ATOM 2614 N N . THR B 1 21 ? 26.578 19.281 13.422 1 98.44 21 THR B N 1
ATOM 2615 C CA . THR B 1 21 ? 27.172 17.984 13.695 1 98.44 21 THR B CA 1
ATOM 2616 C C . THR B 1 21 ? 26.109 16.875 13.562 1 98.44 21 THR B C 1
ATOM 2618 O O . THR B 1 21 ? 25.078 16.938 14.219 1 98.44 21 THR B O 1
ATOM 2621 N N . ILE B 1 22 ? 26.406 15.906 12.75 1 98.31 22 ILE B N 1
ATOM 2622 C CA . ILE B 1 22 ? 25.484 14.805 12.523 1 98.31 22 ILE B CA 1
ATOM 2623 C C . ILE B 1 22 ? 25.547 13.828 13.688 1 98.31 22 ILE B C 1
ATOM 2625 O O . ILE B 1 22 ? 26.641 13.375 14.062 1 98.31 22 ILE B O 1
ATOM 2629 N N . THR B 1 23 ? 24.422 13.547 14.242 1 97.81 23 THR B N 1
ATOM 2630 C CA . THR B 1 23 ? 24.359 12.641 15.391 1 97.81 23 THR B CA 1
ATOM 2631 C C . THR B 1 23 ? 23.953 11.234 14.953 1 97.81 23 THR B C 1
ATOM 2633 O O . THR B 1 23 ? 24.609 10.258 15.312 1 97.81 23 THR B O 1
ATOM 2636 N N . LYS B 1 24 ? 22.875 11.117 14.219 1 96.69 24 LYS B N 1
ATOM 2637 C CA . LYS B 1 24 ? 22.391 9.836 13.727 1 96.69 24 LYS B CA 1
ATOM 2638 C C . LYS B 1 24 ? 21.359 10.023 12.609 1 96.69 24 LYS B C 1
ATOM 2640 O O . LYS B 1 24 ? 20.781 11.102 12.469 1 96.69 24 LYS B O 1
ATOM 2645 N N . LYS B 1 25 ? 21.219 8.961 11.906 1 93.56 25 LYS B N 1
ATOM 2646 C CA . LYS B 1 25 ? 20.172 8.945 10.883 1 93.56 25 LYS B CA 1
ATOM 2647 C C . LYS B 1 25 ? 18.797 8.695 11.5 1 93.56 25 LYS B C 1
ATOM 2649 O O . LYS B 1 25 ? 18.656 7.824 12.352 1 93.56 25 LYS B O 1
ATOM 2654 N N . LEU B 1 26 ? 17.844 9.523 11.117 1 91.25 26 LEU B N 1
ATOM 2655 C CA . LEU B 1 26 ? 16.469 9.375 11.602 1 91.25 26 LEU B CA 1
ATOM 2656 C C . LEU B 1 26 ? 15.633 8.57 10.617 1 91.25 26 LEU B C 1
ATOM 2658 O O . LEU B 1 26 ? 14.703 7.871 11.016 1 91.25 26 LEU B O 1
ATOM 2662 N N . GLY B 1 27 ? 15.859 8.727 9.406 1 84.38 27 GLY B N 1
ATOM 2663 C CA . GLY B 1 27 ? 15.094 8.023 8.391 1 84.38 27 GLY B CA 1
ATOM 2664 C C . GLY B 1 27 ? 15.641 8.227 6.988 1 84.38 27 GLY B C 1
ATOM 2665 O O . GLY B 1 27 ? 16.484 9.094 6.766 1 84.38 27 GLY B O 1
ATOM 2666 N N . GLU B 1 28 ? 15.188 7.25 6.152 1 78.5 28 GLU B N 1
ATOM 2667 C CA . GLU B 1 28 ? 15.602 7.309 4.754 1 78.5 28 GLU B CA 1
ATOM 2668 C C . GLU B 1 28 ? 14.43 7.027 3.818 1 78.5 28 GLU B C 1
ATOM 2670 O O . GLU B 1 28 ? 13.57 6.199 4.125 1 78.5 28 GLU B O 1
ATOM 2675 N N . GLY B 1 29 ? 14.289 7.836 2.84 1 68.25 29 GLY B N 1
ATOM 2676 C CA . GLY B 1 29 ? 13.289 7.586 1.814 1 68.25 29 GLY B CA 1
ATOM 2677 C C . GLY B 1 29 ? 13.867 7.566 0.412 1 68.25 29 GLY B C 1
ATOM 2678 O O . GLY B 1 29 ? 15.078 7.441 0.236 1 68.25 29 GLY B O 1
ATOM 2679 N N . GLY B 1 30 ? 13.055 7.574 -0.632 1 62.44 30 GLY B N 1
ATOM 2680 C CA . GLY B 1 30 ? 13.469 7.488 -2.023 1 62.44 30 GLY B CA 1
ATOM 2681 C C . GLY B 1 30 ? 14.336 8.656 -2.461 1 62.44 30 GLY B C 1
ATOM 2682 O O . GLY B 1 30 ? 15.156 8.523 -3.367 1 62.44 30 GLY B O 1
ATOM 2683 N N . CYS B 1 31 ? 14.133 9.766 -1.787 1 63.81 31 CYS B N 1
ATOM 2684 C CA . CYS B 1 31 ? 14.758 10.953 -2.35 1 63.81 31 CYS B CA 1
ATOM 2685 C C . CYS B 1 31 ? 15.859 11.477 -1.433 1 63.81 31 CYS B C 1
ATOM 2687 O O . CYS B 1 31 ? 16.547 12.445 -1.768 1 63.81 31 CYS B O 1
ATOM 2689 N N . GLY B 1 32 ? 15.977 10.891 -0.281 1 77.31 32 GLY B N 1
ATOM 2690 C CA . GLY B 1 32 ? 16.969 11.422 0.635 1 77.31 32 GLY B CA 1
ATOM 2691 C C . GLY B 1 32 ? 16.875 10.828 2.027 1 77.31 32 GLY B C 1
ATOM 2692 O O . GLY B 1 32 ? 16.438 9.695 2.195 1 77.31 32 GLY B O 1
ATOM 2693 N N . ALA B 1 33 ? 17.625 11.531 2.924 1 88.25 33 ALA B N 1
ATOM 2694 C CA . ALA B 1 33 ? 17.672 11.047 4.301 1 88.25 33 ALA B CA 1
ATOM 2695 C C . ALA B 1 33 ? 17.516 12.203 5.289 1 88.25 33 ALA B C 1
ATOM 2697 O O . ALA B 1 33 ? 17.672 13.367 4.922 1 88.25 33 ALA B O 1
ATOM 2698 N N . VAL B 1 34 ? 17.094 11.867 6.395 1 93.31 34 VAL B N 1
ATOM 2699 C CA . VAL B 1 34 ? 16.953 12.828 7.484 1 93.31 34 VAL B CA 1
ATOM 2700 C C . VAL B 1 34 ? 17.844 12.422 8.656 1 93.31 34 VAL B C 1
ATOM 2702 O O . VAL B 1 34 ? 17.922 11.242 9.008 1 93.31 34 VAL B O 1
ATOM 2705 N N . TYR B 1 35 ? 18.531 13.43 9.242 1 96.69 35 TYR B N 1
ATOM 2706 C CA . TYR B 1 35 ? 19.469 13.18 10.328 1 96.69 35 TYR B CA 1
ATOM 2707 C C . TYR B 1 35 ? 19.156 14.062 11.531 1 96.69 35 TYR B C 1
ATOM 2709 O O . TYR B 1 35 ? 18.703 15.195 11.375 1 96.69 35 TYR B O 1
ATOM 2717 N N . LEU B 1 36 ? 19.406 13.469 12.641 1 97.75 36 LEU B N 1
ATOM 2718 C CA . LEU B 1 36 ? 19.547 14.305 13.828 1 97.75 36 LEU B CA 1
ATOM 2719 C C . LEU B 1 36 ? 20.875 15.07 13.805 1 97.75 36 LEU B C 1
ATOM 2721 O O . LEU B 1 36 ? 21.922 14.484 13.562 1 97.75 36 LEU B O 1
ATOM 2725 N N . CYS B 1 37 ? 20.797 16.344 14.031 1 98.19 37 CYS B N 1
ATOM 2726 C CA . CYS B 1 37 ? 22.016 17.141 14.078 1 98.19 37 CYS B CA 1
ATOM 2727 C C . CYS B 1 37 ? 21.969 18.141 15.227 1 98.19 37 CYS B C 1
ATOM 2729 O O . CYS B 1 37 ? 20.891 18.406 15.781 1 98.19 37 CYS B O 1
ATOM 2731 N N . THR B 1 38 ? 23.125 18.625 15.578 1 97.81 38 THR B N 1
ATOM 2732 C CA . THR B 1 38 ? 23.234 19.531 16.703 1 97.81 38 THR B CA 1
ATOM 2733 C C . THR B 1 38 ? 24.219 20.656 16.406 1 97.81 38 THR B C 1
ATOM 2735 O O . THR B 1 38 ? 25.109 20.5 15.57 1 97.81 38 THR B O 1
ATOM 2738 N N . ASP B 1 39 ? 23.969 21.734 16.984 1 95.75 39 ASP B N 1
ATOM 2739 C CA . ASP B 1 39 ? 24.969 22.781 17.141 1 95.75 39 ASP B CA 1
ATOM 2740 C C . ASP B 1 39 ? 24.906 23.391 18.547 1 95.75 39 ASP B C 1
ATOM 2742 O O . ASP B 1 39 ? 24.375 22.781 19.469 1 95.75 39 ASP B O 1
ATOM 2746 N N . ALA B 1 40 ? 25.5 24.578 18.781 1 94.25 40 ALA B N 1
ATOM 2747 C CA . ALA B 1 40 ? 25.578 25.188 20.109 1 94.25 40 ALA B CA 1
ATOM 2748 C C . ALA B 1 40 ? 24.203 25.562 20.625 1 94.25 40 ALA B C 1
ATOM 2750 O O . ALA B 1 40 ? 23.984 25.672 21.828 1 94.25 40 ALA B O 1
ATOM 2751 N N . THR B 1 41 ? 23.25 25.641 19.75 1 93.81 41 THR B N 1
ATOM 2752 C CA . THR B 1 41 ? 21.938 26.172 20.125 1 93.81 41 THR B CA 1
ATOM 2753 C C . THR B 1 41 ? 20.984 25.031 20.469 1 93.81 41 THR B C 1
ATOM 2755 O O . THR B 1 41 ? 19.984 25.25 21.156 1 93.81 41 THR B O 1
ATOM 2758 N N . GLY B 1 42 ? 21.188 23.844 19.906 1 94.88 42 GLY B N 1
ATOM 2759 C CA . GLY B 1 42 ? 20.281 22.766 20.25 1 94.88 42 GLY B CA 1
ATOM 2760 C C . GLY B 1 42 ? 20.266 21.641 19.219 1 94.88 42 GLY B C 1
ATOM 2761 O O . GLY B 1 42 ? 21.281 21.406 18.547 1 94.88 42 GLY B O 1
ATOM 2762 N N . LYS B 1 43 ? 19.172 20.891 19.281 1 96.94 43 LYS B N 1
ATOM 2763 C CA . LYS B 1 43 ? 18.984 19.75 18.391 1 96.94 43 LYS B CA 1
ATOM 2764 C C . LYS B 1 43 ? 18 20.078 17.266 1 96.94 43 LYS B C 1
ATOM 2766 O O . LYS B 1 43 ? 17 20.781 17.484 1 96.94 43 LYS B O 1
ATOM 2771 N N . TYR B 1 44 ? 18.344 19.547 16.078 1 97.69 44 TYR B N 1
ATOM 2772 C CA . TYR B 1 44 ? 17.547 19.828 14.883 1 97.69 44 TYR B CA 1
ATOM 2773 C C . TYR B 1 44 ? 17.5 18.609 13.961 1 97.69 44 TYR B C 1
ATOM 2775 O O . TYR B 1 44 ? 18.219 17.625 14.18 1 97.69 44 TYR B O 1
ATOM 2783 N N . ALA B 1 45 ? 16.578 18.641 13.008 1 97.25 45 ALA B N 1
ATOM 2784 C CA . ALA B 1 45 ? 16.562 17.672 11.914 1 97.25 45 ALA B CA 1
ATOM 2785 C C . ALA B 1 45 ? 17.25 18.234 10.672 1 97.25 45 ALA B C 1
ATOM 2787 O O . ALA B 1 45 ? 17 19.375 10.281 1 97.25 45 ALA B O 1
ATOM 2788 N N . LEU B 1 46 ? 18.109 17.453 10.117 1 97.31 46 LEU B N 1
ATOM 2789 C CA . LEU B 1 46 ? 18.812 17.812 8.883 1 97.31 46 LEU B CA 1
ATOM 2790 C C . LEU B 1 46 ? 18.391 16.891 7.746 1 97.31 46 LEU B C 1
ATOM 2792 O O . LEU B 1 46 ? 18.672 15.68 7.797 1 97.31 46 LEU B O 1
ATOM 2796 N N . LYS B 1 47 ? 17.688 17.469 6.77 1 94.25 47 LYS B N 1
ATOM 2797 C CA . LYS B 1 47 ? 17.281 16.719 5.582 1 94.25 47 LYS B CA 1
ATOM 2798 C C . LYS B 1 47 ? 18.234 16.984 4.418 1 94.25 47 LYS B C 1
ATOM 2800 O O . LYS B 1 47 ? 18.656 18.109 4.195 1 94.25 47 LYS B O 1
ATOM 2805 N N . VAL B 1 48 ? 18.578 15.852 3.707 1 93.88 48 VAL B N 1
ATOM 2806 C CA . VAL B 1 48 ? 19.531 15.992 2.605 1 93.88 48 VAL B CA 1
ATOM 2807 C C . VAL B 1 48 ? 18.938 15.398 1.332 1 93.88 48 VAL B C 1
ATOM 2809 O O . VAL B 1 48 ? 18.109 14.477 1.394 1 93.88 48 VAL B O 1
ATOM 2812 N N . GLU B 1 49 ? 19.328 15.945 0.257 1 89.44 49 GLU B N 1
ATOM 2813 C CA . GLU B 1 49 ? 18.938 15.484 -1.073 1 89.44 49 GLU B CA 1
ATOM 2814 C C . GLU B 1 49 ? 20.062 15.688 -2.078 1 89.44 49 GLU B C 1
ATOM 2816 O O . GLU B 1 49 ? 20.609 16.797 -2.197 1 89.44 49 GLU B O 1
ATOM 2821 N N . GLY B 1 50 ? 20.375 14.672 -2.787 1 88.19 50 GLY B N 1
ATOM 2822 C CA . GLY B 1 50 ? 21.406 14.797 -3.799 1 88.19 50 GLY B CA 1
ATOM 2823 C C . GLY B 1 50 ? 21.047 15.773 -4.906 1 88.19 50 GLY B C 1
ATOM 2824 O O . GLY B 1 50 ? 19.891 15.844 -5.32 1 88.19 50 GLY B O 1
ATOM 2825 N N . ILE B 1 51 ? 22.062 16.406 -5.445 1 86.06 51 ILE B N 1
ATOM 2826 C CA . ILE B 1 51 ? 21.828 17.422 -6.461 1 86.06 51 ILE B CA 1
ATOM 2827 C C . ILE B 1 51 ? 21.453 16.766 -7.785 1 86.06 51 ILE B C 1
ATOM 2829 O O . ILE B 1 51 ? 20.906 17.422 -8.68 1 86.06 51 ILE B O 1
ATOM 2833 N N . SER B 1 52 ? 21.766 15.492 -7.918 1 78.88 52 SER B N 1
ATOM 2834 C CA . SER B 1 52 ? 21.516 14.781 -9.172 1 78.88 52 SER B CA 1
ATOM 2835 C C . SER B 1 52 ? 20.109 14.172 -9.18 1 78.88 52 SER B C 1
ATOM 2837 O O . SER B 1 52 ? 19.703 13.586 -10.188 1 78.88 52 SER B O 1
ATOM 2839 N N . GLU B 1 53 ? 19.438 14.359 -8.047 1 76.88 53 GLU B N 1
ATOM 2840 C CA . GLU B 1 53 ? 18.094 13.797 -7.992 1 76.88 53 GLU B CA 1
ATOM 2841 C C . GLU B 1 53 ? 17.172 14.477 -9 1 76.88 53 GLU B C 1
ATOM 2843 O O . GLU B 1 53 ? 17.25 15.688 -9.203 1 76.88 53 GLU B O 1
ATOM 2848 N N . GLN B 1 54 ? 16.391 13.695 -9.672 1 69.75 54 GLN B N 1
ATOM 2849 C CA . GLN B 1 54 ? 15.484 14.195 -10.695 1 69.75 54 GLN B CA 1
ATOM 2850 C C . GLN B 1 54 ? 14.398 15.086 -10.094 1 69.75 54 GLN B C 1
ATOM 2852 O O . GLN B 1 54 ? 14.094 16.156 -10.633 1 69.75 54 GLN B O 1
ATOM 2857 N N . MET B 1 55 ? 13.852 14.586 -9.031 1 69.25 55 MET B N 1
ATOM 2858 C CA . MET B 1 55 ? 12.82 15.391 -8.383 1 69.25 55 MET B CA 1
ATOM 2859 C C . MET B 1 55 ? 13.406 16.172 -7.211 1 69.25 55 MET B C 1
ATOM 2861 O O . MET B 1 55 ? 13.984 15.594 -6.289 1 69.25 55 MET B O 1
ATOM 2865 N N . GLN B 1 56 ? 13.445 17.469 -7.312 1 75.62 56 GLN B N 1
ATOM 2866 C CA . GLN B 1 56 ? 13.977 18.328 -6.254 1 75.62 56 GLN B CA 1
ATOM 2867 C C . GLN B 1 56 ? 12.906 18.625 -5.203 1 75.62 56 GLN B C 1
ATOM 2869 O O . GLN B 1 56 ? 12.445 19.766 -5.094 1 75.62 56 GLN B O 1
ATOM 2874 N N . VAL B 1 57 ? 12.672 17.672 -4.352 1 82.25 57 VAL B N 1
ATOM 2875 C CA . VAL B 1 57 ? 11.578 17.719 -3.389 1 82.25 57 VAL B CA 1
ATOM 2876 C C . VAL B 1 57 ? 11.922 18.672 -2.258 1 82.25 57 VAL B C 1
ATOM 2878 O O . VAL B 1 57 ? 11.039 19.344 -1.706 1 82.25 57 VAL B O 1
ATOM 2881 N N . LEU B 1 58 ? 13.211 18.891 -2.01 1 88.44 58 LEU B N 1
ATOM 2882 C CA . LEU B 1 58 ? 13.633 19.75 -0.913 1 88.44 58 LEU B CA 1
ATOM 2883 C C . LEU B 1 58 ? 13.359 21.219 -1.241 1 88.44 58 LEU B C 1
ATOM 2885 O O . LEU B 1 58 ? 13.031 22 -0.354 1 88.44 58 LEU B O 1
ATOM 2889 N N . LYS B 1 59 ? 13.508 21.531 -2.477 1 88 59 LYS B N 1
ATOM 2890 C CA . LYS B 1 59 ? 13.219 22.906 -2.9 1 88 59 LYS B CA 1
ATOM 2891 C C . LYS B 1 59 ? 11.758 23.266 -2.639 1 88 59 LYS B C 1
ATOM 2893 O O . LYS B 1 59 ? 11.469 24.359 -2.168 1 88 59 LYS B O 1
ATOM 2898 N N . MET B 1 60 ? 10.883 22.344 -2.91 1 88 60 MET B N 1
ATOM 2899 C CA . MET B 1 60 ? 9.461 22.547 -2.658 1 88 60 MET B CA 1
ATOM 2900 C C . MET B 1 60 ? 9.195 22.719 -1.166 1 88 60 MET B C 1
ATOM 2902 O O . MET B 1 60 ? 8.422 23.594 -0.769 1 88 60 MET B O 1
ATOM 2906 N N . GLU B 1 61 ? 9.82 21.906 -0.439 1 90.06 61 GLU B N 1
ATOM 2907 C CA . GLU B 1 61 ? 9.648 21.953 1.01 1 90.06 61 GLU B CA 1
ATOM 2908 C C . GLU B 1 61 ? 10.086 23.297 1.569 1 90.06 61 GLU B C 1
ATOM 2910 O O . GLU B 1 61 ? 9.398 23.891 2.412 1 90.06 61 GLU B O 1
ATOM 2915 N N . VAL B 1 62 ? 11.188 23.812 1.062 1 92.31 62 VAL B N 1
ATOM 2916 C CA . VAL B 1 62 ? 11.711 25.094 1.512 1 92.31 62 VAL B CA 1
ATOM 2917 C C . VAL B 1 62 ? 10.75 26.219 1.101 1 92.31 62 VAL B C 1
ATOM 2919 O O . VAL B 1 62 ? 10.477 27.125 1.887 1 92.31 62 VAL B O 1
ATOM 2922 N N . LEU B 1 63 ? 10.281 26.125 -0.067 1 92.56 63 LEU B N 1
ATOM 2923 C CA . LEU B 1 63 ? 9.375 27.156 -0.582 1 92.56 63 LEU B CA 1
ATOM 2924 C C . LEU B 1 63 ? 8.086 27.203 0.231 1 92.56 63 LEU B C 1
ATOM 2926 O O . LEU B 1 63 ? 7.66 28.266 0.676 1 92.56 63 LEU B O 1
ATOM 2930 N N . VAL B 1 64 ? 7.496 26.094 0.466 1 94.88 64 VAL B N 1
ATOM 2931 C CA . VAL B 1 64 ? 6.223 25.984 1.172 1 94.88 64 VAL B CA 1
ATOM 2932 C C . VAL B 1 64 ? 6.402 26.422 2.625 1 94.88 64 VAL B C 1
ATOM 2934 O O . VAL B 1 64 ? 5.656 27.266 3.123 1 94.88 64 VAL B O 1
ATOM 2937 N N . LEU B 1 65 ? 7.406 25.922 3.283 1 95.19 65 LEU B N 1
ATOM 2938 C CA . LEU B 1 65 ? 7.645 26.25 4.684 1 95.19 65 LEU B CA 1
ATOM 2939 C C . LEU B 1 65 ? 8 27.719 4.848 1 95.19 65 LEU B C 1
ATOM 2941 O O . LEU B 1 65 ? 7.633 28.344 5.844 1 95.19 65 LEU B O 1
ATOM 2945 N N . GLY B 1 66 ? 8.711 28.203 3.859 1 94.56 66 GLY B N 1
ATOM 2946 C CA . GLY B 1 66 ? 9.031 29.609 3.891 1 94.56 66 GLY B CA 1
ATOM 2947 C C . GLY B 1 66 ? 7.809 30.516 3.877 1 94.56 66 GLY B C 1
ATOM 2948 O O . GLY B 1 66 ? 7.703 31.438 4.676 1 94.56 66 GLY B O 1
ATOM 2949 N N . GLU B 1 67 ? 6.941 30.234 3.033 1 94.56 67 GLU B N 1
ATOM 2950 C CA . GLU B 1 67 ? 5.715 31.031 2.924 1 94.56 67 GLU B CA 1
ATOM 2951 C C . GLU B 1 67 ? 4.859 30.891 4.184 1 94.56 67 GLU B C 1
ATOM 2953 O O . GLU B 1 67 ? 4.285 31.875 4.652 1 94.56 67 GLU B O 1
ATOM 2958 N N . LEU B 1 68 ? 4.781 29.719 4.699 1 96.06 68 LEU B N 1
ATOM 2959 C CA . LEU B 1 68 ? 3.986 29.453 5.891 1 96.06 68 LEU B CA 1
ATOM 2960 C C . LEU B 1 68 ? 4.586 30.156 7.109 1 96.06 68 LEU B C 1
ATOM 2962 O O . LEU B 1 68 ? 3.857 30.688 7.949 1 96.06 68 LEU B O 1
ATOM 2966 N N . THR B 1 69 ? 5.879 30.141 7.184 1 91.81 69 THR B N 1
ATOM 2967 C CA . THR B 1 69 ? 6.57 30.781 8.289 1 91.81 69 THR B CA 1
ATOM 2968 C C . THR B 1 69 ? 6.324 32.281 8.273 1 91.81 69 THR B C 1
ATOM 2970 O O . THR B 1 69 ? 6.066 32.906 9.312 1 91.81 69 THR B O 1
ATOM 2973 N N . LYS B 1 70 ? 6.395 32.844 7.188 1 92.81 70 LYS B N 1
ATOM 2974 C CA . LYS B 1 70 ? 6.16 34.281 7.035 1 92.81 70 LYS B CA 1
ATOM 2975 C C . LYS B 1 70 ? 4.766 34.688 7.527 1 92.81 70 LYS B C 1
ATOM 2977 O O . LYS B 1 70 ? 4.57 35.781 8.055 1 92.81 70 LYS B O 1
ATOM 2982 N N . ARG B 1 71 ? 3.904 33.844 7.449 1 93.44 71 ARG B N 1
ATOM 2983 C CA . ARG B 1 71 ? 2.514 34.125 7.789 1 93.44 71 ARG B CA 1
ATOM 2984 C C . ARG B 1 71 ? 2.203 33.688 9.227 1 93.44 71 ARG B C 1
ATOM 2986 O O . ARG B 1 71 ? 1.092 33.906 9.711 1 93.44 71 ARG B O 1
ATOM 2993 N N . GLY B 1 72 ? 3.137 33.094 9.867 1 91.5 72 GLY B N 1
ATOM 2994 C CA . GLY B 1 72 ? 2.895 32.625 11.219 1 91.5 72 GLY B CA 1
ATOM 2995 C C . GLY B 1 72 ? 1.89 31.484 11.281 1 91.5 72 GLY B C 1
ATOM 2996 O O . GLY B 1 72 ? 1.04 31.453 12.172 1 91.5 72 GLY B O 1
ATOM 2997 N N . SER B 1 73 ? 1.955 30.609 10.391 1 90.31 73 SER B N 1
ATOM 2998 C CA . SER B 1 73 ? 0.98 29.531 10.25 1 90.31 73 SER B CA 1
ATOM 2999 C C . SER B 1 73 ? 1.141 28.5 11.352 1 90.31 73 SER B C 1
ATOM 3001 O O . SER B 1 73 ? 2.207 28.391 11.961 1 90.31 73 SER B O 1
ATOM 3003 N N . ARG B 1 74 ? 0.083 27.797 11.57 1 88.06 74 ARG B N 1
ATOM 3004 C CA . ARG B 1 74 ? -0.013 26.812 12.648 1 88.06 74 ARG B CA 1
ATOM 3005 C C . ARG B 1 74 ? 0.551 25.469 12.227 1 88.06 74 ARG B C 1
ATOM 3007 O O . ARG B 1 74 ? 0.355 25.031 11.086 1 88.06 74 ARG B O 1
ATOM 3014 N N . HIS B 1 75 ? 1.316 24.797 13.039 1 97.5 75 HIS B N 1
ATOM 3015 C CA . HIS B 1 75 ? 1.56 23.359 12.953 1 97.5 75 HIS B CA 1
ATOM 3016 C C . HIS B 1 75 ? 2.666 23.047 11.953 1 97.5 75 HIS B C 1
ATOM 3018 O O . HIS B 1 75 ? 2.613 22.016 11.258 1 97.5 75 HIS B O 1
ATOM 3024 N N . PHE B 1 76 ? 3.604 23.969 11.719 1 97.62 76 PHE B N 1
ATOM 3025 C CA . PHE B 1 76 ? 4.672 23.766 10.75 1 97.62 76 PHE B CA 1
ATOM 3026 C C . PHE B 1 76 ? 6.039 23.922 11.406 1 97.62 76 PHE B C 1
ATOM 3028 O O . PHE B 1 76 ? 6.188 24.672 12.367 1 97.62 76 PHE B O 1
ATOM 3035 N N . CYS B 1 77 ? 6.969 23.203 10.805 1 95.62 77 CYS B N 1
ATOM 3036 C CA . CYS B 1 77 ? 8.352 23.328 11.258 1 95.62 77 CYS B CA 1
ATOM 3037 C C . CYS B 1 77 ? 8.961 24.656 10.805 1 95.62 77 CYS B C 1
ATOM 3039 O O . CYS B 1 77 ? 8.555 25.219 9.781 1 95.62 77 CYS B O 1
ATOM 3041 N N . LYS B 1 78 ? 9.82 25.031 11.555 1 94.44 78 LYS B N 1
ATOM 3042 C CA . LYS B 1 78 ? 10.594 26.219 11.195 1 94.44 78 LYS B CA 1
ATOM 3043 C C . LYS B 1 78 ? 11.938 25.828 10.57 1 94.44 78 LYS B C 1
ATOM 3045 O O . LYS B 1 78 ? 12.609 24.922 11.055 1 94.44 78 LYS B O 1
ATOM 3050 N N . ILE B 1 79 ? 12.273 26.516 9.5 1 95.75 79 ILE B N 1
ATOM 3051 C CA . ILE B 1 79 ? 13.578 26.312 8.883 1 95.75 79 ILE B CA 1
ATOM 3052 C C . ILE B 1 79 ? 14.648 27.078 9.656 1 95.75 79 ILE B C 1
ATOM 3054 O O . ILE B 1 79 ? 14.508 28.281 9.891 1 95.75 79 ILE B O 1
ATOM 3058 N N . GLU B 1 80 ? 15.656 26.375 10.023 1 95.88 80 GLU B N 1
ATOM 3059 C CA . GLU B 1 80 ? 16.75 26.984 10.773 1 95.88 80 GLU B CA 1
ATOM 3060 C C . GLU B 1 80 ? 17.906 27.359 9.852 1 95.88 80 GLU B C 1
ATOM 3062 O O . GLU B 1 80 ? 18.609 28.344 10.094 1 95.88 80 GLU B O 1
ATOM 3067 N N . ASP B 1 81 ? 18.172 26.484 8.906 1 96.62 81 ASP B N 1
ATOM 3068 C CA . ASP B 1 81 ? 19.281 26.672 7.98 1 96.62 81 ASP B CA 1
ATOM 3069 C C . ASP B 1 81 ? 19.047 25.906 6.68 1 96.62 81 ASP B C 1
ATOM 3071 O O . ASP B 1 81 ? 18.203 25 6.625 1 96.62 81 ASP B O 1
ATOM 3075 N N . LYS B 1 82 ? 19.656 26.375 5.617 1 96.62 82 LYS B N 1
ATOM 3076 C CA . LYS B 1 82 ? 19.594 25.672 4.34 1 96.62 82 LYS B CA 1
ATOM 3077 C C . LYS B 1 82 ? 20.797 26.016 3.461 1 96.62 82 LYS B C 1
ATOM 3079 O O . LYS B 1 82 ? 21.422 27.078 3.631 1 96.62 82 LYS B O 1
ATOM 3084 N N . GLY B 1 83 ? 21.109 25.094 2.547 1 94.94 83 GLY B N 1
ATOM 3085 C CA . GLY B 1 83 ? 22.219 25.375 1.644 1 94.94 83 GLY B CA 1
ATOM 3086 C C . GLY B 1 83 ? 22.625 24.172 0.821 1 94.94 83 GLY B C 1
ATOM 3087 O O . GLY B 1 83 ? 21.938 23.141 0.822 1 94.94 83 GLY B O 1
ATOM 3088 N N . ARG B 1 84 ? 23.625 24.406 0.069 1 94.38 84 ARG B N 1
ATOM 3089 C CA . ARG B 1 84 ? 24.297 23.359 -0.693 1 94.38 84 ARG B CA 1
ATOM 3090 C C . ARG B 1 84 ? 25.641 22.984 -0.059 1 94.38 84 ARG B C 1
ATOM 3092 O O . ARG B 1 84 ? 26.375 23.859 0.393 1 94.38 84 ARG B O 1
ATOM 3099 N N . TYR B 1 85 ? 25.828 21.75 0.036 1 94.62 85 TYR B N 1
ATOM 3100 C CA . TYR B 1 85 ? 27.078 21.219 0.595 1 94.62 85 TYR B CA 1
ATOM 3101 C C . TYR B 1 85 ? 27.641 20.109 -0.282 1 94.62 85 TYR B C 1
ATOM 3103 O O . TYR B 1 85 ? 27.25 18.953 -0.158 1 94.62 85 TYR B O 1
ATOM 3111 N N . GLY B 1 86 ? 28.594 20.531 -1.149 1 92.12 86 GLY B N 1
ATOM 3112 C CA . GLY B 1 86 ? 29.156 19.547 -2.076 1 92.12 86 GLY B CA 1
ATOM 3113 C C . GLY B 1 86 ? 28.141 19.062 -3.096 1 92.12 86 GLY B C 1
ATOM 3114 O O . GLY B 1 86 ? 27.594 19.844 -3.869 1 92.12 86 GLY B O 1
ATOM 3115 N N . SER B 1 87 ? 27.812 17.766 -2.91 1 90.88 87 SER B N 1
ATOM 3116 C CA . SER B 1 87 ? 26.984 17.125 -3.926 1 90.88 87 SER B CA 1
ATOM 3117 C C . SER B 1 87 ? 25.531 17.016 -3.461 1 90.88 87 SER B C 1
ATOM 3119 O O . SER B 1 87 ? 24.75 16.266 -4.039 1 90.88 87 SER B O 1
ATOM 3121 N N . PHE B 1 88 ? 25.219 17.688 -2.377 1 93.5 88 PHE B N 1
ATOM 3122 C CA . PHE B 1 88 ? 23.844 17.562 -1.915 1 93.5 88 PHE B CA 1
ATOM 3123 C C . PHE B 1 88 ? 23.344 18.891 -1.35 1 93.5 88 PHE B C 1
ATOM 3125 O O . PHE B 1 88 ? 24.125 19.75 -0.97 1 93.5 88 PHE B O 1
ATOM 3132 N N . ASN B 1 89 ? 22.047 19.062 -1.351 1 93.81 89 ASN B N 1
ATOM 3133 C CA . ASN B 1 89 ? 21.344 20.125 -0.66 1 93.81 89 ASN B CA 1
ATOM 3134 C C . ASN B 1 89 ? 20.891 19.688 0.731 1 93.81 89 ASN B C 1
ATOM 3136 O O . ASN B 1 89 ? 20.672 18.5 0.975 1 93.81 89 ASN B O 1
ATOM 3140 N N . TYR B 1 90 ? 20.875 20.688 1.61 1 95.5 90 TYR B N 1
ATOM 3141 C CA . TYR B 1 90 ? 20.391 20.344 2.947 1 95.5 90 TYR B CA 1
ATOM 3142 C C . TYR B 1 90 ? 19.469 21.438 3.484 1 95.5 90 TYR B C 1
ATOM 3144 O O . TYR B 1 90 ? 19.531 22.594 3.059 1 95.5 90 TYR B O 1
ATOM 3152 N N . VAL B 1 91 ? 18.562 21.047 4.305 1 95.69 91 VAL B N 1
ATOM 3153 C CA . VAL B 1 91 ? 17.688 21.922 5.078 1 95.69 91 VAL B CA 1
ATOM 3154 C C . VAL B 1 91 ? 17.703 21.5 6.547 1 95.69 91 VAL B C 1
ATOM 3156 O O . VAL B 1 91 ? 17.562 20.312 6.859 1 95.69 91 VAL B O 1
ATOM 3159 N N . VAL B 1 92 ? 17.984 22.438 7.406 1 97 92 VAL B N 1
ATOM 3160 C CA . VAL B 1 92 ? 17.906 22.203 8.844 1 97 92 VAL B CA 1
ATOM 3161 C C . VAL B 1 92 ? 16.609 22.797 9.391 1 97 92 VAL B C 1
ATOM 3163 O O . VAL B 1 92 ? 16.297 23.969 9.133 1 97 92 VAL B O 1
ATOM 3166 N N . MET B 1 93 ? 15.867 22.016 10.148 1 96.25 93 MET B N 1
ATOM 3167 C CA . MET B 1 93 ? 14.562 22.484 10.609 1 96.25 93 MET B CA 1
ATOM 3168 C C . MET B 1 93 ? 14.25 21.922 11.992 1 96.25 93 MET B C 1
ATOM 3170 O O . MET B 1 93 ? 15.055 21.188 12.57 1 96.25 93 MET B O 1
ATOM 3174 N N . THR B 1 94 ? 13.094 22.281 12.492 1 95.06 94 THR B N 1
ATOM 3175 C CA . THR B 1 94 ? 12.602 21.844 13.789 1 95.06 94 THR B CA 1
ATOM 3176 C C . THR B 1 94 ? 12.656 20.312 13.898 1 95.06 94 THR B C 1
ATOM 3178 O O . THR B 1 94 ? 12.219 19.609 12.984 1 95.06 94 THR B O 1
ATOM 3181 N N . LEU B 1 95 ? 13.242 19.812 14.992 1 96.75 95 LEU B N 1
ATOM 3182 C CA . LEU B 1 95 ? 13.148 18.391 15.312 1 96.75 95 LEU B CA 1
ATOM 3183 C C . LEU B 1 95 ? 11.812 18.078 15.977 1 96.75 95 LEU B C 1
ATOM 3185 O O . LEU B 1 95 ? 11.469 18.672 17 1 96.75 95 LEU B O 1
ATOM 3189 N N . VAL B 1 96 ? 11.086 17.188 15.398 1 96.75 96 VAL B N 1
ATOM 3190 C CA . VAL B 1 96 ? 9.75 16.875 15.898 1 96.75 96 VAL B CA 1
ATOM 3191 C C . VAL B 1 96 ? 9.781 15.523 16.609 1 96.75 96 VAL B C 1
ATOM 3193 O O . VAL B 1 96 ? 10.82 14.867 16.688 1 96.75 96 VAL B O 1
ATOM 3196 N N . GLY B 1 97 ? 8.664 15.227 17.25 1 96.62 97 GLY B N 1
ATOM 3197 C CA . GLY B 1 97 ? 8.539 13.977 17.969 1 96.62 97 GLY B CA 1
ATOM 3198 C C . GLY B 1 97 ? 7.969 12.852 17.141 1 96.62 97 GLY B C 1
ATOM 3199 O O . GLY B 1 97 ? 8.227 12.773 15.93 1 96.62 97 GLY B O 1
ATOM 3200 N N . LYS B 1 98 ? 7.281 11.891 17.797 1 97.31 98 LYS B N 1
ATOM 3201 C CA . LYS B 1 98 ? 6.734 10.695 17.156 1 97.31 98 LYS B CA 1
ATOM 3202 C C . LYS B 1 98 ? 5.578 11.055 16.234 1 97.31 98 LYS B C 1
ATOM 3204 O O . LYS B 1 98 ? 4.844 12.008 16.484 1 97.31 98 LYS B O 1
ATOM 3209 N N . SER B 1 99 ? 5.469 10.297 15.211 1 97.38 99 SER B N 1
ATOM 3210 C CA . SER B 1 99 ? 4.34 10.477 14.297 1 97.38 99 SER B CA 1
ATOM 3211 C C . SER B 1 99 ? 3.053 9.93 14.906 1 97.38 99 SER B C 1
ATOM 3213 O O . SER B 1 99 ? 3.088 9.078 15.789 1 97.38 99 SER B O 1
ATOM 3215 N N . LEU B 1 100 ? 1.955 10.469 14.383 1 98.62 100 LEU B N 1
ATOM 3216 C CA . LEU B 1 100 ? 0.666 9.938 14.82 1 98.62 100 LEU B CA 1
ATOM 3217 C C . LEU B 1 100 ? 0.512 8.477 14.414 1 98.62 100 LEU B C 1
ATOM 3219 O O . LEU B 1 100 ? -0.163 7.707 15.102 1 98.62 100 LEU B O 1
ATOM 3223 N N . GLN B 1 101 ? 1.162 8.086 13.336 1 97.81 101 GLN B N 1
ATOM 3224 C CA . GLN B 1 101 ? 1.177 6.688 12.93 1 97.81 101 GLN B CA 1
ATOM 3225 C C . GLN B 1 101 ? 1.847 5.812 13.984 1 97.81 101 GLN B C 1
ATOM 3227 O O . GLN B 1 101 ? 1.304 4.777 14.375 1 97.81 101 GLN B O 1
ATOM 3232 N N . ASP B 1 102 ? 2.969 6.23 14.438 1 96.94 102 ASP B N 1
ATOM 3233 C CA . ASP B 1 102 ? 3.701 5.461 15.438 1 96.94 102 ASP B CA 1
ATOM 3234 C C . ASP B 1 102 ? 2.943 5.418 16.766 1 96.94 102 ASP B C 1
ATOM 3236 O O . ASP B 1 102 ? 2.871 4.367 17.406 1 96.94 102 ASP B O 1
ATOM 3240 N N . LEU B 1 103 ? 2.398 6.512 17.141 1 98.38 103 LEU B N 1
ATOM 3241 C CA . LEU B 1 103 ? 1.707 6.598 18.422 1 98.38 103 LEU B CA 1
ATOM 3242 C C . LEU B 1 103 ? 0.48 5.691 18.438 1 98.38 103 LEU B C 1
ATOM 3244 O O . LEU B 1 103 ? 0.275 4.938 19.391 1 98.38 103 LEU B O 1
ATOM 3248 N N . ARG B 1 104 ? -0.303 5.73 17.406 1 98 104 ARG B N 1
ATOM 3249 C CA . ARG B 1 104 ? -1.503 4.898 17.406 1 98 104 ARG B CA 1
ATOM 3250 C C . ARG B 1 104 ? -1.144 3.418 17.438 1 98 104 ARG B C 1
ATOM 3252 O O . ARG B 1 104 ? -1.889 2.602 17.984 1 98 104 ARG B O 1
ATOM 3259 N N . LYS B 1 105 ? -0.021 3.039 16.859 1 96.56 105 LYS B N 1
ATOM 3260 C CA . LYS B 1 105 ? 0.42 1.648 16.812 1 96.56 105 LYS B CA 1
ATOM 3261 C C . LYS B 1 105 ? 0.879 1.172 18.188 1 96.56 105 LYS B C 1
ATOM 3263 O O . LYS B 1 105 ? 1.077 -0.026 18.406 1 96.56 105 LYS B O 1
ATOM 3268 N N . GLY B 1 106 ? 1.026 2.092 19.078 1 96.12 106 GLY B N 1
ATOM 3269 C CA . GLY B 1 106 ? 1.433 1.746 20.422 1 96.12 106 GLY B CA 1
ATOM 3270 C C . GLY B 1 106 ? 0.309 1.147 21.25 1 96.12 106 GLY B C 1
ATOM 3271 O O . GLY B 1 106 ? 0.537 0.669 22.359 1 96.12 106 GLY B O 1
ATOM 3272 N N . THR B 1 107 ? -0.883 1.146 20.766 1 95.12 107 THR B N 1
ATOM 3273 C CA . THR B 1 107 ? -2.025 0.532 21.438 1 95.12 107 THR B CA 1
ATOM 3274 C C . THR B 1 107 ? -2.447 -0.749 20.719 1 95.12 107 THR B C 1
ATOM 3276 O O . THR B 1 107 ? -2.256 -0.882 19.516 1 95.12 107 THR B O 1
ATOM 3279 N N . PRO B 1 108 ? -3.016 -1.692 21.391 1 93.88 108 PRO B N 1
ATOM 3280 C CA . PRO B 1 108 ? -3.453 -2.939 20.766 1 93.88 108 PRO B CA 1
ATOM 3281 C C . PRO B 1 108 ? -4.449 -2.711 19.625 1 93.88 108 PRO B C 1
ATOM 3283 O O . PRO B 1 108 ? -4.426 -3.43 18.625 1 93.88 108 PRO B O 1
ATOM 3286 N N . GLN B 1 109 ? -5.25 -1.695 19.75 1 94.44 109 GLN B N 1
ATOM 3287 C CA . GLN B 1 109 ? -6.262 -1.392 18.75 1 94.44 109 GLN B CA 1
ATOM 3288 C C . GLN B 1 109 ? -5.676 -0.567 17.609 1 94.44 109 GLN B C 1
ATOM 3290 O O . GLN B 1 109 ? -6.332 -0.356 16.594 1 94.44 109 GLN B O 1
ATOM 3295 N N . GLN B 1 110 ? -4.461 -0.067 17.859 1 97 110 GLN B N 1
ATOM 3296 C CA . GLN B 1 110 ? -3.799 0.803 16.891 1 97 110 GLN B CA 1
ATOM 3297 C C . GLN B 1 110 ? -4.609 2.072 16.641 1 97 110 GLN B C 1
ATOM 3299 O O . GLN B 1 110 ? -4.832 2.467 15.5 1 97 110 GLN B O 1
ATOM 3304 N N . SER B 1 111 ? -5.152 2.549 17.719 1 98.12 111 SER B N 1
ATOM 3305 C CA . SER B 1 111 ? -5.922 3.787 17.703 1 98.12 111 SER B CA 1
ATOM 3306 C C . SER B 1 111 ? -5.602 4.656 18.906 1 98.12 111 SER B C 1
ATOM 3308 O O . SER B 1 111 ? -4.965 4.195 19.859 1 98.12 111 SER B O 1
ATOM 3310 N N . LEU B 1 112 ? -5.984 5.887 18.859 1 98.44 112 LEU B N 1
ATOM 3311 C CA . LEU B 1 112 ? -5.914 6.805 20 1 98.44 112 LEU B CA 1
ATOM 3312 C C . LEU B 1 112 ? -7.254 6.883 20.719 1 98.44 112 LEU B C 1
ATOM 3314 O O . LEU B 1 112 ? -8.281 6.453 20.172 1 98.44 112 LEU B O 1
ATOM 3318 N N . SER B 1 113 ? -7.188 7.336 21.953 1 98 113 SER B N 1
ATOM 3319 C CA . SER B 1 113 ? -8.461 7.609 22.609 1 98 113 SER B CA 1
ATOM 3320 C C . SER B 1 113 ? -9.281 8.625 21.828 1 98 113 SER B C 1
ATOM 3322 O O . SER B 1 113 ? -8.719 9.461 21.109 1 98 113 SER B O 1
ATOM 3324 N N . VAL B 1 114 ? -10.555 8.562 21.969 1 98 114 VAL B N 1
ATOM 3325 C CA . VAL B 1 114 ? -11.453 9.32 21.094 1 98 114 VAL B CA 1
ATOM 3326 C C . VAL B 1 114 ? -11.172 10.812 21.234 1 98 114 VAL B C 1
ATOM 3328 O O . VAL B 1 114 ? -11.008 11.516 20.234 1 98 114 VAL B O 1
ATOM 3331 N N . ALA B 1 115 ? -11.086 11.312 22.422 1 98.5 115 ALA B N 1
ATOM 3332 C CA . ALA B 1 115 ? -10.867 12.734 22.641 1 98.5 115 ALA B CA 1
ATOM 3333 C C . ALA B 1 115 ? -9.516 13.18 22.078 1 98.5 115 ALA B C 1
ATOM 3335 O O . ALA B 1 115 ? -9.422 14.219 21.422 1 98.5 115 ALA B O 1
ATOM 3336 N N . CYS B 1 116 ? -8.523 12.359 22.312 1 98.62 116 CYS B N 1
ATOM 3337 C CA . CYS B 1 116 ? -7.188 12.633 21.797 1 98.62 116 CYS B CA 1
ATOM 3338 C C . CYS B 1 116 ? -7.191 12.656 20.266 1 98.62 116 CYS B C 1
ATOM 3340 O O . CYS B 1 116 ? -6.625 13.562 19.656 1 98.62 116 CYS B O 1
ATOM 3342 N N . SER B 1 117 ? -7.82 11.656 19.672 1 98.62 117 SER B N 1
ATOM 3343 C CA . SER B 1 117 ? -7.883 11.555 18.219 1 98.62 117 SER B CA 1
ATOM 3344 C C . SER B 1 117 ? -8.586 12.766 17.609 1 98.62 117 SER B C 1
ATOM 3346 O O . SER B 1 117 ? -8.141 13.305 16.594 1 98.62 117 SER B O 1
ATOM 3348 N N . LEU B 1 118 ? -9.656 13.195 18.188 1 98.81 118 LEU B N 1
ATOM 3349 C CA . LEU B 1 118 ? -10.43 14.32 17.688 1 98.81 118 LEU B CA 1
ATOM 3350 C C . LEU B 1 118 ? -9.641 15.617 17.797 1 98.81 118 LEU B C 1
ATOM 3352 O O . LEU B 1 118 ? -9.641 16.438 16.875 1 98.81 118 LEU B O 1
ATOM 3356 N N . SER B 1 119 ? -9.023 15.742 18.906 1 98.81 119 SER B N 1
ATOM 3357 C CA . SER B 1 119 ? -8.203 16.938 19.125 1 98.81 119 SER B CA 1
ATOM 3358 C C . SER B 1 119 ? -7.07 17.016 18.109 1 98.81 119 SER B C 1
ATOM 3360 O O . SER B 1 119 ? -6.836 18.078 17.531 1 98.81 119 SER B O 1
ATOM 3362 N N . CYS B 1 120 ? -6.383 15.93 17.891 1 98.81 120 CYS B N 1
ATOM 3363 C CA . CYS B 1 120 ? -5.344 15.867 16.875 1 98.81 120 CYS B CA 1
ATOM 3364 C C . CYS B 1 120 ? -5.914 16.156 15.484 1 98.81 120 CYS B C 1
ATOM 3366 O O . CYS B 1 120 ? -5.289 16.844 14.68 1 98.81 120 CYS B O 1
ATOM 3368 N N . GLY B 1 121 ? -7.102 15.609 15.25 1 98.81 121 GLY B N 1
ATOM 3369 C CA . GLY B 1 121 ? -7.758 15.828 13.977 1 98.81 121 GLY B CA 1
ATOM 3370 C C . GLY B 1 121 ? -8.031 17.297 13.688 1 98.81 121 GLY B C 1
ATOM 3371 O O . GLY B 1 121 ? -7.879 17.75 12.555 1 98.81 121 GLY B O 1
ATOM 3372 N N . ILE B 1 122 ? -8.398 18 14.703 1 98.88 122 ILE B N 1
ATOM 3373 C CA . ILE B 1 122 ? -8.664 19.422 14.562 1 98.88 122 ILE B CA 1
ATOM 3374 C C . ILE B 1 122 ? -7.379 20.156 14.156 1 98.88 122 ILE B C 1
ATOM 3376 O O . ILE B 1 122 ? -7.375 20.922 13.195 1 98.88 122 ILE B O 1
ATOM 3380 N N . GLN B 1 123 ? -6.312 19.859 14.773 1 98.88 123 GLN B N 1
ATOM 3381 C CA . GLN B 1 123 ? -5.043 20.516 14.453 1 98.88 123 GLN B CA 1
ATOM 3382 C C . GLN B 1 123 ? -4.57 20.125 13.055 1 98.88 123 GLN B C 1
ATOM 3384 O O . GLN B 1 123 ? -4.031 20.953 12.32 1 98.88 123 GLN B O 1
ATOM 3389 N N . ALA B 1 124 ? -4.777 18.859 12.727 1 98.94 124 ALA B N 1
ATOM 3390 C CA . ALA B 1 124 ? -4.387 18.391 11.398 1 98.94 124 ALA B CA 1
ATOM 3391 C C . ALA B 1 124 ? -5.141 19.156 10.312 1 98.94 124 ALA B C 1
ATOM 3393 O O . ALA B 1 124 ? -4.566 19.516 9.281 1 98.94 124 ALA B O 1
ATOM 3394 N N . LEU B 1 125 ? -6.383 19.406 10.586 1 98.94 125 LEU B N 1
ATOM 3395 C CA . LEU B 1 125 ? -7.184 20.141 9.617 1 98.94 125 LEU B CA 1
ATOM 3396 C C . LEU B 1 125 ? -6.762 21.609 9.57 1 98.94 125 LEU B C 1
ATOM 3398 O O . LEU B 1 125 ? -6.754 22.219 8.5 1 98.94 125 LEU B O 1
ATOM 3402 N N . GLU B 1 126 ? -6.422 22.172 10.688 1 98.88 126 GLU B N 1
ATOM 3403 C CA . GLU B 1 126 ? -5.902 23.531 10.734 1 98.88 126 GLU B CA 1
ATOM 3404 C C . GLU B 1 126 ? -4.652 23.672 9.867 1 98.88 126 GLU B C 1
ATOM 3406 O O . GLU B 1 126 ? -4.484 24.672 9.172 1 98.88 126 GLU B O 1
ATOM 3411 N N . ALA B 1 127 ? -3.814 22.703 9.945 1 98.75 127 ALA B N 1
ATOM 3412 C CA . ALA B 1 127 ? -2.6 22.703 9.133 1 98.75 127 ALA B CA 1
ATOM 3413 C C . ALA B 1 127 ? -2.936 22.734 7.641 1 98.75 127 ALA B C 1
ATOM 3415 O O . ALA B 1 127 ? -2.332 23.484 6.875 1 98.75 127 ALA B O 1
ATOM 3416 N N . LEU B 1 128 ? -3.896 21.922 7.25 1 98.75 128 LEU B N 1
ATOM 3417 C CA . LEU B 1 128 ? -4.305 21.875 5.852 1 98.75 128 LEU B CA 1
ATOM 3418 C C . LEU B 1 128 ? -4.91 23.219 5.426 1 98.75 128 LEU B C 1
ATOM 3420 O O . LEU B 1 128 ? -4.637 23.703 4.324 1 98.75 128 LEU B O 1
ATOM 3424 N N . GLU B 1 129 ? -5.734 23.75 6.332 1 98.75 129 GLU B N 1
ATOM 3425 C CA . GLU B 1 129 ? -6.328 25.047 6.039 1 98.75 129 GLU B CA 1
ATOM 3426 C C . GLU B 1 129 ? -5.254 26.094 5.766 1 98.75 129 GLU B C 1
ATOM 3428 O O . GLU B 1 129 ? -5.344 26.844 4.793 1 98.75 129 GLU B O 1
ATOM 3433 N N . ASP B 1 130 ? -4.266 26.141 6.59 1 98.5 130 ASP B N 1
ATOM 3434 C CA . ASP B 1 130 ? -3.18 27.109 6.414 1 98.5 130 ASP B CA 1
ATOM 3435 C C . ASP B 1 130 ? -2.438 26.859 5.102 1 98.5 130 ASP B C 1
ATOM 3437 O O . ASP B 1 130 ? -2.088 27.812 4.395 1 98.5 130 ASP B O 1
ATOM 3441 N N . LEU B 1 131 ? -2.201 25.641 4.793 1 98.44 131 LEU B N 1
ATOM 3442 C CA . LEU B 1 131 ? -1.52 25.281 3.553 1 98.44 131 LEU B CA 1
ATOM 3443 C C . LEU B 1 131 ? -2.346 25.703 2.34 1 98.44 131 LEU B C 1
ATOM 3445 O O . LEU B 1 131 ? -1.816 26.281 1.392 1 98.44 131 LEU B O 1
ATOM 3449 N N . HIS B 1 132 ? -3.635 25.422 2.398 1 98.38 132 HIS B N 1
ATOM 3450 C CA . HIS B 1 132 ? -4.535 25.781 1.307 1 98.38 132 HIS B CA 1
ATOM 3451 C C . HIS B 1 132 ? -4.602 27.297 1.117 1 98.38 132 HIS B C 1
ATOM 3453 O O . HIS B 1 132 ? -4.699 27.781 -0.013 1 98.38 132 HIS B O 1
ATOM 3459 N N . ASN B 1 133 ? -4.504 27.953 2.172 1 97.06 133 ASN B N 1
ATOM 3460 C CA . ASN B 1 133 ? -4.629 29.406 2.135 1 97.06 133 ASN B CA 1
ATOM 3461 C C . ASN B 1 133 ? -3.465 30.047 1.388 1 97.06 133 ASN B C 1
ATOM 3463 O O . ASN B 1 133 ? -3.586 31.172 0.887 1 97.06 133 ASN B O 1
ATOM 3467 N N . ILE B 1 134 ? -2.361 29.359 1.297 1 96.31 134 ILE B N 1
ATOM 3468 C CA . ILE B 1 134 ? -1.247 29.922 0.548 1 96.31 134 ILE B CA 1
ATOM 3469 C C . ILE B 1 134 ? -1.201 29.312 -0.852 1 96.31 134 ILE B C 1
ATOM 3471 O O . ILE B 1 134 ? -0.221 29.484 -1.579 1 96.31 134 ILE B O 1
ATOM 3475 N N . GLY B 1 135 ? -2.162 28.484 -1.13 1 97.31 135 GLY B N 1
ATOM 3476 C CA . GLY B 1 135 ? -2.348 28.047 -2.508 1 97.31 135 GLY B CA 1
ATOM 3477 C C . GLY B 1 135 ? -1.732 26.688 -2.795 1 97.31 135 GLY B C 1
ATOM 3478 O O . GLY B 1 135 ? -1.514 26.328 -3.953 1 97.31 135 GLY B O 1
ATOM 3479 N N . TYR B 1 136 ? -1.483 25.891 -1.731 1 97.81 136 TYR B N 1
ATOM 3480 C CA . TYR B 1 136 ? -0.858 24.594 -1.95 1 97.81 136 TYR B CA 1
ATOM 3481 C C . TYR B 1 136 ? -1.74 23.469 -1.424 1 97.81 136 TYR B C 1
ATOM 3483 O O . TYR B 1 136 ? -2.418 23.625 -0.406 1 97.81 136 TYR B O 1
ATOM 3491 N N . LEU B 1 137 ? -1.713 22.375 -2.164 1 98.19 137 LEU B N 1
ATOM 3492 C CA . LEU B 1 137 ? -2.215 21.094 -1.678 1 98.19 137 LEU B CA 1
ATOM 3493 C C . LEU B 1 137 ? -1.084 20.266 -1.085 1 98.19 137 LEU B C 1
ATOM 3495 O O . LEU B 1 137 ? 0.056 20.328 -1.55 1 98.19 137 LEU B O 1
ATOM 3499 N N . HIS B 1 138 ? -1.366 19.438 -0.119 1 97.56 138 HIS B N 1
ATOM 3500 C CA . HIS B 1 138 ? -0.371 18.531 0.436 1 97.56 138 HIS B CA 1
ATOM 3501 C C . HIS B 1 138 ? -0.21 17.297 -0.438 1 97.56 138 HIS B C 1
ATOM 3503 O O . HIS B 1 138 ? 0.909 16.922 -0.804 1 97.56 138 HIS B O 1
ATOM 3509 N N . ARG B 1 139 ? -1.358 16.562 -0.727 1 96.88 139 ARG B N 1
ATOM 3510 C CA . ARG B 1 139 ? -1.514 15.453 -1.664 1 96.88 139 ARG B CA 1
ATOM 3511 C C . ARG B 1 139 ? -0.939 14.164 -1.089 1 96.88 139 ARG B C 1
ATOM 3513 O O . ARG B 1 139 ? -0.903 13.133 -1.77 1 96.88 139 ARG B O 1
ATOM 3520 N N . ASP B 1 140 ? -0.531 14.141 0.138 1 95.56 140 ASP B N 1
ATOM 3521 C CA . ASP B 1 140 ? -0.102 12.922 0.82 1 95.56 140 ASP B CA 1
ATOM 3522 C C . ASP B 1 140 ? -0.451 12.969 2.307 1 95.56 140 ASP B C 1
ATOM 3524 O O . ASP B 1 140 ? 0.404 12.727 3.158 1 95.56 140 ASP B O 1
ATOM 3528 N N . VAL B 1 141 ? -1.62 13.305 2.609 1 98.12 141 VAL B N 1
ATOM 3529 C CA . VAL B 1 141 ? -2.154 13.344 3.967 1 98.12 141 VAL B CA 1
ATOM 3530 C C . VAL B 1 141 ? -2.262 11.922 4.52 1 98.12 141 VAL B C 1
ATOM 3532 O O . VAL B 1 141 ? -2.844 11.039 3.877 1 98.12 141 VAL B O 1
ATOM 3535 N N . LYS B 1 142 ? -1.607 11.727 5.656 1 97.94 142 LYS B N 1
ATOM 3536 C CA . LYS B 1 142 ? -1.639 10.453 6.363 1 97.94 142 LYS B CA 1
ATOM 3537 C C . LYS B 1 142 ? -1.047 10.586 7.762 1 97.94 142 LYS B C 1
ATOM 3539 O O . LYS B 1 142 ? -0.295 11.523 8.039 1 97.94 142 LYS B O 1
ATOM 3544 N N . PRO B 1 143 ? -1.392 9.656 8.648 1 98.25 143 PRO B N 1
ATOM 3545 C CA . PRO B 1 143 ? -0.906 9.766 10.023 1 98.25 143 PRO B CA 1
ATOM 3546 C C . PRO B 1 143 ? 0.617 9.852 10.109 1 98.25 143 PRO B C 1
ATOM 3548 O O . PRO B 1 143 ? 1.154 10.508 11 1 98.25 143 PRO B O 1
ATOM 3551 N N . GLY B 1 144 ? 1.267 9.305 9.117 1 96.69 144 GLY B N 1
ATOM 3552 C CA . GLY B 1 144 ? 2.721 9.273 9.133 1 96.69 144 GLY B CA 1
ATOM 3553 C C . GLY B 1 144 ? 3.344 10.625 8.812 1 96.69 144 GLY B C 1
ATOM 3554 O O . GLY B 1 144 ? 4.535 10.828 9.047 1 96.69 144 GLY B O 1
ATOM 3555 N N . ASN B 1 145 ? 2.553 11.492 8.328 1 96.06 145 ASN B N 1
ATOM 3556 C CA . ASN B 1 145 ? 3.055 12.812 7.961 1 96.06 145 ASN B CA 1
ATOM 3557 C C . ASN B 1 145 ? 2.617 13.875 8.961 1 96.06 145 ASN B C 1
ATOM 3559 O O . ASN B 1 145 ? 2.727 15.07 8.695 1 96.06 145 ASN B O 1
ATOM 3563 N N . TYR B 1 146 ? 2.072 13.445 10.078 1 98.62 146 TYR B N 1
ATOM 3564 C CA . TYR B 1 146 ? 1.783 14.297 11.227 1 98.62 146 TYR B CA 1
ATOM 3565 C C . TYR B 1 146 ? 2.527 13.82 12.469 1 98.62 146 TYR B C 1
ATOM 3567 O O . TYR B 1 146 ? 2.562 12.625 12.75 1 98.62 146 TYR B O 1
ATOM 3575 N N . THR B 1 147 ? 3.096 14.719 13.133 1 98.25 147 THR B N 1
ATOM 3576 C CA . THR B 1 147 ? 3.873 14.383 14.32 1 98.25 147 THR B CA 1
ATOM 3577 C C . THR B 1 147 ? 3.51 15.305 15.484 1 98.25 147 THR B C 1
ATOM 3579 O O . THR B 1 147 ? 2.986 16.406 15.273 1 98.25 147 THR B O 1
ATOM 3582 N N . ILE B 1 148 ? 3.816 14.797 16.641 1 98.44 148 ILE B N 1
ATOM 3583 C CA . ILE B 1 148 ? 3.707 15.672 17.797 1 98.44 148 ILE B CA 1
ATOM 3584 C C . ILE B 1 148 ? 5.02 16.422 18 1 98.44 148 ILE B C 1
ATOM 3586 O O . ILE B 1 148 ? 6.047 16.062 17.422 1 98.44 148 ILE B O 1
ATOM 3590 N N . GLY B 1 149 ? 4.898 17.484 18.797 1 97.38 149 GLY B N 1
ATOM 3591 C CA . GLY B 1 149 ? 6.113 18.156 19.234 1 97.38 149 GLY B CA 1
ATOM 3592 C C . GLY B 1 149 ? 6.852 17.406 20.328 1 97.38 149 GLY B C 1
ATOM 3593 O O . GLY B 1 149 ? 6.473 16.297 20.688 1 97.38 149 GLY B O 1
ATOM 3594 N N . ARG B 1 150 ? 7.863 18.016 20.797 1 95.75 150 ARG B N 1
ATOM 3595 C CA . ARG B 1 150 ? 8.734 17.344 21.766 1 95.75 150 ARG B CA 1
ATOM 3596 C C . ARG B 1 150 ? 8.453 17.828 23.188 1 95.75 150 ARG B C 1
ATOM 3598 O O . ARG B 1 150 ? 8.125 19 23.391 1 95.75 150 ARG B O 1
ATOM 3605 N N . ALA B 1 151 ? 8.664 16.906 24.062 1 93.62 151 ALA B N 1
ATOM 3606 C CA . ALA B 1 151 ? 8.484 17.219 25.469 1 93.62 151 ALA B CA 1
ATOM 3607 C C . ALA B 1 151 ? 9.445 18.328 25.906 1 93.62 151 ALA B C 1
ATOM 3609 O O . ALA B 1 151 ? 9.07 19.219 26.672 1 93.62 151 ALA B O 1
ATOM 3610 N N . GLU B 1 152 ? 10.656 18.281 25.375 1 90.75 152 GLU B N 1
ATOM 3611 C CA . GLU B 1 152 ? 11.703 19.219 25.75 1 90.75 152 GLU B CA 1
ATOM 3612 C C . GLU B 1 152 ? 11.312 20.656 25.391 1 90.75 152 GLU B C 1
ATOM 3614 O O . GLU B 1 152 ? 11.805 21.609 25.984 1 90.75 152 GLU B O 1
ATOM 3619 N N . LEU B 1 153 ? 10.445 20.781 24.453 1 90.81 153 LEU B N 1
ATOM 3620 C CA . LEU B 1 153 ? 10.023 22.109 24 1 90.81 153 LEU B CA 1
ATOM 3621 C C . LEU B 1 153 ? 8.625 22.422 24.5 1 90.81 153 LEU B C 1
ATOM 3623 O O . LEU B 1 153 ? 8 23.375 24.031 1 90.81 153 LEU B O 1
ATOM 3627 N N . ASN B 1 154 ? 8.109 21.641 25.375 1 93.62 154 ASN B N 1
ATOM 3628 C CA . ASN B 1 154 ? 6.766 21.781 25.906 1 93.62 154 ASN B CA 1
ATOM 3629 C C . ASN B 1 154 ? 5.719 21.812 24.797 1 93.62 154 ASN B C 1
ATOM 3631 O O . ASN B 1 154 ? 4.852 22.688 24.781 1 93.62 154 ASN B O 1
ATOM 3635 N N . GLU B 1 155 ? 5.879 20.875 23.844 1 96.56 155 GLU B N 1
ATOM 3636 C CA . GLU B 1 155 ? 5.012 20.875 22.656 1 96.56 155 GLU B CA 1
ATOM 3637 C C . GLU B 1 155 ? 4.309 19.531 22.484 1 96.56 155 GLU B C 1
ATOM 3639 O O . GLU B 1 155 ? 4.039 19.109 21.359 1 96.56 155 GLU B O 1
ATOM 3644 N N . LEU B 1 156 ? 4.023 18.875 23.578 1 97.06 156 LEU B N 1
ATOM 3645 C CA . LEU B 1 156 ? 3.41 17.562 23.484 1 97.06 156 LEU B CA 1
ATOM 3646 C C . LEU B 1 156 ? 1.979 17.656 22.969 1 97.06 156 LEU B C 1
ATOM 3648 O O . LEU B 1 156 ? 1.401 16.656 22.547 1 97.06 156 LEU B O 1
ATOM 3652 N N . ARG B 1 157 ? 1.396 18.828 23.016 1 97.94 157 ARG B N 1
ATOM 3653 C CA . ARG B 1 157 ? 0.012 19 22.578 1 97.94 157 ARG B CA 1
ATOM 3654 C C . ARG B 1 157 ? -0.06 19.672 21.219 1 97.94 157 ARG B C 1
ATOM 3656 O O . ARG B 1 157 ? -1.146 20 20.734 1 97.94 157 ARG B O 1
ATOM 3663 N N . LYS B 1 158 ? 1.097 19.844 20.656 1 98.06 158 LYS B N 1
ATOM 3664 C CA . LYS B 1 158 ? 1.165 20.438 19.312 1 98.06 158 LYS B CA 1
ATOM 3665 C C . LYS B 1 158 ? 1.358 19.359 18.25 1 98.06 158 LYS B C 1
ATOM 3667 O O . LYS B 1 158 ? 2.18 18.453 18.422 1 98.06 158 LYS B O 1
ATOM 3672 N N . VAL B 1 159 ? 0.611 19.438 17.141 1 98.69 159 VAL B N 1
ATOM 3673 C CA . VAL B 1 159 ? 0.753 18.547 16 1 98.69 159 VAL B CA 1
ATOM 3674 C C . VAL B 1 159 ? 1.4 19.297 14.836 1 98.69 159 VAL B C 1
ATOM 3676 O O . VAL B 1 159 ? 1.034 20.438 14.547 1 98.69 159 VAL B O 1
ATOM 3679 N N . TYR B 1 160 ? 2.396 18.703 14.25 1 98.25 160 TYR B N 1
ATOM 3680 C CA . TYR B 1 160 ? 3.084 19.234 13.078 1 98.25 160 TYR B CA 1
ATOM 3681 C C . TYR B 1 160 ? 2.721 18.422 11.828 1 98.25 160 TYR B C 1
ATOM 3683 O O . TYR B 1 160 ? 2.559 17.203 11.898 1 98.25 160 TYR B O 1
ATOM 3691 N N . ILE B 1 161 ? 2.576 19.078 10.734 1 98.25 161 ILE B N 1
ATOM 3692 C CA . ILE B 1 161 ? 2.482 18.406 9.445 1 98.25 161 ILE B CA 1
ATOM 3693 C C . ILE B 1 161 ? 3.834 18.453 8.734 1 98.25 161 ILE B C 1
ATOM 3695 O O . ILE B 1 161 ? 4.52 19.484 8.781 1 98.25 161 ILE B O 1
ATOM 3699 N N . LEU B 1 162 ? 4.219 17.281 8.164 1 93.62 162 LEU B N 1
ATOM 3700 C CA . LEU B 1 162 ? 5.527 17.125 7.543 1 93.62 162 LEU B CA 1
ATOM 3701 C C . LEU B 1 162 ? 5.391 16.719 6.082 1 93.62 162 LEU B C 1
ATOM 3703 O O . LEU B 1 162 ? 4.285 16.453 5.605 1 93.62 162 LEU B O 1
ATOM 3707 N N . ASP B 1 163 ? 6.441 16.688 5.34 1 89.25 163 ASP B N 1
ATOM 3708 C CA . ASP B 1 163 ? 6.648 16.078 4.031 1 89.25 163 ASP B CA 1
ATOM 3709 C C . ASP B 1 163 ? 5.816 16.781 2.959 1 89.25 163 ASP B C 1
ATOM 3711 O O . ASP B 1 163 ? 4.75 16.297 2.578 1 89.25 163 ASP B O 1
ATOM 3715 N N . PHE B 1 164 ? 6.332 17.734 2.396 1 92.75 164 PHE B N 1
ATOM 3716 C CA . PHE B 1 164 ? 5.672 18.484 1.332 1 92.75 164 PHE B CA 1
ATOM 3717 C C . PHE B 1 164 ? 6.219 18.078 -0.032 1 92.75 164 PHE B C 1
ATOM 3719 O O . PHE B 1 164 ? 6.188 18.875 -0.978 1 92.75 164 PHE B O 1
ATOM 3726 N N . GLY B 1 165 ? 6.773 16.953 -0.091 1 85.62 165 GLY B N 1
ATOM 3727 C CA . GLY B 1 165 ? 7.355 16.469 -1.33 1 85.62 165 GLY B CA 1
ATOM 3728 C C . GLY B 1 165 ? 6.344 16.328 -2.451 1 85.62 165 GLY B C 1
ATOM 3729 O O . GLY B 1 165 ? 6.691 16.453 -3.629 1 85.62 165 GLY B O 1
ATOM 3730 N N . MET B 1 166 ? 5.07 16.141 -2.133 1 89.38 166 MET B N 1
ATOM 3731 C CA . MET B 1 166 ? 4.02 15.961 -3.131 1 89.38 166 MET B CA 1
ATOM 3732 C C . MET B 1 166 ? 3.152 17.203 -3.24 1 89.38 166 MET B C 1
ATOM 3734 O O . MET B 1 166 ? 2.139 17.203 -3.943 1 89.38 166 MET B O 1
ATOM 3738 N N . ALA B 1 167 ? 3.555 18.188 -2.471 1 94.5 167 ALA B N 1
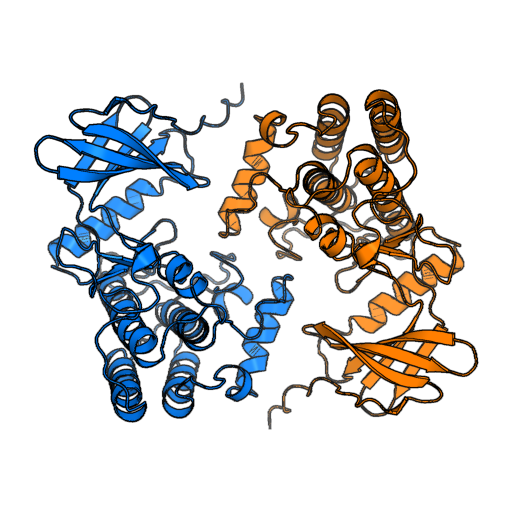ATOM 3739 C CA . ALA B 1 167 ? 2.748 19.406 -2.482 1 94.5 167 ALA B CA 1
ATOM 3740 C C . ALA B 1 167 ? 2.701 20.016 -3.879 1 94.5 167 ALA B C 1
ATOM 3742 O O . ALA B 1 167 ? 3.662 19.906 -4.645 1 94.5 167 ALA B O 1
ATOM 3743 N N . ARG B 1 168 ? 1.618 20.641 -4.129 1 94.56 168 ARG B N 1
ATOM 3744 C CA . ARG B 1 168 ? 1.425 21.281 -5.43 1 94.56 168 ARG B CA 1
ATOM 3745 C C . ARG B 1 168 ? 0.616 22.562 -5.305 1 94.56 168 ARG B C 1
ATOM 3747 O O . ARG B 1 168 ? -0.383 22.609 -4.582 1 94.56 168 ARG B O 1
ATOM 3754 N N . LYS B 1 169 ? 1.095 23.516 -6.016 1 96.06 169 LYS B N 1
ATOM 3755 C CA . LYS B 1 169 ? 0.339 24.766 -6.066 1 96.06 169 LYS B CA 1
ATOM 3756 C C . LYS B 1 169 ? -0.895 24.625 -6.953 1 96.06 169 LYS B C 1
ATOM 3758 O O . LYS B 1 169 ? -0.785 24.25 -8.125 1 96.06 169 LYS B O 1
ATOM 3763 N N . PHE B 1 170 ? -2.07 24.922 -6.422 1 97.69 170 PHE B N 1
ATOM 3764 C CA . PHE B 1 170 ? -3.297 24.75 -7.195 1 97.69 170 PHE B CA 1
ATOM 3765 C C . PHE B 1 170 ? -3.83 26.094 -7.668 1 97.69 170 PHE B C 1
ATOM 3767 O O . PHE B 1 170 ? -4.836 26.156 -8.375 1 97.69 170 PHE B O 1
ATOM 3774 N N . THR B 1 171 ? -3.137 27.203 -7.285 1 97.5 171 THR B N 1
ATOM 3775 C CA . THR B 1 171 ? -3.469 28.547 -7.746 1 97.5 171 THR B CA 1
ATOM 3776 C C . THR B 1 171 ? -2.34 29.109 -8.602 1 97.5 171 THR B C 1
ATOM 3778 O O . THR B 1 171 ? -1.206 28.641 -8.547 1 97.5 171 THR B O 1
ATOM 3781 N N . ASP B 1 172 ? -2.699 30.109 -9.352 1 95.62 172 ASP B N 1
ATOM 3782 C CA . ASP B 1 172 ? -1.654 30.875 -10.039 1 95.62 172 ASP B CA 1
ATOM 3783 C C . ASP B 1 172 ? -1.087 31.969 -9.141 1 95.62 172 ASP B C 1
ATOM 3785 O O . ASP B 1 172 ? -1.379 32 -7.945 1 95.62 172 ASP B O 1
ATOM 3789 N N . ASN B 1 173 ? -0.253 32.812 -9.719 1 90.94 173 ASN B N 1
ATOM 3790 C CA . ASN B 1 173 ? 0.445 33.812 -8.93 1 90.94 173 ASN B CA 1
ATOM 3791 C C . ASN B 1 173 ? -0.509 34.906 -8.438 1 90.94 173 ASN B C 1
ATOM 3793 O O . ASN B 1 173 ? -0.183 35.625 -7.508 1 90.94 173 ASN B O 1
ATOM 3797 N N . ASN B 1 174 ? -1.701 34.938 -9 1 93.56 174 ASN B N 1
ATOM 3798 C CA . ASN B 1 174 ? -2.705 35.906 -8.586 1 93.56 174 ASN B CA 1
ATOM 3799 C C . ASN B 1 174 ? -3.721 35.281 -7.625 1 93.56 174 ASN B C 1
ATOM 3801 O O . ASN B 1 174 ? -4.719 35.938 -7.277 1 93.56 174 ASN B O 1
ATOM 3805 N N . GLY B 1 175 ? -3.512 34.031 -7.309 1 93.62 175 GLY B N 1
ATOM 3806 C CA . GLY B 1 175 ? -4.398 33.375 -6.363 1 93.62 175 GLY B CA 1
ATOM 3807 C C . GLY B 1 175 ? -5.605 32.75 -7.023 1 93.62 175 GLY B C 1
ATOM 3808 O O . GLY B 1 175 ? -6.52 32.281 -6.34 1 93.62 175 GLY B O 1
ATOM 3809 N N . ILE B 1 176 ? -5.59 32.75 -8.305 1 96.5 176 ILE B N 1
ATOM 3810 C CA . ILE B 1 176 ? -6.707 32.156 -9.039 1 96.5 176 ILE B CA 1
ATOM 3811 C C . ILE B 1 176 ? -6.492 30.656 -9.195 1 96.5 176 ILE B C 1
ATOM 3813 O O . ILE B 1 176 ? -5.406 30.219 -9.578 1 96.5 176 ILE B O 1
ATOM 3817 N N . ILE B 1 177 ? -7.512 29.891 -8.953 1 97.81 177 ILE B N 1
ATOM 3818 C CA . ILE B 1 177 ? -7.426 28.438 -9.039 1 97.81 177 ILE B CA 1
ATOM 3819 C C . ILE B 1 177 ? -7.176 28.016 -10.477 1 97.81 177 ILE B C 1
ATOM 3821 O O . ILE B 1 177 ? -7.855 28.484 -11.398 1 97.81 177 ILE B O 1
ATOM 3825 N N . ARG B 1 178 ? -6.277 27.172 -10.625 1 97.44 178 ARG B N 1
ATOM 3826 C CA . ARG B 1 178 ? -5.922 26.672 -11.953 1 97.44 178 ARG B CA 1
ATOM 3827 C C . ARG B 1 178 ? -7.012 25.766 -12.508 1 97.44 178 ARG B C 1
ATOM 3829 O O . ARG B 1 178 ? -7.668 25.047 -11.75 1 97.44 178 ARG B O 1
ATOM 3836 N N . LYS B 1 179 ? -7.145 25.781 -13.812 1 96.56 179 LYS B N 1
ATOM 3837 C CA . LYS B 1 179 ? -8.047 24.844 -14.461 1 96.56 179 LYS B CA 1
ATOM 3838 C C . LYS B 1 179 ? -7.547 23.406 -14.305 1 96.56 179 LYS B C 1
ATOM 3840 O O . LYS B 1 179 ? -6.359 23.125 -14.5 1 96.56 179 LYS B O 1
ATOM 3845 N N . PRO B 1 180 ? -8.461 22.547 -13.883 1 96.38 180 PRO B N 1
ATOM 3846 C CA . PRO B 1 180 ? -8.016 21.156 -13.727 1 96.38 180 PRO B CA 1
ATOM 3847 C C . PRO B 1 180 ? -7.605 20.531 -15.055 1 96.38 180 PRO B C 1
ATOM 3849 O O . PRO B 1 180 ? -8.242 20.766 -16.078 1 96.38 180 PRO B O 1
ATOM 3852 N N . ARG B 1 181 ? -6.559 19.703 -15.023 1 93.25 181 ARG B N 1
ATOM 3853 C CA . ARG B 1 181 ? -6.18 18.906 -16.172 1 93.25 181 ARG B CA 1
ATOM 3854 C C . ARG B 1 181 ? -7.25 17.859 -16.484 1 93.25 181 ARG B C 1
ATOM 3856 O O . ARG B 1 181 ? -7.969 17.406 -15.594 1 93.25 181 ARG B O 1
ATOM 3863 N N . ALA B 1 182 ? -7.348 17.484 -17.688 1 92.31 182 ALA B N 1
ATOM 3864 C CA . ALA B 1 182 ? -8.336 16.484 -18.125 1 92.31 182 ALA B CA 1
ATOM 3865 C C . ALA B 1 182 ? -8.07 15.133 -17.484 1 92.31 182 ALA B C 1
ATOM 3867 O O . ALA B 1 182 ? -9.008 14.406 -17.141 1 92.31 182 ALA B O 1
ATOM 3868 N N . ALA B 1 183 ? -6.855 14.805 -17.312 1 91.38 183 ALA B N 1
ATOM 3869 C CA . ALA B 1 183 ? -6.434 13.57 -16.656 1 91.38 183 ALA B CA 1
ATOM 3870 C C . ALA B 1 183 ? -5.18 13.797 -15.82 1 91.38 183 ALA B C 1
ATOM 3872 O O . ALA B 1 183 ? -4.27 14.516 -16.234 1 91.38 183 ALA B O 1
ATOM 3873 N N . ALA B 1 184 ? -5.219 13.312 -14.617 1 91.75 184 ALA B N 1
ATOM 3874 C CA . ALA B 1 184 ? -4.074 13.398 -13.719 1 91.75 184 ALA B CA 1
ATOM 3875 C C . ALA B 1 184 ? -3.65 12.008 -13.234 1 91.75 184 ALA B C 1
ATOM 3877 O O . ALA B 1 184 ? -4.496 11.164 -12.945 1 91.75 184 ALA B O 1
ATOM 3878 N N . GLY B 1 185 ? -2.43 11.797 -13.203 1 87.88 185 GLY B N 1
ATOM 3879 C CA . GLY B 1 185 ? -1.911 10.523 -12.734 1 87.88 185 GLY B CA 1
ATOM 3880 C C . GLY B 1 185 ? -2.109 10.297 -11.25 1 87.88 185 GLY B C 1
ATOM 3881 O O . GLY B 1 185 ? -2.234 11.258 -10.484 1 87.88 185 GLY B O 1
ATOM 3882 N N . PHE B 1 186 ? -2.139 9.078 -10.891 1 90.62 186 PHE B N 1
ATOM 3883 C CA . PHE B 1 186 ? -2.268 8.719 -9.484 1 90.62 186 PHE B CA 1
ATOM 3884 C C . PHE B 1 186 ? -1.053 9.195 -8.695 1 90.62 186 PHE B C 1
ATOM 3886 O O . PHE B 1 186 ? 0.084 9.055 -9.148 1 90.62 186 PHE B O 1
ATOM 3893 N N . ARG B 1 187 ? -1.299 9.727 -7.477 1 88.56 187 ARG B N 1
ATOM 3894 C CA . ARG B 1 187 ? -0.255 10.203 -6.574 1 88.56 187 ARG B CA 1
ATOM 3895 C C . ARG B 1 187 ? -0.574 9.836 -5.125 1 88.56 187 ARG B C 1
ATOM 3897 O O . ARG B 1 187 ? -1.743 9.734 -4.75 1 88.56 187 ARG B O 1
ATOM 3904 N N . GLY B 1 188 ? 0.572 9.57 -4.402 1 90.88 188 GLY B N 1
ATOM 3905 C CA . GLY B 1 188 ? 0.393 9.398 -2.971 1 90.88 188 GLY B CA 1
ATOM 3906 C C . GLY B 1 188 ? 0.312 7.941 -2.551 1 90.88 188 GLY B C 1
ATOM 3907 O O . GLY B 1 188 ? 0.729 7.051 -3.297 1 90.88 188 GLY B O 1
ATOM 3908 N N . THR B 1 189 ? -0.162 7.727 -1.336 1 94.62 189 THR B N 1
ATOM 3909 C CA . THR B 1 189 ? -0.338 6.41 -0.732 1 94.62 189 THR B CA 1
ATOM 3910 C C . THR B 1 189 ? -1.739 5.871 -1.008 1 94.62 189 THR B C 1
ATOM 3912 O O . THR B 1 189 ? -2.734 6.492 -0.623 1 94.62 189 THR B O 1
ATOM 3915 N N . VAL B 1 190 ? -1.811 4.742 -1.543 1 95.5 190 VAL B N 1
ATOM 3916 C CA . VAL B 1 190 ? -3.055 4.18 -2.057 1 95.5 190 VAL B CA 1
ATOM 3917 C C . VAL B 1 190 ? -4.094 4.121 -0.94 1 95.5 190 VAL B C 1
ATOM 3919 O O . VAL B 1 190 ? -5.258 4.48 -1.147 1 95.5 190 VAL B O 1
ATOM 3922 N N . ARG B 1 191 ? -3.719 3.771 0.214 1 95.62 191 ARG B N 1
ATOM 3923 C CA . ARG B 1 191 ? -4.629 3.617 1.344 1 95.62 191 ARG B CA 1
ATOM 3924 C C . ARG B 1 191 ? -5.352 4.926 1.646 1 95.62 191 ARG B C 1
ATOM 3926 O O . ARG B 1 191 ? -6.52 4.918 2.043 1 95.62 191 ARG B O 1
ATOM 3933 N N . TYR B 1 192 ? -4.719 6.02 1.326 1 97.81 192 TYR B N 1
ATOM 3934 C CA . TYR B 1 192 ? -5.273 7.293 1.78 1 97.81 192 TYR B CA 1
ATOM 3935 C C . TYR B 1 192 ? -5.707 8.148 0.599 1 97.81 192 TYR B C 1
ATOM 3937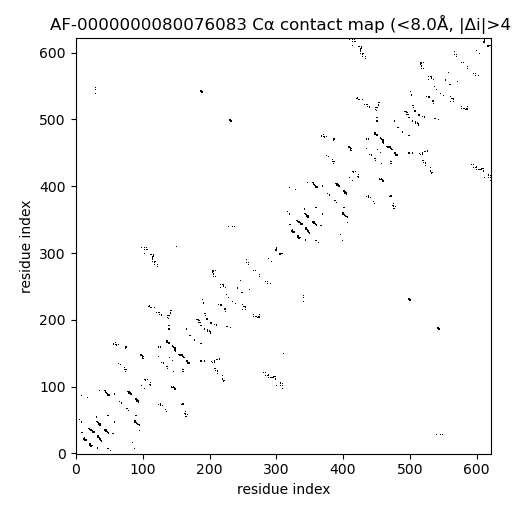 O O . TYR B 1 192 ? -6.449 9.117 0.768 1 97.81 192 TYR B O 1
ATOM 3945 N N . ALA B 1 193 ? -5.238 7.77 -0.558 1 97.38 193 ALA B N 1
ATOM 3946 C CA . ALA B 1 193 ? -5.512 8.617 -1.712 1 97.38 193 ALA B CA 1
ATOM 3947 C C . ALA B 1 193 ? -7.008 8.883 -1.859 1 97.38 193 ALA B C 1
ATOM 3949 O O . ALA B 1 193 ? -7.828 7.984 -1.637 1 97.38 193 ALA B O 1
ATOM 3950 N N . PRO B 1 194 ? -7.363 10.102 -2.24 1 98.19 194 PRO B N 1
ATOM 3951 C CA . PRO B 1 194 ? -8.789 10.406 -2.402 1 98.19 194 PRO B CA 1
ATOM 3952 C C . PRO B 1 194 ? -9.406 9.727 -3.619 1 98.19 194 PRO B C 1
ATOM 3954 O O . PRO B 1 194 ? -8.68 9.227 -4.484 1 98.19 194 PRO B O 1
ATOM 3957 N N . ILE B 1 195 ? -10.68 9.695 -3.66 1 97.81 195 ILE B N 1
ATOM 3958 C CA . ILE B 1 195 ? -11.422 9.062 -4.746 1 97.81 195 ILE B CA 1
ATOM 3959 C C . ILE B 1 195 ? -11.031 9.695 -6.078 1 97.81 195 ILE B C 1
ATOM 3961 O O . ILE B 1 195 ? -10.891 9 -7.086 1 97.81 195 ILE B O 1
ATOM 3965 N N . ALA B 1 196 ? -10.805 11.008 -6.121 1 97.44 196 ALA B N 1
ATOM 3966 C CA . ALA B 1 196 ? -10.414 11.703 -7.344 1 97.44 196 ALA B CA 1
ATOM 3967 C C . ALA B 1 196 ? -9.141 11.102 -7.93 1 97.44 196 ALA B C 1
ATOM 3969 O O . ALA B 1 196 ? -8.992 11.008 -9.148 1 97.44 196 ALA B O 1
ATOM 3970 N N . CYS B 1 197 ? -8.242 10.727 -7.078 1 95.62 197 CYS B N 1
ATOM 3971 C CA . CYS B 1 197 ? -7 10.109 -7.531 1 95.62 197 CYS B CA 1
ATOM 3972 C C . CYS B 1 197 ? -7.266 8.797 -8.258 1 95.62 197 CYS B C 1
ATOM 3974 O O . CYS B 1 197 ? -6.645 8.516 -9.281 1 95.62 197 CYS B O 1
ATOM 3976 N N . HIS B 1 198 ? -8.164 8.016 -7.754 1 94.56 198 HIS B N 1
ATOM 3977 C CA . HIS B 1 198 ? -8.508 6.727 -8.336 1 94.56 198 HIS B CA 1
ATOM 3978 C C . HIS B 1 198 ? -9.242 6.902 -9.664 1 94.56 198 HIS B C 1
ATOM 3980 O O . HIS B 1 198 ? -9.312 5.969 -10.469 1 94.56 198 HIS B O 1
ATOM 3986 N N . LYS B 1 199 ? -9.75 8.078 -9.891 1 94.75 199 LYS B N 1
ATOM 3987 C CA . LYS B 1 199 ? -10.484 8.391 -11.117 1 94.75 199 LYS B CA 1
ATOM 3988 C C . LYS B 1 199 ? -9.617 9.188 -12.086 1 94.75 199 LYS B C 1
ATOM 3990 O O . LYS B 1 199 ? -10.109 9.703 -13.086 1 94.75 199 LYS B O 1
ATOM 3995 N N . ASN B 1 200 ? -8.398 9.383 -11.711 1 93.25 200 ASN B N 1
ATOM 3996 C CA . ASN B 1 200 ? -7.445 10.125 -12.531 1 93.25 200 ASN B CA 1
ATOM 3997 C C . ASN B 1 200 ? -7.898 11.57 -12.742 1 93.25 200 ASN B C 1
ATOM 3999 O O . ASN B 1 200 ? -7.82 12.094 -13.859 1 93.25 200 ASN B O 1
ATOM 4003 N N . GLN B 1 201 ? -8.391 12.102 -11.727 1 96.62 201 GLN B N 1
ATOM 4004 C CA . GLN B 1 201 ? -8.828 13.492 -11.758 1 96.62 201 GLN B CA 1
ATOM 4005 C C . GLN B 1 201 ? -7.844 14.398 -11.023 1 96.62 201 GLN B C 1
ATOM 4007 O O . GLN B 1 201 ? -7.113 13.938 -10.148 1 96.62 201 GLN B O 1
ATOM 4012 N N . GLU B 1 202 ? -7.91 15.648 -11.469 1 97.25 202 GLU B N 1
ATOM 4013 C CA . GLU B 1 202 ? -7.094 16.641 -10.781 1 97.25 202 GLU B CA 1
ATOM 4014 C C . GLU B 1 202 ? -7.562 16.844 -9.344 1 97.25 202 GLU B C 1
ATOM 4016 O O . GLU B 1 202 ? -8.766 16.875 -9.078 1 97.25 202 GLU B O 1
ATOM 4021 N N . LEU B 1 203 ? -6.617 16.969 -8.453 1 97.88 203 LEU B N 1
ATOM 4022 C CA . LEU B 1 203 ? -6.945 17.125 -7.035 1 97.88 203 LEU B CA 1
ATOM 4023 C C . LEU B 1 203 ? -7.164 18.594 -6.688 1 97.88 203 LEU B C 1
ATOM 4025 O O . LEU B 1 203 ? -6.453 19.469 -7.191 1 97.88 203 LEU B O 1
ATOM 4029 N N . GLY B 1 204 ? -8.109 18.844 -5.902 1 98.19 204 GLY B N 1
ATOM 4030 C CA . GLY B 1 204 ? -8.352 20.141 -5.277 1 98.19 204 GLY B CA 1
ATOM 4031 C C . GLY B 1 204 ? -8.305 20.094 -3.762 1 98.19 204 GLY B C 1
ATOM 4032 O O . GLY B 1 204 ? -7.922 19.078 -3.182 1 98.19 204 GLY B O 1
ATOM 4033 N N . ARG B 1 205 ? -8.672 21.188 -3.143 1 98.69 205 ARG B N 1
ATOM 4034 C CA . ARG B 1 205 ? -8.609 21.312 -1.689 1 98.69 205 ARG B CA 1
ATOM 4035 C C . ARG B 1 205 ? -9.484 20.25 -1.02 1 98.69 205 ARG B C 1
ATOM 4037 O O . ARG B 1 205 ? -9.109 19.688 0.008 1 98.69 205 ARG B O 1
ATOM 4044 N N . LYS B 1 206 ? -10.617 20.016 -1.607 1 98.69 206 LYS B N 1
ATOM 4045 C CA . LYS B 1 206 ? -11.555 19.062 -1.018 1 98.69 206 LYS B CA 1
ATOM 4046 C C . LYS B 1 206 ? -10.922 17.688 -0.886 1 98.69 206 LYS B C 1
ATOM 4048 O O . LYS B 1 206 ? -11.266 16.922 0.026 1 98.69 206 LYS B O 1
ATOM 4053 N N . ASP B 1 207 ? -10 17.344 -1.76 1 98.69 207 ASP B N 1
ATOM 4054 C CA . ASP B 1 207 ? -9.391 16.016 -1.772 1 98.69 207 ASP B CA 1
ATOM 4055 C C . ASP B 1 207 ? -8.445 15.836 -0.586 1 98.69 207 ASP B C 1
ATOM 4057 O O . ASP B 1 207 ? -8.383 14.75 0.001 1 98.69 207 ASP B O 1
ATOM 4061 N N . ASP B 1 208 ? -7.727 16.875 -0.199 1 98.81 208 ASP B N 1
ATOM 4062 C CA . ASP B 1 208 ? -6.961 16.844 1.043 1 98.81 208 ASP B CA 1
ATOM 4063 C C . ASP B 1 208 ? -7.875 16.625 2.246 1 98.81 208 ASP B C 1
ATOM 4065 O O . ASP B 1 208 ? -7.535 15.875 3.164 1 98.81 208 ASP B O 1
ATOM 4069 N N . VAL B 1 209 ? -9.023 17.234 2.199 1 98.94 209 VAL B N 1
ATOM 4070 C CA . VAL B 1 209 ? -9.945 17.141 3.324 1 98.94 209 VAL B CA 1
ATOM 4071 C C . VAL B 1 209 ? -10.562 15.75 3.367 1 98.94 209 VAL B C 1
ATOM 4073 O O . VAL B 1 209 ? -10.789 15.195 4.445 1 98.94 209 VAL B O 1
ATOM 4076 N N . GLU B 1 210 ? -10.828 15.211 2.227 1 98.88 210 GLU B N 1
ATOM 4077 C CA . GLU B 1 210 ? -11.312 13.836 2.168 1 98.88 210 GLU B CA 1
ATOM 4078 C C . GLU B 1 210 ? -10.336 12.875 2.846 1 98.88 210 GLU B C 1
ATOM 4080 O O . GLU B 1 210 ? -10.742 12.039 3.652 1 98.88 210 GLU B O 1
ATOM 4085 N N . VAL B 1 211 ? -9.102 13.008 2.506 1 98.81 211 VAL B N 1
ATOM 4086 C CA . VAL B 1 211 ? -8.078 12.117 3.035 1 98.81 211 VAL B CA 1
ATOM 4087 C C . VAL B 1 211 ? -7.898 12.367 4.531 1 98.81 211 VAL B C 1
ATOM 4089 O O . VAL B 1 211 ? -7.637 11.43 5.293 1 98.81 211 VAL B O 1
ATOM 4092 N N . TRP B 1 212 ? -8.016 13.633 4.891 1 98.88 212 TRP B N 1
ATOM 4093 C CA . TRP B 1 212 ? -8.016 13.961 6.312 1 98.88 212 TRP B CA 1
ATOM 4094 C C . TRP B 1 212 ? -9.094 13.18 7.055 1 98.88 212 TRP B C 1
ATOM 4096 O O . TRP B 1 212 ? -8.859 12.688 8.156 1 98.88 212 TRP B O 1
ATOM 4106 N N . LEU B 1 213 ? -10.242 13.055 6.492 1 98.88 213 LEU B N 1
ATOM 4107 C CA . LEU B 1 213 ? -11.328 12.297 7.098 1 98.88 213 LEU B CA 1
ATOM 4108 C C . LEU B 1 213 ? -10.938 10.828 7.246 1 98.88 213 LEU B C 1
ATOM 4110 O O . LEU B 1 213 ? 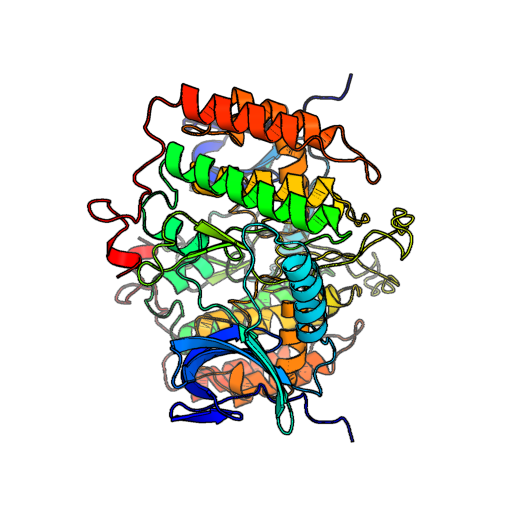-11.211 10.211 8.281 1 98.88 213 LEU B O 1
ATOM 4114 N N . TYR B 1 214 ? -10.289 10.25 6.211 1 98.69 214 TYR B N 1
ATOM 4115 C CA . TYR B 1 214 ? -9.812 8.875 6.309 1 98.69 214 TYR B CA 1
ATOM 4116 C C . TYR B 1 214 ? -8.828 8.727 7.465 1 98.69 214 TYR B C 1
ATOM 4118 O O . TYR B 1 214 ? -8.898 7.754 8.219 1 98.69 214 TYR B O 1
ATOM 4126 N N . MET B 1 215 ? -7.949 9.664 7.543 1 98.75 215 MET B N 1
ATOM 4127 C CA . MET B 1 215 ? -6.965 9.648 8.617 1 98.75 215 MET B CA 1
ATOM 4128 C C . MET B 1 215 ? -7.648 9.719 9.984 1 98.75 215 MET B C 1
ATOM 4130 O O . MET B 1 215 ? -7.262 9.016 10.914 1 98.75 215 MET B O 1
ATOM 4134 N N . GLN B 1 216 ? -8.656 10.578 10.07 1 98.81 216 GLN B N 1
ATOM 4135 C CA . GLN B 1 216 ? -9.398 10.711 11.32 1 98.81 216 GLN B CA 1
ATOM 4136 C C . GLN B 1 216 ? -10.023 9.383 11.734 1 98.81 216 GLN B C 1
ATOM 4138 O O . GLN B 1 216 ? -9.977 9.008 12.906 1 98.81 216 GLN B O 1
ATOM 4143 N N . VAL B 1 217 ? -10.547 8.688 10.82 1 98.62 217 VAL B N 1
ATOM 4144 C CA . VAL B 1 217 ? -11.141 7.379 11.078 1 98.62 217 VAL B CA 1
ATOM 4145 C C . VAL B 1 217 ? -10.07 6.41 11.57 1 98.62 217 VAL B C 1
ATOM 4147 O O . VAL B 1 217 ? -10.266 5.711 12.562 1 98.62 217 VAL B O 1
ATOM 4150 N N . GLU B 1 218 ? -8.984 6.406 10.914 1 98.44 218 GLU B N 1
ATOM 4151 C CA . GLU B 1 218 ? -7.918 5.477 11.289 1 98.44 218 GLU B CA 1
ATOM 4152 C C . GLU B 1 218 ? -7.375 5.793 12.68 1 98.44 218 GLU B C 1
ATOM 4154 O O . GLU B 1 218 ? -7.062 4.883 13.453 1 98.44 218 GLU B O 1
ATOM 4159 N N . LEU B 1 219 ? -7.273 7.047 12.992 1 98.56 219 LEU B N 1
ATOM 4160 C CA . LEU B 1 219 ? -6.789 7.445 14.312 1 98.56 219 LEU B CA 1
ATOM 4161 C C . LEU B 1 219 ? -7.777 7.047 15.398 1 98.56 219 LEU B C 1
ATOM 4163 O O . LEU B 1 219 ? -7.379 6.77 16.531 1 98.56 219 LEU B O 1
ATOM 4167 N N . THR B 1 220 ? -9.039 6.965 15.062 1 98.06 220 THR B N 1
ATOM 4168 C CA . THR B 1 220 ? -10.086 6.758 16.047 1 98.06 220 THR B CA 1
ATOM 4169 C C . THR B 1 220 ? -10.453 5.277 16.156 1 98.06 220 THR B C 1
ATOM 4171 O O . THR B 1 220 ? -10.656 4.758 17.25 1 98.06 220 THR B O 1
ATOM 4174 N N . VAL B 1 221 ? -10.516 4.621 15.023 1 97.31 221 VAL B N 1
ATOM 4175 C CA . VAL B 1 221 ? -11.008 3.248 14.938 1 97.31 221 VAL B CA 1
ATOM 4176 C C . VAL B 1 221 ? -9.828 2.279 14.898 1 97.31 221 VAL B C 1
ATOM 4178 O O . VAL B 1 221 ? -9.953 1.124 15.312 1 97.31 221 VAL B O 1
ATOM 4181 N N . GLY B 1 222 ? -8.773 2.752 14.352 1 97.62 222 GLY B N 1
ATOM 4182 C CA . GLY B 1 222 ? -7.602 1.903 14.227 1 97.62 222 GLY B CA 1
ATOM 4183 C C . GLY B 1 222 ? -7.395 1.379 12.82 1 97.62 222 GLY B C 1
ATOM 4184 O O . GLY B 1 222 ? -6.32 0.867 12.5 1 97.62 222 GLY B O 1
ATOM 4185 N N . ARG B 1 223 ? -8.398 1.588 12 1 95.94 223 ARG B N 1
ATOM 4186 C CA . ARG B 1 223 ? -8.305 1.112 10.625 1 95.94 223 ARG B CA 1
ATOM 4187 C C . ARG B 1 223 ? -9.328 1.809 9.734 1 95.94 223 ARG B C 1
ATOM 4189 O O . ARG B 1 223 ? -10.359 2.287 10.219 1 95.94 223 ARG B O 1
ATOM 4196 N N . VAL B 1 224 ? -9.031 1.801 8.484 1 96.44 224 VAL B N 1
ATOM 4197 C CA . VAL B 1 224 ? -10.031 2.145 7.48 1 96.44 224 VAL B CA 1
ATOM 4198 C C . VAL B 1 224 ? -10.664 0.87 6.922 1 96.44 224 VAL B C 1
ATOM 4200 O O . VAL B 1 224 ? -10.07 -0.21 7.004 1 96.44 224 VAL B O 1
ATOM 4203 N N . PRO B 1 225 ? -11.82 0.956 6.328 1 93.75 225 PRO B N 1
ATOM 4204 C CA . PRO B 1 225 ? -12.531 -0.243 5.883 1 93.75 225 PRO B CA 1
ATOM 4205 C C . PRO B 1 225 ? -11.766 -1.029 4.824 1 93.75 225 PRO B C 1
ATOM 4207 O O . PRO B 1 225 ? -11.938 -2.244 4.707 1 93.75 225 PRO B O 1
ATOM 4210 N N . TRP B 1 226 ? -10.906 -0.394 4.078 1 94.12 226 TRP B N 1
ATOM 4211 C CA . TRP B 1 226 ? -10.234 -1.042 2.957 1 94.12 226 TRP B CA 1
ATOM 4212 C C . TRP B 1 226 ? -8.789 -1.382 3.311 1 94.12 226 TRP B C 1
ATOM 4214 O O . TRP B 1 226 ? -7.961 -1.604 2.422 1 94.12 226 TRP B O 1
ATOM 4224 N N . LYS B 1 227 ? -8.453 -1.402 4.5 1 92.44 227 LYS B N 1
ATOM 4225 C CA . LYS B 1 227 ? -7.086 -1.603 4.98 1 92.44 227 LYS B CA 1
ATOM 4226 C C . LYS B 1 227 ? -6.492 -2.891 4.422 1 92.44 227 LYS B C 1
ATOM 4228 O O . LYS B 1 227 ? -5.301 -2.943 4.102 1 92.44 227 LYS B O 1
ATOM 4233 N N . GLU B 1 228 ? -7.348 -3.916 4.227 1 85.44 228 GLU B N 1
ATOM 4234 C CA . GLU B 1 228 ? -6.844 -5.23 3.838 1 85.44 228 GLU B CA 1
ATOM 4235 C C . GLU B 1 228 ? -6.848 -5.395 2.32 1 85.44 228 GLU B C 1
ATOM 4237 O O . GLU B 1 228 ? -6.422 -6.43 1.803 1 85.44 228 GLU B O 1
ATOM 4242 N N . ILE B 1 229 ? -7.379 -4.43 1.665 1 87.94 229 ILE B N 1
ATOM 4243 C CA . ILE B 1 229 ? -7.406 -4.477 0.208 1 87.94 229 ILE B CA 1
ATOM 4244 C C . ILE B 1 229 ? -6.09 -3.945 -0.349 1 87.94 229 ILE B C 1
ATOM 4246 O O . ILE B 1 229 ? -5.691 -2.816 -0.055 1 87.94 229 ILE B O 1
ATOM 4250 N N . THR B 1 230 ? -5.43 -4.684 -1.162 1 84 230 THR B N 1
ATOM 4251 C CA . THR B 1 230 ? -4.105 -4.293 -1.623 1 84 230 THR B CA 1
ATOM 4252 C C . THR B 1 230 ? -4.156 -3.811 -3.07 1 84 230 THR B C 1
ATOM 4254 O O . THR B 1 230 ? -3.324 -3.002 -3.492 1 84 230 THR B O 1
ATOM 4257 N N . ASP B 1 231 ? -5.168 -4.305 -3.857 1 88.25 231 ASP B N 1
ATOM 4258 C CA . ASP B 1 231 ? -5.324 -3.854 -5.234 1 88.25 231 ASP B CA 1
ATOM 4259 C C . ASP B 1 231 ? -5.801 -2.402 -5.285 1 88.25 231 ASP B C 1
ATOM 4261 O O . ASP B 1 231 ? -6.805 -2.051 -4.664 1 88.25 231 ASP B O 1
ATOM 4265 N N . MET B 1 232 ? -5.109 -1.601 -6 1 91.31 232 MET B N 1
ATOM 4266 C CA . MET B 1 232 ? -5.367 -0.165 -6.055 1 91.31 232 MET B CA 1
ATOM 4267 C C . MET B 1 232 ? -6.785 0.112 -6.547 1 91.31 232 MET B C 1
ATOM 4269 O O . MET B 1 232 ? -7.484 0.965 -5.992 1 91.31 232 MET B O 1
ATOM 4273 N N . ASN B 1 233 ? -7.207 -0.537 -7.633 1 87.94 233 ASN B N 1
ATOM 4274 C CA . ASN B 1 233 ? -8.531 -0.301 -8.188 1 87.94 233 ASN B CA 1
ATOM 4275 C C . ASN B 1 233 ? -9.633 -0.729 -7.215 1 87.94 233 ASN B C 1
ATOM 4277 O O . ASN B 1 233 ? -10.641 -0.041 -7.074 1 87.94 233 ASN B O 1
ATOM 4281 N N . ALA B 1 234 ? -9.383 -1.845 -6.555 1 89 234 ALA B N 1
ATOM 4282 C CA . ALA B 1 234 ? -10.352 -2.328 -5.57 1 89 234 ALA B CA 1
ATOM 4283 C C . ALA B 1 234 ? -10.469 -1.361 -4.395 1 89 234 ALA B C 1
ATOM 4285 O O . ALA B 1 234 ? -11.547 -1.198 -3.818 1 89 234 ALA B O 1
ATOM 4286 N N . VAL B 1 235 ? -9.367 -0.697 -4.066 1 93.56 235 VAL B N 1
ATOM 4287 C CA . VAL B 1 235 ? -9.391 0.304 -3.006 1 93.56 235 VAL B CA 1
ATOM 4288 C C . VAL B 1 235 ? -10.305 1.462 -3.406 1 93.56 235 VAL B C 1
ATOM 4290 O O . VAL B 1 235 ? -11.133 1.913 -2.609 1 93.56 235 VAL B O 1
ATOM 4293 N N . GLY B 1 236 ? -10.133 1.899 -4.668 1 93.94 236 GLY B N 1
ATOM 4294 C CA . GLY B 1 236 ? -11 2.959 -5.164 1 93.94 236 GLY B CA 1
ATOM 4295 C C . GLY B 1 236 ? -12.469 2.594 -5.125 1 93.94 236 GLY B C 1
ATOM 4296 O O . GLY B 1 236 ? -13.305 3.402 -4.711 1 93.94 236 GLY B O 1
ATOM 4297 N N . GLN B 1 237 ? -12.742 1.394 -5.465 1 90.75 237 GLN B N 1
ATOM 4298 C CA . GLN B 1 237 ? -14.125 0.917 -5.465 1 90.75 237 GLN B CA 1
ATOM 4299 C C . GLN B 1 237 ? -14.672 0.834 -4.043 1 90.75 237 GLN B C 1
ATOM 4301 O O . GLN B 1 237 ? -15.828 1.189 -3.799 1 90.75 237 GLN B O 1
ATOM 4306 N N . ALA B 1 238 ? -13.836 0.377 -3.18 1 91.81 238 ALA B N 1
ATOM 4307 C CA . ALA B 1 238 ? -14.258 0.268 -1.786 1 91.81 238 ALA B CA 1
ATOM 4308 C C . ALA B 1 238 ? -14.586 1.641 -1.203 1 91.81 238 ALA B C 1
ATOM 4310 O O . ALA B 1 238 ? -15.562 1.792 -0.467 1 91.81 238 ALA B O 1
ATOM 4311 N N . LYS B 1 239 ? -13.805 2.607 -1.572 1 96.19 239 LYS B N 1
ATOM 4312 C CA . LYS B 1 239 ? -14.031 3.965 -1.084 1 96.19 239 LYS B CA 1
ATOM 4313 C C . LYS B 1 239 ? -15.352 4.523 -1.6 1 96.19 239 LYS B C 1
ATOM 4315 O O . LYS B 1 239 ? -16.062 5.223 -0.874 1 96.19 239 LYS B O 1
ATOM 4320 N N . GLN B 1 240 ? -15.633 4.199 -2.803 1 94.19 240 GLN B N 1
ATOM 4321 C CA . GLN B 1 240 ? -16.906 4.648 -3.371 1 94.19 240 GLN B CA 1
ATOM 4322 C C . GLN B 1 240 ? -18.078 3.893 -2.76 1 94.19 240 GLN B C 1
ATOM 4324 O O . GLN B 1 240 ? -19.094 4.496 -2.41 1 94.19 240 GLN B O 1
ATOM 4329 N N . ALA B 1 241 ? -17.906 2.654 -2.535 1 89.81 241 ALA B N 1
ATOM 4330 C CA . ALA B 1 241 ? -18.984 1.805 -2.043 1 89.81 241 ALA B CA 1
ATOM 4331 C C . ALA B 1 241 ? -19.344 2.16 -0.603 1 89.81 241 ALA B C 1
ATOM 4333 O O . ALA B 1 241 ? -20.516 2.072 -0.211 1 89.81 241 ALA B O 1
ATOM 4334 N N . ILE B 1 242 ? -18.391 2.545 0.134 1 94.25 242 ILE B N 1
ATOM 4335 C CA . ILE B 1 242 ? -18.594 2.791 1.559 1 94.25 242 ILE B CA 1
ATOM 4336 C C . ILE B 1 242 ? -19.531 3.98 1.749 1 94.25 242 ILE B C 1
ATOM 4338 O O . ILE B 1 242 ? -20.109 4.152 2.822 1 94.25 242 ILE B O 1
ATOM 4342 N N . ARG B 1 243 ? -19.688 4.863 0.744 1 95.12 243 ARG B N 1
ATOM 4343 C CA . ARG B 1 243 ? -20.594 6.008 0.804 1 95.12 243 ARG B CA 1
ATOM 4344 C C . ARG B 1 243 ? -22.031 5.555 0.928 1 95.12 243 ARG B C 1
ATOM 4346 O O . ARG B 1 243 ? -22.875 6.289 1.439 1 95.12 243 ARG B O 1
ATOM 4353 N N . ASN B 1 244 ? -22.281 4.328 0.576 1 90.44 244 ASN B N 1
ATOM 4354 C CA . ASN B 1 244 ? -23.625 3.771 0.686 1 90.44 244 ASN B CA 1
ATOM 4355 C C . ASN B 1 244 ? -23.875 3.156 2.061 1 90.44 244 ASN B C 1
ATOM 4357 O O . ASN B 1 244 ? -25.016 2.904 2.439 1 90.44 244 ASN B O 1
ATOM 4361 N N . THR B 1 245 ? -22.828 2.883 2.738 1 91.19 245 THR B N 1
ATOM 4362 C CA . THR B 1 245 ? -22.906 2.307 4.074 1 91.19 245 THR B CA 1
ATOM 4363 C C . THR B 1 245 ? -21.922 3.008 5.02 1 91.19 245 THR B C 1
ATOM 4365 O O . THR B 1 245 ? -21.062 2.365 5.609 1 91.19 245 THR B O 1
ATOM 4368 N N . PRO B 1 246 ? -22.094 4.266 5.23 1 93.5 246 PRO B N 1
ATOM 4369 C CA . PRO B 1 246 ? -21.125 5.039 6.012 1 93.5 246 PRO B CA 1
ATOM 4370 C C . PRO B 1 246 ? -20.953 4.504 7.43 1 93.5 246 PRO B C 1
ATOM 4372 O O . PRO B 1 246 ? -19.891 4.684 8.039 1 93.5 246 PRO B O 1
ATOM 4375 N N . GLU B 1 247 ? -21.922 3.773 7.953 1 91.94 247 GLU B N 1
ATOM 4376 C CA . GLU B 1 247 ? -21.844 3.207 9.297 1 91.94 247 GLU B CA 1
ATOM 4377 C C . GLU B 1 247 ? -20.703 2.201 9.406 1 91.94 247 GLU B C 1
ATOM 4379 O O . GLU B 1 247 ? -20.172 1.977 10.5 1 91.94 247 GLU B O 1
ATOM 4384 N N . LYS B 1 248 ? -20.312 1.658 8.273 1 92 248 LYS B N 1
ATOM 4385 C CA . LYS B 1 248 ? -19.219 0.692 8.266 1 92 248 LYS B CA 1
ATOM 4386 C C . LYS B 1 248 ? -17.859 1.396 8.328 1 92 248 LYS B C 1
ATOM 4388 O O . LYS B 1 248 ? -16.844 0.771 8.641 1 92 248 LYS B O 1
ATOM 4393 N N . MET B 1 249 ? -17.859 2.623 8.047 1 96.06 249 MET B N 1
ATOM 4394 C CA . MET B 1 249 ? -16.625 3.408 8.117 1 96.06 249 MET B CA 1
ATOM 4395 C C . MET B 1 249 ? -16.453 4.02 9.508 1 96.06 249 MET B C 1
ATOM 4397 O O . MET B 1 249 ? -15.336 4.055 10.039 1 96.06 249 MET B O 1
ATOM 4401 N N . PHE B 1 250 ? -17.547 4.473 9.953 1 97.25 250 PHE B N 1
ATOM 4402 C CA . PHE B 1 250 ? -17.484 5.184 11.219 1 97.25 250 PHE B CA 1
ATOM 4403 C C . PHE B 1 250 ? -17.922 4.277 12.367 1 97.25 250 PHE B C 1
ATOM 4405 O O . PHE B 1 250 ? -18.906 4.551 13.055 1 97.25 250 PHE B O 1
ATOM 4412 N N . LEU B 1 251 ? -17.125 3.277 12.633 1 95.75 251 LEU B N 1
ATOM 4413 C CA . LEU B 1 251 ? -17.391 2.318 13.695 1 95.75 251 LEU B CA 1
ATOM 4414 C C . LEU B 1 251 ? -17.109 2.934 15.062 1 95.75 251 LEU B C 1
ATOM 4416 O O . LEU B 1 251 ? -16.297 3.84 15.188 1 95.75 251 LEU B O 1
ATOM 4420 N N . PRO B 1 252 ? -17.828 2.375 16.078 1 93.19 252 PRO B N 1
ATOM 4421 C CA . PRO B 1 252 ? -17.453 2.842 17.422 1 93.19 252 PRO B CA 1
ATOM 4422 C C . PRO B 1 252 ? -15.969 2.664 17.719 1 93.19 252 PRO B C 1
ATOM 4424 O O . PRO B 1 252 ? -15.367 1.673 17.297 1 93.19 252 PRO B O 1
ATOM 4427 N N . PRO B 1 253 ? -15.406 3.73 18.328 1 93.88 253 PRO B N 1
ATOM 4428 C CA . PRO B 1 253 ? -16 4.844 19.078 1 93.88 253 PRO B CA 1
ATOM 4429 C C . PRO B 1 253 ? -16.078 6.125 18.25 1 93.88 253 PRO B C 1
ATOM 4431 O O . PRO B 1 253 ? -16.172 7.223 18.812 1 93.88 253 PRO B O 1
ATOM 4434 N N . CYS B 1 254 ? -16.016 6.027 16.969 1 94.25 254 CYS B N 1
ATOM 4435 C CA . CYS B 1 254 ? -16.078 7.199 16.094 1 94.25 254 CYS B CA 1
ATOM 4436 C C . CYS B 1 254 ? -17.375 7.965 16.312 1 94.25 254 CYS B C 1
ATOM 4438 O O . CYS B 1 254 ? -18.438 7.359 16.469 1 94.25 254 CYS B O 1
ATOM 4440 N N . PRO B 1 255 ? -17.297 9.25 16.453 1 96.44 255 PRO B N 1
ATOM 4441 C CA . PRO B 1 255 ? -18.516 10.039 16.438 1 96.44 255 PRO B CA 1
ATOM 4442 C C . PRO B 1 255 ? -19.234 10.008 15.086 1 96.44 255 PRO B C 1
ATOM 4444 O O . PRO B 1 255 ? -19.047 10.914 14.273 1 96.44 255 PRO B O 1
ATOM 4447 N N . VAL B 1 256 ? -20.125 9.148 14.93 1 96.06 256 VAL B N 1
ATOM 4448 C CA . VAL B 1 256 ? -20.672 8.758 13.641 1 96.06 256 VAL B CA 1
ATOM 4449 C C . VAL B 1 256 ? -21.484 9.914 13.055 1 96.06 256 VAL B C 1
ATOM 4451 O O . VAL B 1 256 ? -21.375 10.211 11.859 1 96.06 256 VAL B O 1
ATOM 4454 N N . ASN B 1 257 ? -22.219 10.594 13.82 1 96.25 257 ASN B N 1
ATOM 4455 C CA . ASN B 1 257 ? -23.109 11.633 13.297 1 96.25 257 ASN B CA 1
ATOM 4456 C C . ASN B 1 257 ? -22.312 12.805 12.727 1 96.25 257 ASN B C 1
ATOM 4458 O O . ASN B 1 257 ? -22.547 13.227 11.594 1 96.25 257 ASN B O 1
ATOM 4462 N N . GLU B 1 258 ? -21.344 13.281 13.461 1 98.19 258 GLU B N 1
ATOM 4463 C CA . GLU B 1 258 ? -20.547 14.422 13.031 1 98.19 258 GLU B CA 1
ATOM 4464 C C . GLU B 1 258 ? -19.672 14.062 11.828 1 98.19 258 GLU B C 1
ATOM 4466 O O . GLU B 1 258 ? -19.578 14.828 10.867 1 98.19 258 GLU B O 1
ATOM 4471 N N . LEU B 1 259 ? -19.109 12.875 11.844 1 98.19 259 LEU B N 1
ATOM 4472 C CA . LEU B 1 259 ? -18.188 12.5 10.773 1 98.19 259 LEU B CA 1
ATOM 4473 C C . LEU B 1 259 ? -18.953 12.172 9.5 1 98.19 259 LEU B C 1
ATOM 4475 O O . LEU B 1 259 ? -18.469 12.422 8.391 1 98.19 259 LEU B O 1
ATOM 4479 N N . LYS B 1 260 ? -20.109 11.625 9.641 1 98 260 LYS B N 1
ATOM 4480 C CA . LYS B 1 260 ? -20.969 11.414 8.477 1 98 260 LYS B CA 1
ATOM 4481 C C . LYS B 1 260 ? -21.328 12.742 7.812 1 98 260 LYS B C 1
ATOM 4483 O O . LYS B 1 260 ? -21.375 12.836 6.586 1 98 260 LYS B O 1
ATOM 4488 N N . GLU B 1 261 ? -21.641 13.68 8.625 1 98.25 261 GLU B N 1
ATOM 4489 C CA . GLU B 1 261 ? -21.969 15 8.094 1 98.25 261 GLU B CA 1
ATOM 4490 C C . GLU B 1 261 ? -20.781 15.609 7.363 1 98.25 261 GLU B C 1
ATOM 4492 O O . GLU B 1 261 ? -20.953 16.203 6.289 1 98.25 261 GLU B O 1
ATOM 4497 N N . ILE B 1 262 ? -19.641 15.477 7.898 1 98.75 262 ILE B N 1
ATOM 4498 C CA . ILE B 1 262 ? -18.438 15.984 7.246 1 98.75 262 ILE B CA 1
ATOM 4499 C C . ILE B 1 262 ? -18.234 15.266 5.918 1 98.75 262 ILE B C 1
ATOM 4501 O O . ILE B 1 262 ? -17.922 15.891 4.902 1 98.75 262 ILE B O 1
ATOM 4505 N N . MET B 1 263 ? -18.406 13.953 5.926 1 98.69 263 MET B N 1
ATOM 4506 C CA . MET B 1 263 ? -18.266 13.188 4.691 1 98.69 263 MET B CA 1
ATOM 4507 C C . MET B 1 263 ? -19.219 13.68 3.623 1 98.69 263 MET B C 1
ATOM 4509 O O . MET B 1 263 ? -18.844 13.844 2.463 1 98.69 263 MET B O 1
ATOM 4513 N N . ARG B 1 264 ? -20.422 13.914 3.998 1 98.12 264 ARG B N 1
ATOM 4514 C CA . ARG B 1 264 ? -21.422 14.422 3.064 1 98.12 264 ARG B CA 1
ATOM 4515 C C . ARG B 1 264 ? -21.016 15.773 2.5 1 98.12 264 ARG B C 1
ATOM 4517 O O . ARG B 1 264 ? -21.172 16.031 1.304 1 98.12 264 ARG B O 1
ATOM 4524 N N . MET B 1 265 ? -20.547 16.625 3.324 1 98.5 265 MET B N 1
ATOM 4525 C CA . MET B 1 265 ? -20.094 17.938 2.887 1 98.5 265 MET B CA 1
ATOM 4526 C C . MET B 1 265 ? -18.953 17.828 1.885 1 98.5 265 MET B C 1
ATOM 4528 O O . MET B 1 265 ? -19 18.438 0.814 1 98.5 265 MET B O 1
ATOM 4532 N N . VAL B 1 266 ? -18.031 17.016 2.207 1 98.56 266 VAL B N 1
ATOM 4533 C CA . VAL B 1 266 ? -16.859 16.828 1.358 1 98.56 266 VAL B CA 1
ATOM 4534 C C . VAL B 1 266 ? -17.281 16.312 -0.012 1 98.56 266 VAL B C 1
ATOM 4536 O O . VAL B 1 266 ? -16.812 16.781 -1.042 1 98.56 266 VAL B O 1
ATOM 4539 N N . ASP B 1 267 ? -18.188 15.352 0.009 1 98.12 267 ASP B N 1
ATOM 4540 C CA . ASP B 1 267 ? -18.625 14.711 -1.229 1 98.12 267 ASP B CA 1
ATOM 4541 C C . ASP B 1 267 ? -19.438 15.672 -2.088 1 98.12 267 ASP B C 1
ATOM 4543 O O . ASP B 1 267 ? -19.625 15.445 -3.287 1 98.12 267 ASP B O 1
ATOM 4547 N N . SER B 1 268 ? -19.938 16.719 -1.477 1 98.25 268 SER B N 1
ATOM 4548 C CA . SER B 1 268 ? -20.719 17.703 -2.217 1 98.25 268 SER B CA 1
ATOM 4549 C C . SER B 1 268 ? -19.828 18.75 -2.865 1 98.25 268 SER B C 1
ATOM 4551 O O . SER B 1 268 ? -20.266 19.5 -3.736 1 98.25 268 SER B O 1
ATOM 4553 N N . TRP B 1 269 ? -18.609 18.859 -2.504 1 98.38 269 TRP B N 1
ATOM 4554 C CA . TRP B 1 269 ? -17.672 19.859 -3.029 1 98.38 269 TRP B CA 1
ATOM 4555 C C . TRP B 1 269 ? -17.094 19.422 -4.367 1 98.38 269 TRP B C 1
ATOM 4557 O O . TRP B 1 269 ? -16.938 18.219 -4.613 1 98.38 269 TRP B O 1
ATOM 4567 N N . ASP B 1 270 ? -16.828 20.359 -5.207 1 97.31 270 ASP B N 1
ATOM 4568 C CA . ASP B 1 270 ? -16.156 20.078 -6.469 1 97.31 270 ASP B CA 1
ATOM 4569 C C . ASP B 1 270 ? -14.719 20.609 -6.453 1 97.31 270 ASP B C 1
ATOM 4571 O O . ASP B 1 270 ? -14.227 21.031 -5.41 1 97.31 270 ASP B O 1
ATOM 4575 N N . TYR B 1 271 ? -14.07 20.594 -7.562 1 97.56 271 TYR B N 1
ATOM 4576 C CA . TYR B 1 271 ? -12.664 20.969 -7.703 1 97.56 271 TYR B CA 1
ATOM 4577 C C . TYR B 1 271 ? -12.445 22.422 -7.27 1 97.56 271 TYR B C 1
ATOM 4579 O O . TYR B 1 271 ? -11.43 22.734 -6.641 1 97.56 271 TYR B O 1
ATOM 4587 N N . PHE B 1 272 ? -13.344 23.266 -7.48 1 97.62 272 PHE B N 1
ATOM 4588 C CA . PHE B 1 272 ? -13.18 24.703 -7.277 1 97.62 272 PHE B CA 1
ATOM 4589 C C . PHE B 1 272 ? -13.656 25.109 -5.891 1 97.62 272 PHE B C 1
ATOM 4591 O O . PHE B 1 272 ? -13.469 26.25 -5.48 1 97.62 272 PHE B O 1
ATOM 4598 N N . ALA B 1 273 ? -14.242 24.203 -5.18 1 97.5 273 ALA B N 1
ATOM 4599 C CA . ALA B 1 273 ? -14.891 24.516 -3.91 1 97.5 273 ALA B CA 1
ATOM 4600 C C . ALA B 1 273 ? -13.875 25.031 -2.891 1 97.5 273 ALA B C 1
ATOM 4602 O O . ALA B 1 273 ? -12.742 24.547 -2.832 1 97.5 273 ALA B O 1
ATOM 4603 N N . ASP B 1 274 ? -14.266 26.016 -2.148 1 97.56 274 ASP B N 1
ATOM 4604 C CA . ASP B 1 274 ? -13.594 26.391 -0.908 1 97.56 274 ASP B CA 1
ATOM 4605 C C . ASP B 1 274 ? -14.133 25.578 0.273 1 97.56 274 ASP B C 1
ATOM 4607 O O . ASP B 1 274 ? -15.273 25.797 0.703 1 97.56 274 ASP B O 1
ATOM 4611 N N . PRO B 1 275 ? -13.32 24.688 0.79 1 98.5 275 PRO B N 1
ATOM 4612 C CA . PRO B 1 275 ? -13.836 23.844 1.878 1 98.5 275 PRO B CA 1
ATOM 4613 C C . PRO B 1 275 ? -14.367 24.672 3.053 1 98.5 275 PRO B C 1
ATOM 4615 O O . PRO B 1 275 ? -13.781 25.688 3.412 1 98.5 275 PRO B O 1
ATOM 4618 N N . ASN B 1 276 ? -15.484 24.297 3.592 1 98.56 276 ASN B N 1
ATOM 4619 C CA . ASN B 1 276 ? -16.031 24.922 4.785 1 98.56 276 ASN B CA 1
ATOM 4620 C C . ASN B 1 276 ? -15.344 24.438 6.051 1 98.56 276 ASN B C 1
ATOM 4622 O O . ASN B 1 276 ? -15.938 23.719 6.855 1 98.56 276 ASN B O 1
ATOM 4626 N N . TYR B 1 277 ? -14.117 24.906 6.25 1 98.75 277 TYR B N 1
ATOM 4627 C CA . TYR B 1 277 ? -13.312 24.469 7.391 1 98.75 277 TYR B CA 1
ATOM 4628 C C . TYR B 1 277 ? -14.016 24.781 8.703 1 98.75 277 TYR B C 1
ATOM 4630 O O . TYR B 1 277 ? -13.992 23.969 9.633 1 98.75 277 TYR B O 1
ATOM 4638 N N . SER B 1 278 ? -14.633 25.922 8.734 1 98.75 278 SER B N 1
ATOM 4639 C CA . SER B 1 278 ? -15.305 26.375 9.953 1 98.75 278 SER B CA 1
ATOM 4640 C C . SER B 1 2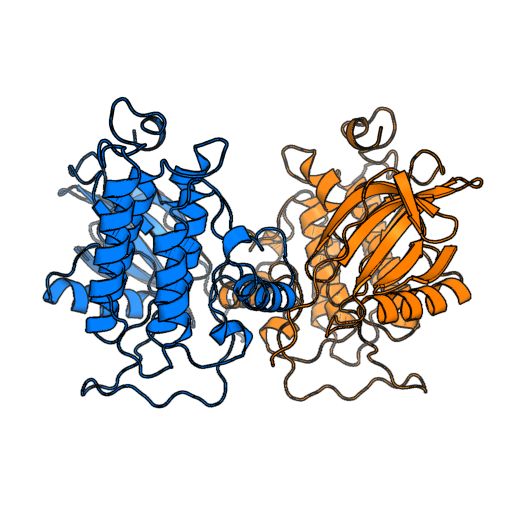78 ? -16.375 25.391 10.383 1 98.75 278 SER B C 1
ATOM 4642 O O . SER B 1 278 ? -16.516 25.094 11.57 1 98.75 278 SER B O 1
ATOM 4644 N N . GLU B 1 279 ? -17.141 24.922 9.414 1 98.81 279 GLU B N 1
ATOM 4645 C CA . GLU B 1 279 ? -18.172 23.953 9.742 1 98.81 279 GLU B CA 1
ATOM 4646 C C . GLU B 1 279 ? -17.562 22.625 10.172 1 98.81 279 GLU B C 1
ATOM 4648 O O . GLU B 1 279 ? -18.078 21.953 11.062 1 98.81 279 GLU B O 1
ATOM 4653 N N . CYS B 1 280 ? -16.484 22.188 9.57 1 98.88 280 CYS B N 1
ATOM 4654 C CA . CYS B 1 280 ? -15.773 21 10.008 1 98.88 280 CYS B CA 1
ATOM 4655 C C . CYS B 1 280 ? -15.305 21.141 11.445 1 98.88 280 CYS B C 1
ATOM 4657 O O . CYS B 1 280 ? -15.461 20.219 12.25 1 98.88 280 CYS B O 1
ATOM 4659 N N . TYR B 1 281 ? -14.758 22.328 11.797 1 98.88 281 TYR B N 1
ATOM 4660 C CA . TYR B 1 281 ? -14.305 22.578 13.164 1 98.88 281 TYR B CA 1
ATOM 4661 C C . TYR B 1 281 ? -15.469 22.5 14.141 1 98.88 281 TYR B C 1
ATOM 4663 O O . TYR B 1 281 ? -15.336 21.906 15.219 1 98.88 281 TYR B O 1
ATOM 4671 N N . ARG B 1 282 ? -16.531 23.109 13.758 1 98.81 282 ARG B N 1
ATOM 4672 C CA . ARG B 1 282 ? -17.703 23.078 14.625 1 98.81 282 ARG B CA 1
ATOM 4673 C C . ARG B 1 282 ? -18.141 21.656 14.922 1 98.81 282 ARG B C 1
ATOM 4675 O O . ARG B 1 282 ? -18.375 21.297 16.078 1 98.81 282 ARG B O 1
ATOM 4682 N N . LEU B 1 283 ? -18.219 20.844 13.914 1 98.81 283 LEU B N 1
ATOM 4683 C CA . LEU B 1 283 ? -18.641 19.453 14.062 1 98.81 283 LEU B CA 1
ATOM 4684 C C . LEU B 1 283 ? -17.625 18.672 14.898 1 98.81 283 LEU B C 1
ATOM 4686 O O . LEU B 1 283 ? -18.016 17.859 15.742 1 98.81 283 LEU B O 1
ATOM 4690 N N . MET B 1 284 ? -16.359 18.906 14.68 1 98.81 284 MET B N 1
ATOM 4691 C CA . MET B 1 284 ? -15.328 18.203 15.445 1 98.81 284 MET B CA 1
ATOM 4692 C C . MET B 1 284 ? -15.367 18.609 16.906 1 98.81 284 MET B C 1
ATOM 4694 O O . MET B 1 284 ? -15.219 17.766 17.797 1 98.81 284 MET B O 1
ATOM 4698 N N . LYS B 1 285 ? -15.555 19.859 17.172 1 98.5 285 LYS B N 1
ATOM 4699 C CA . LYS B 1 285 ? -15.664 20.344 18.547 1 98.5 285 LYS B CA 1
ATOM 4700 C C . LYS B 1 285 ? -16.922 19.797 19.219 1 98.5 285 LYS B C 1
ATOM 4702 O O . LYS B 1 285 ? -16.922 19.516 20.422 1 98.5 285 LYS B O 1
ATOM 4707 N N . GLN B 1 286 ? -17.969 19.719 18.453 1 98.5 286 GLN B N 1
ATOM 4708 C CA . GLN B 1 286 ? -19.188 19.109 18.953 1 98.5 286 GLN B CA 1
ATOM 4709 C C . GLN B 1 286 ? -18.938 17.641 19.328 1 98.5 286 GLN B C 1
ATOM 4711 O O . GLN B 1 286 ? -19.406 17.172 20.359 1 98.5 286 GLN B O 1
ATOM 4716 N N . ALA B 1 287 ? -18.25 16.922 18.469 1 98.44 287 ALA B N 1
ATOM 4717 C CA . ALA B 1 287 ? -17.906 15.539 18.75 1 98.44 287 ALA B CA 1
ATOM 4718 C C . ALA B 1 287 ? -17.078 15.422 20.031 1 98.44 287 ALA B C 1
ATOM 4720 O O . ALA B 1 287 ? -17.281 14.5 20.828 1 98.44 287 ALA B O 1
ATOM 4721 N N . LEU B 1 288 ? -16.125 16.328 20.203 1 97.75 288 LEU B N 1
ATOM 4722 C CA . LEU B 1 288 ? -15.297 16.344 21.391 1 97.75 288 LEU B CA 1
ATOM 4723 C C . LEU B 1 288 ? -16.156 16.547 22.641 1 97.75 288 LEU B C 1
ATOM 4725 O O . LEU B 1 288 ? -15.945 15.875 23.656 1 97.75 288 LEU B O 1
ATOM 4729 N N . SER B 1 289 ? -17.078 17.406 22.562 1 97.19 289 SER B N 1
ATOM 4730 C CA . SER B 1 289 ? -17.969 17.672 23.672 1 97.19 289 SER B CA 1
ATOM 4731 C C . SER B 1 289 ? -18.859 16.484 23.969 1 97.19 289 SER B C 1
ATOM 4733 O O . SER B 1 289 ? -19.078 16.125 25.141 1 97.19 289 SER B O 1
ATOM 4735 N N . ASN B 1 290 ? -19.312 15.828 22.953 1 96.38 290 ASN B N 1
ATOM 4736 C CA . ASN B 1 290 ? -20.297 14.75 23.062 1 96.38 290 ASN B CA 1
ATOM 4737 C C . ASN B 1 290 ? -19.641 13.453 23.562 1 96.38 290 ASN B C 1
ATOM 4739 O O . ASN B 1 290 ? -20.328 12.578 24.078 1 96.38 290 ASN B O 1
ATOM 4743 N N . CYS B 1 291 ? -18.344 13.312 23.328 1 94.31 291 CYS B N 1
ATOM 4744 C CA . CYS B 1 291 ? -17.719 12.031 23.641 1 94.31 291 CYS B CA 1
ATOM 4745 C C . CYS B 1 291 ? -17.578 11.852 25.156 1 94.31 291 CYS B C 1
ATOM 4747 O O . CYS B 1 291 ? -17.328 10.742 25.625 1 94.31 291 CYS B O 1
ATOM 4749 N N . GLY B 1 292 ? -17.703 12.953 25.938 1 92.31 292 GLY B N 1
ATOM 4750 C CA . GLY B 1 292 ? -17.797 12.867 27.391 1 92.31 292 GLY B CA 1
ATOM 4751 C C . GLY B 1 292 ? -16.438 12.68 28.062 1 92.31 292 GLY B C 1
ATOM 4752 O O . GLY B 1 292 ? -16.359 12.375 29.25 1 92.31 292 GLY B O 1
ATOM 4753 N N . LYS B 1 293 ? -15.445 12.711 27.328 1 94.69 293 LYS B N 1
ATOM 4754 C CA . LYS B 1 293 ? -14.094 12.594 27.875 1 94.69 293 LYS B CA 1
ATOM 4755 C C . LYS B 1 293 ? -13.336 13.906 27.734 1 94.69 293 LYS B C 1
ATOM 4757 O O . LYS B 1 293 ? -13.578 14.68 26.812 1 94.69 293 LYS B O 1
ATOM 4762 N N . PRO B 1 294 ? -12.469 14.117 28.703 1 96 294 PRO B N 1
ATOM 4763 C CA . PRO B 1 294 ? -11.672 15.336 28.594 1 96 294 PRO B CA 1
ATOM 4764 C C . PRO B 1 294 ? -10.703 15.305 27.406 1 96 294 PRO B C 1
ATOM 4766 O O . PRO B 1 294 ? -10.141 14.25 27.094 1 96 294 PRO B O 1
ATOM 4769 N N . GLU B 1 295 ? -10.492 16.438 26.891 1 97.25 295 GLU B N 1
ATOM 4770 C CA . GLU B 1 295 ? -9.57 16.578 25.766 1 97.25 295 GLU B CA 1
ATOM 4771 C C . GLU B 1 295 ? -8.148 16.203 26.172 1 97.25 295 GLU B C 1
ATOM 4773 O O . GLU B 1 295 ? -7.41 15.609 25.375 1 97.25 295 GLU B O 1
ATOM 4778 N N . PHE B 1 296 ? -7.797 16.625 27.391 1 97.12 296 PHE B N 1
ATOM 4779 C CA . PHE B 1 296 ? -6.477 16.344 27.938 1 97.12 296 PHE B CA 1
ATOM 4780 C C . PHE B 1 296 ? -6.578 15.539 29.219 1 97.12 296 PHE B C 1
ATOM 4782 O O . PHE B 1 296 ? -7.586 15.617 29.938 1 97.12 296 PHE B O 1
ATOM 4789 N N . PRO B 1 297 ? -5.496 14.836 29.547 1 98 297 PRO B N 1
ATOM 4790 C CA . PRO B 1 297 ? -4.207 14.703 28.859 1 98 297 PRO B CA 1
ATOM 4791 C C . PRO B 1 297 ? -4.301 13.875 27.594 1 98 297 PRO B C 1
ATOM 4793 O O . PRO B 1 297 ? -5.176 13.008 27.469 1 98 297 PRO B O 1
ATOM 4796 N N . TYR B 1 298 ? -3.412 14.18 26.656 1 98.56 298 TYR B N 1
ATOM 4797 C CA . TYR B 1 298 ? -3.268 13.297 25.5 1 98.56 298 TYR B CA 1
ATOM 4798 C C . TYR B 1 298 ? -2.73 11.938 25.922 1 98.56 298 TYR B C 1
ATOM 4800 O O . TYR B 1 298 ? -2.156 11.797 27.016 1 98.56 298 TYR B O 1
ATOM 4808 N N . ASP B 1 299 ? -2.879 10.969 25.047 1 98.56 299 ASP B N 1
ATOM 4809 C CA . ASP B 1 299 ? -2.561 9.578 25.344 1 98.56 299 ASP B CA 1
ATOM 4810 C C . ASP B 1 299 ? -1.076 9.406 25.656 1 98.56 299 ASP B C 1
ATOM 4812 O O . ASP B 1 299 ? -0.669 8.398 26.234 1 98.56 299 ASP B O 1
ATOM 4816 N N . TRP B 1 300 ? -0.216 10.32 25.281 1 98.5 300 TRP B N 1
ATOM 4817 C CA . TRP B 1 300 ? 1.229 10.18 25.422 1 98.5 300 TRP B CA 1
ATOM 4818 C C . TRP B 1 300 ? 1.764 11.102 26.5 1 98.5 300 TRP B C 1
ATOM 4820 O O . TRP B 1 300 ? 2.971 11.148 26.75 1 98.5 300 TRP B O 1
ATOM 4830 N N . GLU B 1 301 ? 0.982 11.906 27.125 1 97.69 301 GLU B N 1
ATOM 4831 C CA . GLU B 1 301 ? 1.423 12.797 28.203 1 97.69 301 GLU B CA 1
ATOM 4832 C C . GLU B 1 301 ? 1.764 12.008 29.469 1 97.69 301 GLU B C 1
ATOM 4834 O O . GLU B 1 301 ? 1.409 10.836 29.578 1 97.69 301 GLU B O 1
ATOM 4839 N N . PRO B 1 302 ? 2.506 12.594 30.375 1 95.69 302 PRO B N 1
ATOM 4840 C CA . PRO B 1 302 ? 2.867 11.883 31.609 1 95.69 302 PRO B CA 1
ATOM 4841 C C . PRO B 1 302 ? 1.657 11.273 32.312 1 95.69 302 PRO B C 1
ATOM 4843 O O . PRO B 1 302 ? 0.627 11.938 32.469 1 95.69 302 PRO B O 1
ATOM 4846 N N . GLY B 1 303 ? 1.804 10.039 32.719 1 95.25 303 GLY B N 1
ATOM 4847 C CA . GLY B 1 303 ? 0.729 9.344 33.406 1 95.25 303 GLY B CA 1
ATOM 4848 C C . GLY B 1 303 ? -0.201 8.594 32.469 1 95.25 303 GLY B C 1
ATOM 4849 O O . GLY B 1 303 ? -1.08 7.859 32.906 1 95.25 303 GLY B O 1
ATOM 4850 N N . MET B 1 304 ? -0.067 8.75 31.156 1 96.88 304 MET B N 1
ATOM 4851 C CA . MET B 1 304 ? -0.928 8.117 30.172 1 96.88 304 MET B CA 1
ATOM 4852 C C . MET B 1 304 ? -0.245 6.895 29.562 1 96.88 304 MET B C 1
ATOM 4854 O O . MET B 1 304 ? 0.976 6.754 29.656 1 96.88 304 MET B O 1
ATOM 4858 N N . PRO B 1 305 ? -0.908 6.039 28.891 1 95.38 305 PRO B N 1
ATOM 4859 C CA . PRO B 1 305 ? -0.411 4.727 28.469 1 95.38 305 PRO B CA 1
ATOM 4860 C C . PRO B 1 305 ? 0.695 4.828 27.422 1 95.38 305 PRO B C 1
ATOM 4862 O O . PRO B 1 305 ? 1.55 3.941 27.344 1 95.38 305 PRO B O 1
ATOM 4865 N N . LEU B 1 306 ? 0.699 5.887 26.641 1 97.38 306 LEU B N 1
ATOM 4866 C CA . LEU B 1 306 ? 1.661 5.961 25.547 1 97.38 306 LEU B CA 1
ATOM 4867 C C . LEU B 1 306 ? 2.846 6.844 25.922 1 97.38 306 LEU B C 1
ATOM 4869 O O . LEU B 1 306 ? 3.682 7.16 25.078 1 97.38 306 LEU B O 1
ATOM 4873 N N . ASN B 1 307 ? 2.922 7.23 27.141 1 96.38 307 ASN B N 1
ATOM 4874 C CA . ASN B 1 307 ? 3.99 8.125 27.578 1 96.38 307 ASN B CA 1
ATOM 4875 C C . ASN B 1 307 ? 5.367 7.504 27.359 1 96.38 307 ASN B C 1
ATOM 4877 O O . ASN B 1 307 ? 6.336 8.211 27.094 1 96.38 307 ASN B O 1
ATOM 4881 N N . TYR B 1 308 ? 5.477 6.238 27.375 1 94.25 308 TYR B N 1
ATOM 4882 C CA . TYR B 1 308 ? 6.746 5.543 27.203 1 94.25 308 TYR B CA 1
ATOM 4883 C C . TYR B 1 308 ? 7.316 5.766 25.812 1 94.25 308 TYR B C 1
ATOM 4885 O O . TYR B 1 308 ? 8.516 5.609 25.594 1 94.25 308 TYR B O 1
ATOM 4893 N N . MET B 1 309 ? 6.535 6.164 24.891 1 94.5 309 MET B N 1
ATOM 4894 C CA . MET B 1 309 ? 6.957 6.324 23.5 1 94.5 309 MET B CA 1
ATOM 4895 C C . MET B 1 309 ? 7.617 7.68 23.281 1 94.5 309 MET B C 1
ATOM 4897 O O . MET B 1 309 ? 8.258 7.906 22.25 1 94.5 309 MET B O 1
ATOM 4901 N N . VAL B 1 310 ? 7.395 8.57 24.141 1 92.44 310 VAL B N 1
ATOM 4902 C CA . VAL B 1 310 ? 7.852 9.93 23.875 1 92.44 310 VAL B CA 1
ATOM 4903 C C . VAL B 1 310 ? 8.961 10.305 24.859 1 92.44 310 VAL B C 1
ATOM 4905 O O . VAL B 1 310 ? 9.359 11.469 24.922 1 92.44 310 VAL B O 1
ATOM 4908 N N . LYS B 1 311 ? 9.461 9.344 25.703 1 79.25 311 LYS B N 1
ATOM 4909 C CA . LYS B 1 311 ? 10.57 9.57 26.625 1 79.25 311 LYS B CA 1
ATOM 4910 C C . LYS B 1 311 ? 11.914 9.43 25.922 1 79.25 311 LYS B C 1
ATOM 4912 O O . LYS B 1 311 ? 12.023 8.688 24.938 1 79.25 311 LYS B O 1
#

Nearest PDB structures (foldseek):
  7q8y-assembly2_B  TM=9.285E-01  e=9.706E-31  Homo sapiens
  7jxy-assembly2_B  TM=9.414E-01  e=3.334E-30  Homo sapiens
  6u0k-assembly2_A  TM=9.267E-01  e=1.799E-30  Homo sapiens
  2cmw-assembly1_A  TM=9.086E-01  e=7.959E-21  Homo sapiens
  2c47-assembly4_D  TM=8.944E-01  e=1.243E-19  Homo sapiens

Sequence (622 aa):
MTAPPPELVQLPPGSMVERWTITKKLGEGGCGAVYLCTDATGKYALKVEGISEQMQVLKMEVLVLGELTKRGSRHFCKIEDKGRYGSFNYVVMTLVGKSLQDLRKGTPQQSLSVACSLSCGIQALEALEDLHNIGYLHRDVKPGNYTIGRAELNELRKVYILDFGMARKFTDNNGIIRKPRAAAGFRGTVRYAPIACHKNQELGRKDDVEVWLYMQVELTVGRVPWKEITDMNAVGQAKQAIRNTPEKMFLPPCPVNELKEIMRMVDSWDYFADPNYSECYRLMKQALSNCGKPEFPYDWEPGMPLNYMVKMTAPPPELVQLPPGSMVERWTITKKLGEGGCGAVYLCTDATGKYALKVEGISEQMQVLKMEVLVLGELTKRGSRHFCKIEDKGRYGSFNYVVMTLVGKSLQDLRKGTPQQSLSVACSLSCGIQALEALEDLHNIGYLHRDVKPGNYTIGRAELNELRKVYILDFGMARKFTDNNGIIRKPRAAAGFRGTVRYAPIACHKNQELGRKDDVEVWLYMQVELTVGRVPWKEITDMNAVGQAKQAIRNTPEKMFLPPCPVNELKEIMRMVDSWDYFADPNYSECYRLMKQALSNCGKPEFPYDWEPGMPLNYMVK

Foldseek 3Di:
DPPDPDDADDDDAQDDDVQWGFHAWDDDDPFYTWTWTDHPVGIWIKTKGFPPDPQPLVVQVCVLLVVCVVVVAAAEKDWDDWDDDPGMTMTIIHDFFQFLQVLLCLDPQSAWALLQLLLLLLRLLSNLVSSVVVQKHQQADASRQKTFGAVVVVTRSGIHGHRSSVMDGQADPVRHGDDWDPFAAADYDLLQFFLCSLVRTGDASLRSVSSSLLRSLCNFRVHAPCRVPDDSNVSSVVVVVCLVVVCSGQDPPRPSPLSNVLNVQSVPDDRRDDRPSVSNSVSSVVSSVVSPDDSDDTQCPPPHDNVVRRD/DPPDPDDADDDDAQDDDVQWGFHAWDDDDPFYTWTWTDHPVGIWIKTKGFPPDPQPLVVQVCVLLVVLVVVVAAAEKDWDDWDDDPGMTMTIIHDFFQFLQVLLCLDPQSAWALLQLLLLLLRLLSNLVSSVVVQKHQQADASRQKTFGAVVVVTRSGIHGHRSSVMDGQADPVRHGDDWDPFAAADYDLLQFFLCSLVRTGDASLRSVSSSLLRSLCNFRVHAPCRVPDDSNVSSVVNVVCLVVVCSGQDPPRPSPLSNVLNVQSVPDDRRDDRPSVSNSVSSVVSSVVSPDDSDDTQCPPPHDNVVRRD

InterPro domains:
  IPR000719 Protein kinase domain [PF00069] (21-245)
  IPR000719 Protein kinase domain [PS50011] (20-288)
  IPR000719 Protein kinase domain [SM00220] (20-288)
  IPR008271 Serine/threonine-protein kinase, active site [PS00108] (136-148)
  IPR011009 Protein kinase-like domain superfamily [SSF56112] (18-300)
  IPR047916 Tau-tubulin kinase homolog Asator-like, catalytic domain [cd14017] (19-285)
  IPR050235 Casein kinase 1/Serine/threonine-protein kinase-like [PTHR11909] (11-301)

pLDDT: mean 93.42, std 9.97, range [22.89, 98.94]

Radius of gyration: 25.91 Å; Cα contacts (8 Å, |Δi|>4): 1172; chains: 2; bounding box: 64×72×66 Å